Protein 1EPU (pdb70)

Foldseek 3Di:
DLLVLVVVLVVVFLVVPDPDQAAEAEEEAPQLLCVQNDDVPSCRRYDYYYYLQPDDQADQAHEYEYEYALDPRNLVSLCCQQDPPSNSYNAYAYEHQADHDVVSVVVCCVGSNVVRYPHDYYSQQQWNCQAVFEIANLFQCLLCQQQFVVNDPVCVVVLLVVLLNVLSSCVSVQALAFEWEFPLRVVTLVSRVSNNVNNVVVCVVPVRCPPQQSHAEYEYEYACLLFVLVQLDDFFFQQLLVQQPDQPPQFPPLGDHQGVVLVVCVCVGHGLVCPVVVLCVVLVVVVPVLDVDDDPPVVVCVVSVVSVVSCVVVVSSSVSVVSCVVPVVLLNQLSLCLLAAHLVRHGDDPNVSLLVQLQPVVHDPLSNLSSLLSNLQSVQEDAPVVLVVSCVSNVHDPLLSCLSVSCSRQGHHHPPPVDDRGDNCFRPVNADDDDSDDPPSSRDAGVLSCLCSQVQRNDCVRINRSVGDHVHANEYEYEYENADRSRVSSQVVCQVPSHPRHHYRYYYNDHGHSVNSSVSSSVSPND

B-factor: mean 67.42, std 18.31, range [26.98, 129.72]

Solvent-accessible surface area: 25626 Å² total

Organism: Doryteuthis pealeii (NCBI:txid1051067)

InterPro domains:
  IPR001619 Sec1-like protein [PF00995] (26-583)
  IPR001619 Sec1-like protein [PIRSF005715] (2-589)
  IPR001619 Sec1-like protein [PTHR11679] (15-585)
  IPR027482 Sec1-like, domain 2 [G3DSA:3.40.50.1910] (135-582)
  IPR036045 Sec1-like superfamily [SSF56815] (3-589)
  IPR043127 Sec1-like, domain 3a [G3DSA:3.90.830.10] (243-357)
  IPR043154 Sec1-like, domain 1 [G3DSA:3.40.50.2060] (1-129)

Secondary structure (DSSP, 8-state):
-HHHHHHHH---SHHHH-SSS--EEEEE-S----TTT-------SEEEEEESSS----EEEEEEEEEE---HHHHHH--TTSSTTS-SEEEEEEEESS---HHHHHHHHHSTTGGGEEEEEE----SEEEETTEEE---THHHHHHH-GGGSTT-HHHHHHHHHHHHHHHHHHT--PEEEE-TTSTHHHHHHHHHHHHHHHHHHT-----HHHHTS-EEEEEEGGG-SSGGGS---BS---TTTS--BTTEE---EE--GGGSSTT---SBHHHHHHHHHHHHHHHHHHT------------HHHHHHTTSHHHHHHHHH--HIIIIIHHHHHHHHHH--B-TTSPBP-----HHHHHT-TTS-HHHHHHHHHHHHHHHT-B-HHHHHHHHHHTT--HHHHHHHH--TTS---BS-TTS-----TTSGGGS----S--S------------TGGGT-S-TTTS-BTTS------EEEEEEET-B-TT--HHHHHHTSS-SS-EEEEEESSB--HHHHHHHHHTTS--

Sequence (527 aa):
ALKTAVHEKINDVVLAVKKNAEWKVLIVDQLSRVSACCKHEISEGITLVEDINRRREPLPLLEAVYLITPTEESVKCLADFQNPDNPQYRGAHIFFTEACPEELFKELCKSTTARFIKTLKEINIAFLPYESQIFSLDSPDTFQVYYNPSRAQGGIPNKERCAEQIATLCATLGEYPSVRYRSDFDENASFAQLVQQKLDAYRADDPTGEGPQKDRSQLLILDRGFDPISPLLHELTFQAAYDLLPIENDVYKYEVLLDEKDDLWVERHQHIAVVSQNVTKKLKQFADEKRGIKDLSQLKKPQYQKELSKYSTHLHLAEDCKQYQQHVDKLCKVEQDLAGTDADGEKIRDHRNIVPILLDQKISAYDKIRIILLYIIHKGGISEENLAKLVQHAHIPAEEKWIINDQNLGVPIIQDGGRRKIPQPYHTHNRKERQADHTYQSRWTPYKDIEAAVEDKLDTRHYPFLNGGGKSGPRLIIFVVGGISYSERSAYEVTQTAKNNWEVILGSTHILTPEGLLRDLRKISNP

Nearest PDB structures (foldseek):
  7udb-assembly1_A  TM=9.312E-01  e=9.973E-59  Rattus norvegicus
  3puj-assembly1_A  TM=8.993E-01  e=1.706E-58  Rattus norvegicus
  3puj-assembly2_B  TM=8.833E-01  e=9.582E-57  Rattus norvegicus
  4cca-assembly1_A  TM=9.195E-01  e=2.421E-54  Homo sapiens
  2xhe-assembly1_A  TM=9.062E-01  e=5.882E-42  Monosiga brevicollis

Radius of gyration: 25.88 Å; Cα contacts (8 Å, |Δi|>4): 837; chains: 1; bounding box: 51×73×88 Å

CATH classification: 3.40.50.2060 (+3 more: 3.90.830.10, 1.25.40.60, 3.40.50.1910)

Structure (mmCIF, N/CA/C/O backbone):
data_1EPU
#
_entry.id   1EPU
#
_cell.length_a   49.063
_cell.length_b   121.989
_cell.length_c   69.046
_cell.angle_alpha   90.00
_cell.angle_beta   104.53
_cell.angle_gamma   90.00
#
_symmetry.space_group_name_H-M   'P 1 21 1'
#
loop_
_entity.id
_entity.type
_entity.pdbx_description
1 polymer S-SEC1
2 water water
#
loop_
_atom_site.group_PDB
_atom_site.id
_atom_site.type_symbol
_atom_site.label_atom_id
_atom_site.label_alt_id
_atom_site.label_comp_id
_atom_site.label_asym_id
_atom_site.label_entity_id
_atom_site.label_seq_id
_atom_site.pdbx_PDB_ins_code
_atom_site.Cartn_x
_atom_site.Cartn_y
_atom_site.Cartn_z
_atom_site.occupancy
_atom_site.B_iso_or_equiv
_atom_site.auth_seq_id
_atom_site.auth_comp_id
_atom_site.auth_asym_id
_atom_site.auth_atom_id
_atom_site.pdbx_PDB_model_num
ATOM 1 N N . ALA A 1 2 ? 19.061 71.144 35.805 1.00 83.32 2 ALA A N 1
ATOM 2 C CA . ALA A 1 2 ? 18.184 72.340 35.953 1.00 83.42 2 ALA A CA 1
ATOM 3 C C . ALA A 1 2 ? 17.298 72.485 34.721 1.00 83.40 2 ALA A C 1
ATOM 4 O O . ALA A 1 2 ? 16.554 73.454 34.589 1.00 83.67 2 ALA A O 1
ATOM 6 N N . LEU A 1 3 ? 17.415 71.516 33.820 1.00 82.75 3 LEU A N 1
ATOM 7 C CA . LEU A 1 3 ? 16.649 71.447 32.582 1.00 81.59 3 LEU A CA 1
ATOM 8 C C . LEU A 1 3 ? 15.505 72.448 32.426 1.00 81.49 3 LEU A C 1
ATOM 9 O O . LEU A 1 3 ? 15.295 72.987 31.343 1.00 81.29 3 LEU A O 1
ATOM 14 N N . LYS A 1 4 ? 14.752 72.680 33.494 1.00 81.00 4 LYS A N 1
ATOM 15 C CA . LYS A 1 4 ? 13.639 73.614 33.433 1.00 80.74 4 LYS A CA 1
ATOM 16 C C . LYS A 1 4 ? 14.115 75.051 33.196 1.00 80.63 4 LYS A C 1
ATOM 17 O O . LYS A 1 4 ? 13.430 75.833 32.533 1.00 80.56 4 LYS A O 1
ATOM 23 N N . THR A 1 5 ? 15.288 75.393 33.727 1.00 79.84 5 THR A N 1
ATOM 24 C CA . THR A 1 5 ? 15.830 76.743 33.566 1.00 78.64 5 THR A CA 1
ATOM 25 C C . THR A 1 5 ? 16.518 76.919 32.221 1.00 77.25 5 THR A C 1
ATOM 26 O O . THR A 1 5 ? 16.522 78.015 31.663 1.00 77.45 5 THR A O 1
ATOM 30 N N . ALA A 1 6 ? 17.113 75.850 31.703 1.00 75.27 6 ALA A N 1
ATOM 31 C CA . ALA A 1 6 ? 17.771 75.941 30.406 1.00 73.19 6 ALA A CA 1
ATOM 32 C C . ALA A 1 6 ? 16.699 76.339 29.396 1.00 71.48 6 ALA A C 1
ATOM 33 O O . ALA A 1 6 ? 16.950 77.120 28.481 1.00 71.01 6 ALA A O 1
ATOM 35 N N . VAL A 1 7 ? 15.500 75.792 29.584 1.00 69.78 7 VAL A N 1
ATOM 36 C CA . VAL A 1 7 ? 14.362 76.077 28.721 1.00 68.37 7 VAL A CA 1
ATOM 37 C C . VAL A 1 7 ? 13.937 77.509 28.974 1.00 67.79 7 VAL A C 1
ATOM 38 O O . VAL A 1 7 ? 13.739 78.285 28.045 1.00 67.83 7 VAL A O 1
ATOM 42 N N . HIS A 1 8 ? 13.797 77.844 30.250 1.00 67.38 8 HIS A N 1
ATOM 43 C CA . HIS A 1 8 ? 13.418 79.182 30.659 1.00 67.47 8 HIS A CA 1
ATOM 44 C C . HIS A 1 8 ? 14.338 80.179 29.967 1.00 67.76 8 HIS A C 1
ATOM 45 O O . HIS A 1 8 ? 13.880 81.191 29.441 1.00 67.50 8 HIS A O 1
ATOM 52 N N . GLU A 1 9 ? 15.635 79.879 29.964 1.00 67.72 9 GLU A N 1
ATOM 53 C CA . GLU A 1 9 ? 16.625 80.758 29.351 1.00 67.80 9 GLU A CA 1
ATOM 54 C C . GLU A 1 9 ? 16.426 80.950 27.859 1.00 66.58 9 GLU A C 1
ATOM 55 O O . GLU A 1 9 ? 16.620 82.051 27.349 1.00 66.85 9 GLU A O 1
ATOM 61 N N . LYS A 1 10 ? 16.040 79.887 27.162 1.00 65.22 10 LYS A N 1
ATOM 62 C CA . LYS A 1 10 ? 15.824 79.971 25.725 1.00 64.18 10 LYS A CA 1
ATOM 63 C C . LYS A 1 10 ? 14.561 80.759 25.395 1.00 62.52 10 LYS A C 1
ATOM 64 O O . LYS A 1 10 ? 14.573 81.601 24.507 1.00 62.29 10 LYS A O 1
ATOM 70 N N . ILE A 1 11 ? 13.482 80.490 26.121 1.00 61.14 11 ILE A N 1
ATOM 71 C CA . ILE A 1 11 ? 12.221 81.182 25.896 1.00 60.43 11 ILE A CA 1
ATOM 72 C C . ILE A 1 11 ? 12.320 82.677 26.208 1.00 59.82 11 ILE A C 1
ATOM 73 O O . ILE A 1 11 ? 12.026 83.509 25.361 1.00 58.46 11 ILE A O 1
ATOM 86 N N . ASN A 1 13 ? 15.056 84.743 26.864 1.00 58.88 13 ASN A N 1
ATOM 87 C CA . ASN A 1 13 ? 16.073 85.520 26.172 1.00 57.85 13 ASN A CA 1
ATOM 88 C C . ASN A 1 13 ? 16.089 85.413 24.663 1.00 56.76 13 ASN A C 1
ATOM 89 O O . ASN A 1 13 ? 16.386 86.386 23.971 1.00 57.06 13 ASN A O 1
ATOM 94 N N . ASP A 1 14 ? 15.788 84.230 24.150 1.00 54.70 14 ASP A N 1
ATOM 95 C CA . ASP A 1 14 ? 15.835 84.026 22.723 1.00 52.54 14 ASP A CA 1
ATOM 96 C C . ASP A 1 14 ? 14.519 84.227 22.006 1.00 50.22 14 ASP A C 1
ATOM 97 O O . ASP A 1 14 ? 14.472 84.221 20.775 1.00 49.50 14 ASP A O 1
ATOM 102 N N . VAL A 1 15 ? 13.454 84.424 22.770 1.00 47.72 15 VAL A N 1
ATOM 103 C CA . VAL A 1 15 ? 12.146 84.649 22.182 1.00 46.76 15 VAL A CA 1
ATOM 104 C C . VAL A 1 15 ? 11.582 85.976 22.673 1.00 46.09 15 VAL A C 1
ATOM 105 O O . VAL A 1 15 ? 11.685 86.989 21.992 1.00 47.02 15 VAL A O 1
ATOM 109 N N . VAL A 1 16 ? 11.010 85.972 23.865 1.00 46.31 16 VAL A N 1
ATOM 110 C CA . VAL A 1 16 ? 10.427 87.164 24.451 1.00 48.16 16 VAL A CA 1
ATOM 111 C C . VAL A 1 16 ? 11.380 88.371 24.412 1.00 49.89 16 VAL A C 1
ATOM 112 O O . VAL A 1 16 ? 11.167 89.310 23.636 1.00 50.36 16 VAL A O 1
ATOM 116 N N . LEU A 1 17 ? 12.429 88.346 25.234 1.00 50.04 17 LEU A N 1
ATOM 117 C CA . LEU A 1 17 ? 13.404 89.437 25.268 1.00 49.16 17 LEU A CA 1
ATOM 118 C C . LEU A 1 17 ? 14.087 89.669 23.924 1.00 48.74 17 LEU A C 1
ATOM 119 O O . LEU A 1 17 ? 14.394 90.806 23.564 1.00 48.54 17 LEU A O 1
ATOM 124 N N . ALA A 1 18 ? 14.332 88.601 23.175 1.00 47.98 18 ALA A N 1
ATOM 125 C CA . ALA A 1 18 ? 15.009 88.747 21.893 1.00 47.52 18 ALA A CA 1
ATOM 126 C C . ALA A 1 18 ? 14.265 89.687 20.954 1.00 48.42 18 ALA A C 1
ATOM 127 O O . ALA A 1 18 ? 14.875 90.433 20.194 1.00 49.09 18 ALA A O 1
ATOM 129 N N . VAL A 1 19 ? 12.941 89.660 21.025 1.00 48.36 19 VAL A N 1
ATOM 130 C CA . VAL A 1 19 ? 12.111 90.484 20.158 1.00 46.76 19 VAL A CA 1
ATOM 131 C C . VAL A 1 19 ? 11.790 91.887 20.699 1.00 47.00 19 VAL A C 1
ATOM 132 O O . VAL A 1 19 ? 11.277 92.742 19.975 1.00 46.01 19 VAL A O 1
ATOM 136 N N . LYS A 1 20 ? 12.113 92.132 21.961 1.00 46.70 20 LYS A N 1
ATOM 137 C CA . LYS A 1 20 ? 11.818 93.419 22.564 1.00 47.26 20 LYS A CA 1
ATOM 138 C C . LYS A 1 20 ? 12.809 94.536 22.223 1.00 47.83 20 LYS A C 1
ATOM 139 O O . LYS A 1 20 ? 13.908 94.591 22.777 1.00 47.73 20 LYS A O 1
ATOM 145 N N . LYS A 1 21 ? 12.426 95.424 21.308 1.00 46.96 21 LYS A N 1
ATOM 146 C CA . LYS A 1 21 ? 13.290 96.542 20.943 1.00 47.69 21 LYS A CA 1
ATOM 147 C C . LYS A 1 21 ? 12.785 97.808 21.616 1.00 47.07 21 LYS A C 1
ATOM 148 O O . LYS A 1 21 ? 13.449 98.846 21.596 1.00 47.29 21 LYS A O 1
ATOM 154 N N . ASN A 1 22 ? 11.610 97.706 22.222 1.00 46.09 22 ASN A N 1
ATOM 155 C CA . ASN A 1 22 ? 10.983 98.848 22.860 1.00 45.89 22 ASN A CA 1
ATOM 156 C C . ASN A 1 22 ? 9.790 98.399 23.695 1.00 44.80 22 ASN A C 1
ATOM 157 O O . ASN A 1 22 ? 9.596 97.214 23.911 1.00 45.28 22 ASN A O 1
ATOM 162 N N . ALA A 1 23 ? 8.977 99.352 24.125 1.00 44.88 23 ALA A N 1
ATOM 163 C CA . ALA A 1 23 ? 7.825 99.072 24.974 1.00 45.73 23 ALA A CA 1
ATOM 164 C C . ALA A 1 23 ? 6.470 98.808 24.296 1.00 46.06 23 ALA A C 1
ATOM 165 O O .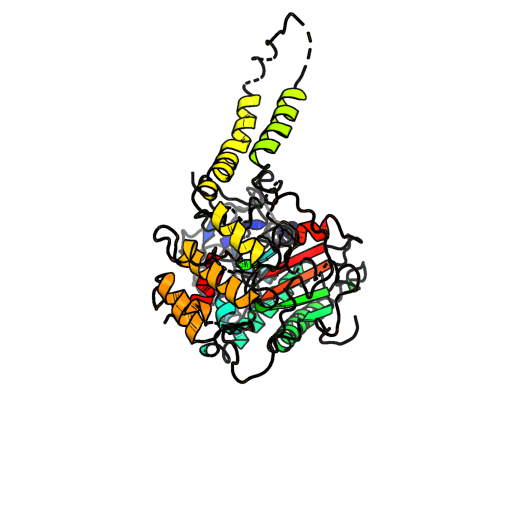 ALA A 1 23 ? 5.444 98.735 24.974 1.00 45.29 23 ALA A O 1
ATOM 167 N N . GLU A 1 24 ? 6.461 98.671 22.975 1.00 47.04 24 GLU A N 1
ATOM 168 C CA . GLU A 1 24 ? 5.229 98.383 22.246 1.00 48.03 24 GLU A CA 1
ATOM 169 C C . GLU A 1 24 ? 4.599 97.053 22.670 1.00 47.83 24 GLU A C 1
ATOM 170 O O . GLU A 1 24 ? 5.285 96.049 22.786 1.00 47.11 24 GLU A O 1
ATOM 176 N N . TRP A 1 25 ? 3.292 97.053 22.905 1.00 48.27 25 TRP A N 1
ATOM 177 C CA . TRP A 1 25 ? 2.598 95.834 23.298 1.00 49.37 25 TRP A CA 1
ATOM 178 C C . TRP A 1 25 ? 2.721 94.800 22.163 1.00 48.82 25 TRP A C 1
ATOM 179 O O . TRP A 1 25 ? 2.785 95.157 20.981 1.00 46.31 25 TRP A O 1
ATOM 190 N N . LYS A 1 26 ? 2.748 93.523 22.533 1.00 48.49 26 LYS A N 1
ATOM 191 C CA . LYS A 1 26 ? 2.821 92.433 21.560 1.00 49.10 26 LYS A CA 1
ATOM 192 C C . LYS A 1 26 ? 1.870 91.298 21.953 1.00 49.90 26 LYS A C 1
ATOM 193 O O . LYS A 1 26 ? 1.461 91.185 23.116 1.00 49.17 26 LYS A O 1
ATOM 199 N N . VAL A 1 27 ? 1.503 90.470 20.982 1.00 49.81 27 VAL A N 1
ATOM 200 C CA . VAL A 1 27 ? 0.643 89.332 21.271 1.00 51.80 27 VAL A CA 1
ATOM 201 C C . VAL A 1 27 ? 1.426 88.040 21.005 1.00 51.87 27 VAL A C 1
ATOM 202 O O . VAL A 1 27 ? 2.102 87.910 19.983 1.00 52.00 27 VAL A O 1
ATOM 206 N N . LEU A 1 28 ? 1.349 87.100 21.942 1.00 52.37 28 LEU A N 1
ATOM 207 C CA . LEU A 1 28 ? 2.042 85.820 21.811 1.00 53.45 28 LEU A CA 1
ATOM 208 C C . LEU A 1 28 ? 1.093 84.732 21.298 1.00 55.11 28 LEU A C 1
ATOM 209 O O . LEU A 1 28 ? 0.124 84.366 21.962 1.00 54.21 28 LEU A O 1
ATOM 214 N N . ILE A 1 29 ? 1.378 84.230 20.100 1.00 57.22 29 ILE A N 1
ATOM 215 C CA . ILE A 1 29 ? 0.566 83.185 19.503 1.00 58.93 29 ILE A CA 1
ATOM 216 C C . ILE A 1 29 ? 1.250 81.828 19.654 1.00 59.92 29 ILE A C 1
ATOM 217 O O . ILE A 1 29 ? 2.369 81.632 19.181 1.00 59.73 29 ILE A O 1
ATOM 222 N N . VAL A 1 30 ? 0.575 80.893 20.314 1.00 60.86 30 VAL A N 1
ATOM 223 C CA . VAL A 1 30 ? 1.133 79.564 20.502 1.00 62.73 30 VAL A CA 1
ATOM 224 C C . VAL A 1 30 ? 0.145 78.506 20.032 1.00 64.38 30 VAL A C 1
ATOM 225 O O . VAL A 1 30 ? -0.976 78.815 19.627 1.00 64.46 30 VAL A O 1
ATOM 229 N N . ASP A 1 31 ? 0.578 77.254 20.071 1.00 66.40 31 ASP A N 1
ATOM 230 C CA . ASP A 1 31 ? -0.286 76.146 19.702 1.00 68.10 31 ASP A CA 1
ATOM 231 C C . ASP A 1 31 ? -0.307 75.213 20.904 1.00 69.84 31 ASP A C 1
ATOM 232 O O . ASP A 1 31 ? 0.510 75.347 21.824 1.00 69.56 31 ASP A O 1
ATOM 237 N N . GLN A 1 32 ? -1.258 74.289 20.900 1.00 71.58 32 GLN A N 1
ATOM 238 C CA . GLN A 1 32 ? -1.421 73.322 21.971 1.00 72.53 32 GLN A CA 1
ATOM 239 C C . GLN A 1 32 ? -0.115 72.882 22.620 1.00 72.57 32 GLN A C 1
ATOM 240 O O . GLN A 1 32 ? 0.075 73.033 23.830 1.00 72.52 32 GLN A O 1
ATOM 246 N N . LEU A 1 33 ? 0.787 72.342 21.809 1.00 73.14 33 LEU A N 1
ATOM 247 C CA . LEU A 1 33 ? 2.060 71.834 22.314 1.00 73.46 33 LEU A CA 1
ATOM 248 C C . LEU A 1 33 ? 3.022 72.891 22.854 1.00 73.17 33 LEU A C 1
ATOM 249 O O . LEU A 1 33 ? 3.506 72.776 23.984 1.00 73.11 33 LEU A O 1
ATOM 254 N N . SER A 1 34 ? 3.302 73.918 22.058 1.00 73.00 34 SER A N 1
ATOM 255 C CA . SER A 1 34 ? 4.220 74.966 22.499 1.00 72.71 34 SER A CA 1
ATOM 256 C C . SER A 1 34 ? 3.749 75.600 23.804 1.00 72.69 34 SER A C 1
ATOM 257 O O . SER A 1 34 ? 4.566 75.973 24.649 1.00 71.72 34 SER A O 1
ATOM 268 N N . ARG A 1 36 ? 2.043 74.126 26.233 1.00 74.97 36 ARG A N 1
ATOM 269 C CA . ARG A 1 36 ? 2.376 73.207 27.308 1.00 75.18 36 ARG A CA 1
ATOM 270 C C . ARG A 1 36 ? 3.850 73.368 27.622 1.00 74.44 36 ARG A C 1
ATOM 271 O O . ARG A 1 36 ? 4.250 73.426 28.783 1.00 74.35 36 ARG A O 1
ATOM 287 N N . VAL A 1 38 ? 5.802 75.995 27.138 1.00 74.15 38 VAL A N 1
ATOM 288 C CA . VAL A 1 38 ? 6.090 77.274 27.788 1.00 74.04 38 VAL A CA 1
ATOM 289 C C . VAL A 1 38 ? 5.598 77.335 29.231 1.00 74.12 38 VAL A C 1
ATOM 290 O O . VAL A 1 38 ? 6.224 77.965 30.081 1.00 73.59 38 VAL A O 1
ATOM 294 N N . SER A 1 39 ? 4.474 76.682 29.501 1.00 75.07 39 SER A N 1
ATOM 295 C CA . SER A 1 39 ? 3.889 76.678 30.840 0.51 76.43 39 SER A CA 1
ATOM 296 C C . SER A 1 39 ? 4.817 76.082 31.891 1.00 77.18 39 SER A C 1
ATOM 297 O O . SER A 1 39 ? 5.026 76.661 32.960 1.00 76.74 39 SER A O 1
ATOM 300 N N . ALA A 1 40 ? 5.360 74.914 31.574 1.00 78.17 40 ALA A N 1
ATOM 301 C CA . ALA A 1 40 ? 6.259 74.204 32.469 1.00 79.60 40 ALA A CA 1
ATOM 302 C C . ALA A 1 40 ? 7.428 75.032 33.003 1.00 80.74 40 ALA A C 1
ATOM 303 O O . ALA A 1 40 ? 7.678 75.051 34.206 1.00 81.66 40 ALA A O 1
ATOM 305 N N . CYS A 1 41 ? 8.140 75.723 32.121 1.00 81.77 41 CYS A N 1
ATOM 306 C CA . CYS A 1 41 ? 9.295 76.505 32.545 1.00 83.08 41 CYS A CA 1
ATOM 307 C C . CYS A 1 41 ? 9.039 77.980 32.833 1.00 83.89 41 CYS A C 1
ATOM 308 O O . CYS A 1 41 ? 9.866 78.639 33.467 1.00 83.87 41 CYS A O 1
ATOM 311 N N . CYS A 1 42 ? 7.909 78.506 32.372 1.00 84.67 42 CYS A N 1
ATOM 312 C CA . CYS A 1 42 ? 7.615 79.914 32.594 1.00 85.49 42 CYS A CA 1
ATOM 313 C C . CYS A 1 42 ? 6.286 80.215 33.246 1.00 86.45 42 CYS A C 1
ATOM 314 O O . CYS A 1 42 ? 5.246 79.689 32.853 1.00 86.45 42 CYS A O 1
ATOM 317 N N . LYS A 1 43 ? 6.335 81.079 34.251 1.00 87.72 43 LYS A N 1
ATOM 318 C CA . LYS A 1 43 ? 5.135 81.495 34.948 1.00 89.43 43 LYS A CA 1
ATOM 319 C C . LYS A 1 43 ? 4.617 82.675 34.138 1.00 90.14 43 LYS A C 1
ATOM 320 O O . LYS A 1 43 ? 5.367 83.597 33.822 1.00 89.71 43 LYS A O 1
ATOM 334 N N . HIS A 1 45 ? 3.128 85.514 34.496 1.00 89.44 45 HIS A N 1
ATOM 335 C CA . HIS A 1 45 ? 3.434 86.913 34.768 1.00 88.24 45 HIS A CA 1
ATOM 336 C C . HIS A 1 45 ? 4.829 87.317 34.290 1.00 87.20 45 HIS A C 1
ATOM 3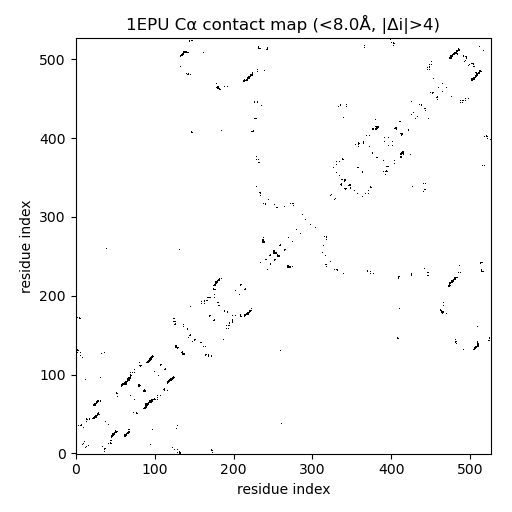37 O O . HIS A 1 45 ? 5.141 88.501 34.228 1.00 87.51 45 HIS A O 1
ATOM 344 N N . GLU A 1 46 ? 5.664 86.338 33.951 1.00 86.33 46 GLU A N 1
ATOM 345 C CA . GLU A 1 46 ? 7.030 86.611 33.482 1.00 85.21 46 GLU A CA 1
ATOM 346 C C . GLU A 1 46 ? 7.069 87.116 32.037 1.00 83.60 46 GLU A C 1
ATOM 347 O O . GLU A 1 46 ? 7.818 88.041 31.704 1.00 83.52 46 GLU A O 1
ATOM 353 N N . ILE A 1 47 ? 6.271 86.484 31.182 1.00 81.43 47 ILE A N 1
ATOM 354 C CA . ILE A 1 47 ? 6.191 86.849 29.776 1.00 78.96 47 ILE A CA 1
ATOM 355 C C . ILE A 1 47 ? 5.434 88.165 29.676 1.00 78.07 47 ILE A C 1
ATOM 356 O O . ILE A 1 47 ? 5.863 89.102 28.999 1.00 76.83 47 ILE A O 1
ATOM 369 N N . SER A 1 49 ? 5.113 90.530 31.707 1.00 72.46 49 SER A N 1
ATOM 370 C CA . SER A 1 49 ? 5.836 91.695 32.207 1.00 69.72 49 SER A CA 1
ATOM 371 C C . SER A 1 49 ? 6.909 92.195 31.246 1.00 67.19 49 SER A C 1
ATOM 372 O O . SER A 1 49 ? 7.530 93.225 31.497 1.00 67.10 49 SER A O 1
ATOM 375 N N . GLU A 1 50 ? 7.127 91.471 30.152 1.00 63.94 50 GLU A N 1
ATOM 376 C CA . GLU A 1 50 ? 8.147 91.851 29.186 1.00 60.47 50 GLU A CA 1
ATOM 377 C C . GLU A 1 50 ? 7.629 92.270 27.815 1.00 58.86 50 GLU A C 1
ATOM 378 O O . GLU A 1 50 ? 8.301 92.060 26.809 1.00 58.77 50 GLU A O 1
ATOM 384 N N . GLY A 1 51 ? 6.441 92.859 27.760 1.00 57.46 51 GLY A N 1
ATOM 385 C CA . GLY A 1 51 ? 5.926 93.306 26.476 1.00 56.47 51 GLY A CA 1
ATOM 386 C C . GLY A 1 51 ? 4.782 92.500 25.890 1.00 56.22 51 GLY A C 1
ATOM 387 O O . GLY A 1 51 ? 4.046 92.996 25.041 1.00 56.51 51 GLY A O 1
ATOM 388 N N . ILE A 1 52 ? 4.635 91.254 26.317 1.00 56.05 52 ILE A N 1
ATOM 389 C CA . ILE A 1 52 ? 3.548 90.433 25.820 1.00 57.29 52 ILE A CA 1
ATOM 390 C C . ILE A 1 52 ? 2.264 90.807 26.565 1.00 57.91 52 ILE A C 1
ATOM 391 O O . ILE A 1 52 ? 2.189 90.688 27.787 1.00 57.54 52 ILE A O 1
ATOM 396 N N . THR A 1 53 ? 1.251 91.253 25.830 1.00 58.95 53 THR A N 1
ATOM 397 C CA . THR A 1 53 ? -0.001 91.658 26.457 1.00 60.73 53 THR A CA 1
ATOM 398 C C . THR A 1 53 ? -1.148 90.648 26.379 1.00 61.98 53 THR A C 1
ATOM 399 O O . THR A 1 53 ? -2.115 90.745 27.138 1.00 62.24 53 THR A O 1
ATOM 403 N N . LEU A 1 54 ? -1.032 89.672 25.481 1.00 63.04 54 LEU A N 1
ATOM 404 C CA . LEU A 1 54 ? -2.083 88.671 25.292 1.00 63.24 54 LEU A CA 1
ATOM 405 C C . LEU A 1 54 ? -1.535 87.356 24.740 1.00 63.35 54 LEU A C 1
ATOM 406 O O . LEU A 1 54 ? -0.547 87.349 24.013 1.00 63.32 54 LEU A O 1
ATOM 411 N N . VAL A 1 55 ? -2.183 86.248 25.086 1.00 63.85 55 VAL A N 1
ATOM 412 C CA . VAL A 1 55 ? -1.761 84.932 24.614 1.00 64.98 55 VAL A CA 1
ATOM 413 C C . VAL A 1 55 ? -2.927 84.217 23.942 1.00 66.51 55 VAL A C 1
ATOM 414 O O . VAL A 1 55 ? -3.916 83.887 24.592 1.00 65.44 55 VAL A O 1
ATOM 418 N N . GLU A 1 56 ? -2.796 83.967 22.643 1.00 68.94 56 GLU A N 1
ATOM 419 C CA . GLU A 1 56 ? -3.856 83.324 21.868 1.00 71.52 56 GLU A CA 1
ATOM 420 C C . GLU A 1 56 ? -3.442 81.981 21.288 1.00 72.70 56 GLU A C 1
ATOM 421 O O . GLU A 1 56 ? -2.260 81.743 21.033 1.00 72.92 56 GLU A O 1
ATOM 427 N N . ASP A 1 57 ? -4.424 81.108 21.073 1.00 74.32 57 ASP A N 1
ATOM 428 C CA . ASP A 1 57 ? -4.160 79.813 20.461 1.00 75.79 57 ASP A CA 1
ATOM 429 C C . ASP A 1 57 ? -4.252 80.087 18.975 1.00 76.66 57 ASP A C 1
ATOM 430 O O . ASP A 1 57 ? -5.256 80.611 18.497 1.00 76.52 57 ASP A O 1
ATOM 435 N N . ILE A 1 58 ? -3.207 79.736 18.243 1.00 78.01 58 ILE A N 1
ATOM 436 C CA . ILE A 1 58 ? -3.182 79.989 16.812 1.00 79.87 58 ILE A CA 1
ATOM 437 C C . ILE A 1 58 ? -4.353 79.363 16.056 1.00 81.89 58 ILE A C 1
ATOM 438 O O . ILE A 1 58 ? -4.801 79.904 15.045 1.00 82.12 58 ILE A O 1
ATOM 443 N N . ASN A 1 59 ? -4.863 78.241 16.555 1.00 84.01 59 ASN A N 1
ATOM 444 C CA . ASN A 1 59 ? -5.965 77.550 15.892 1.00 86.61 59 ASN A CA 1
ATOM 445 C C . ASN A 1 59 ? -7.301 78.286 15.896 1.00 87.69 59 ASN A C 1
ATOM 446 O O . ASN A 1 59 ? -7.822 78.630 14.834 1.00 88.40 59 ASN A O 1
ATOM 451 N N . ARG A 1 60 ? -7.863 78.524 17.076 1.00 88.57 60 ARG A N 1
ATOM 452 C CA . ARG A 1 60 ? -9.145 79.218 17.165 1.00 89.56 60 ARG A CA 1
ATOM 453 C C . ARG A 1 60 ? -9.019 80.717 16.885 1.00 89.20 60 ARG A C 1
ATOM 454 O O . ARG A 1 60 ? -8.937 81.515 17.817 1.00 89.68 60 ARG A O 1
ATOM 462 N N . ARG A 1 61 ? -9.027 81.088 15.603 1.00 88.74 61 ARG A N 1
ATOM 463 C CA . ARG A 1 61 ? -8.892 82.485 15.181 1.00 88.19 61 ARG A CA 1
ATOM 464 C C . ARG A 1 61 ? -9.408 83.500 16.190 1.00 87.12 61 ARG A C 1
ATOM 465 O O . ARG A 1 61 ? -10.299 83.210 16.994 1.00 86.52 61 ARG A O 1
ATOM 473 N N . ARG A 1 62 ? -8.841 84.701 16.132 1.00 85.93 62 ARG A N 1
ATOM 474 C CA . ARG A 1 62 ? -9.187 85.758 17.074 1.00 84.23 62 ARG A CA 1
ATOM 475 C C . ARG A 1 62 ? -9.210 87.163 16.485 1.00 82.89 62 ARG A C 1
ATOM 476 O O . ARG A 1 62 ? -8.884 87.372 15.319 1.00 82.35 62 ARG A O 1
ATOM 484 N N . GLU A 1 63 ? -9.593 88.123 17.323 1.00 81.82 63 GLU A N 1
ATOM 485 C CA . GLU A 1 63 ? -9.677 89.523 16.932 1.00 81.15 63 GLU A CA 1
ATOM 486 C C . GLU A 1 63 ? -8.367 90.040 16.356 1.00 79.54 63 GLU A C 1
ATOM 487 O O . GLU A 1 63 ? -7.298 89.834 16.928 1.00 79.25 63 GLU A O 1
ATOM 493 N N . PRO A 1 64 ? -8.438 90.714 15.202 1.00 77.88 64 PRO A N 1
ATOM 494 C CA . PRO A 1 64 ? -7.267 91.277 14.524 1.00 76.17 64 PRO A CA 1
ATOM 495 C C . PRO A 1 64 ? -6.678 92.452 15.300 1.00 74.62 64 PRO A C 1
ATOM 496 O O . PRO A 1 64 ? -7.411 93.311 15.787 1.00 75.02 64 PRO A O 1
ATOM 500 N N . LEU A 1 65 ? -5.354 92.494 15.401 1.00 71.93 65 LEU A N 1
ATOM 501 C CA . LEU A 1 65 ? -4.680 93.570 16.117 1.00 69.08 65 LEU A CA 1
ATOM 502 C C . LEU A 1 65 ? -3.579 94.147 15.236 1.00 67.98 65 LEU A C 1
ATOM 503 O O . LEU A 1 65 ? -2.395 94.054 15.556 1.00 67.69 65 LEU A O 1
ATOM 508 N N . PRO A 1 66 ? -3.970 94.766 14.111 1.00 66.79 66 PRO A N 1
ATOM 509 C CA . PRO A 1 66 ? -3.103 95.388 13.108 1.00 65.09 66 PRO A CA 1
ATOM 510 C C . PRO A 1 66 ? -2.072 96.350 13.665 1.00 63.59 66 PRO A C 1
ATOM 511 O O . PRO A 1 66 ? -1.120 96.718 12.981 1.00 63.98 66 PRO A O 1
ATOM 515 N N . LEU A 1 67 ? -2.264 96.770 14.903 1.00 61.68 67 LEU A N 1
ATOM 516 C CA . LEU A 1 67 ? -1.341 97.712 15.502 1.00 59.55 67 LEU A CA 1
ATOM 517 C C . LEU A 1 67 ? -0.193 97.074 16.268 1.00 57.91 67 LEU A C 1
ATOM 518 O O . LEU A 1 67 ? 0.830 97.718 16.489 1.00 58.12 67 LEU A O 1
ATOM 523 N N . LEU A 1 68 ? -0.354 95.818 16.673 1.00 54.77 68 LEU A N 1
ATOM 524 C CA . LEU A 1 68 ? 0.692 95.142 17.431 1.00 52.61 68 LEU A CA 1
ATOM 525 C C . LEU A 1 68 ? 1.388 94.066 16.626 1.00 52.08 68 LEU A C 1
ATOM 526 O O . LEU A 1 68 ? 0.778 93.424 15.773 1.00 53.09 68 LEU A O 1
ATOM 531 N N . GLU A 1 69 ? 2.670 93.859 16.897 1.00 50.16 69 GLU A N 1
ATOM 532 C CA . GLU A 1 69 ? 3.387 92.801 16.210 1.00 48.44 69 GLU A CA 1
ATOM 533 C C . GLU A 1 69 ? 3.035 91.516 16.941 1.00 47.05 69 GLU A C 1
ATOM 534 O O . GLU A 1 69 ? 2.647 91.539 18.108 1.00 47.28 69 GLU A O 1
ATOM 540 N N . ALA A 1 70 ? 3.172 90.388 16.270 1.00 45.43 70 ALA A N 1
ATOM 541 C CA . ALA A 1 70 ? 2.833 89.136 16.905 1.00 45.52 70 ALA A CA 1
ATOM 542 C C . ALA A 1 70 ? 4.037 88.224 16.992 1.00 45.25 70 ALA A C 1
ATOM 543 O O . ALA A 1 70 ? 4.850 88.164 16.074 1.00 45.02 70 ALA A O 1
ATOM 545 N N . VAL A 1 71 ? 4.150 87.523 18.110 1.00 45.07 71 VAL A N 1
ATOM 546 C CA . VAL A 1 71 ? 5.235 86.582 18.292 1.00 45.93 71 VAL A CA 1
ATOM 547 C C . VAL A 1 71 ? 4.627 85.186 18.157 1.00 46.78 71 VAL A C 1
ATOM 548 O O . VAL A 1 71 ? 3.833 84.760 19.014 1.00 45.11 71 VAL A O 1
ATOM 552 N N . TYR A 1 72 ? 4.978 84.485 17.080 1.00 46.50 72 TYR A N 1
ATOM 553 C CA . TYR A 1 72 ? 4.465 83.138 16.887 1.00 47.57 72 TYR A CA 1
ATOM 554 C C . TYR A 1 72 ? 5.460 82.125 17.393 1.00 48.08 72 TYR A C 1
ATOM 555 O O . TYR A 1 72 ? 6.524 81.947 16.810 1.00 49.07 72 TYR A O 1
ATOM 564 N N . LEU A 1 73 ? 5.122 81.474 18.491 1.00 49.15 73 LEU A N 1
ATOM 565 C CA . LEU A 1 73 ? 5.972 80.442 19.037 1.00 51.27 73 LEU A CA 1
ATOM 566 C C . LEU A 1 73 ? 5.169 79.174 18.790 1.00 53.47 73 LEU A C 1
ATOM 567 O O . LEU A 1 73 ? 4.287 78.831 19.571 1.00 53.63 73 LEU A O 1
ATOM 572 N N . ILE A 1 74 ? 5.439 78.491 17.682 1.00 56.18 74 ILE A N 1
ATOM 573 C CA . ILE A 1 74 ? 4.684 77.282 17.391 1.00 58.76 74 ILE A CA 1
ATOM 574 C C . ILE A 1 74 ? 5.451 76.133 16.752 1.00 60.07 74 ILE A C 1
ATOM 575 O O . ILE A 1 74 ? 6.624 76.245 16.395 1.00 59.11 74 ILE A O 1
ATOM 580 N N . THR A 1 75 ? 4.744 75.017 16.629 1.00 62.40 75 THR A N 1
ATOM 581 C CA . THR A 1 75 ? 5.267 73.807 16.021 1.00 64.68 75 THR A CA 1
ATOM 582 C C . THR A 1 75 ? 5.056 73.965 14.513 1.00 65.90 75 THR A C 1
ATOM 583 O O . THR A 1 75 ? 3.944 74.247 14.067 1.00 66.04 75 THR A O 1
ATOM 587 N N . PRO A 1 76 ? 6.122 73.803 13.713 1.00 67.12 76 PRO A N 1
ATOM 588 C CA . PRO A 1 76 ? 6.021 73.937 12.257 1.00 68.85 76 PRO A CA 1
ATOM 589 C C . PRO A 1 76 ? 5.157 72.824 11.671 1.00 71.01 76 PRO A C 1
ATOM 590 O O . PRO A 1 76 ? 5.637 71.979 10.917 1.00 71.31 76 PRO A O 1
ATOM 594 N N . THR A 1 77 ? 3.877 72.846 12.026 1.00 72.80 77 THR A N 1
ATOM 595 C CA . THR A 1 77 ? 2.917 71.845 11.592 1.00 74.48 77 THR A CA 1
ATOM 596 C C . THR A 1 77 ? 2.065 72.326 10.433 1.00 76.14 77 THR A C 1
ATOM 597 O O . THR A 1 77 ? 1.973 73.522 10.170 1.00 76.55 77 THR A O 1
ATOM 601 N N . GLU A 1 78 ? 1.431 71.377 9.755 1.00 78.02 78 GLU A N 1
ATOM 602 C CA . GLU A 1 78 ? 0.552 71.678 8.631 1.00 79.92 78 GLU A CA 1
ATOM 603 C C . GLU A 1 78 ? -0.480 72.697 9.133 1.00 80.58 78 GLU A C 1
ATOM 604 O O . GLU A 1 78 ? -0.620 73.781 8.568 1.00 80.32 78 GLU A O 1
ATOM 610 N N . GLU A 1 79 ? -1.186 72.340 10.207 1.00 81.20 79 GLU A N 1
ATOM 611 C CA . GLU A 1 79 ? -2.197 73.205 10.820 1.00 82.04 79 GLU A CA 1
ATOM 612 C C . GLU A 1 79 ? -1.661 74.608 11.065 1.00 82.09 79 GLU A C 1
ATOM 613 O O . GLU A 1 79 ? -1.937 75.547 10.316 1.00 82.61 79 GLU A O 1
ATOM 619 N N . SER A 1 80 ? -0.902 74.726 12.149 1.00 81.61 80 SER A N 1
ATOM 620 C CA . SER A 1 80 ? -0.295 75.978 12.577 1.00 80.46 80 SER A CA 1
ATOM 621 C C . SER A 1 80 ? 0.161 76.866 11.424 1.00 79.55 80 SER A C 1
ATOM 622 O O . SER A 1 80 ? -0.292 78.004 11.295 1.00 78.94 80 SER A O 1
ATOM 625 N N . VAL A 1 81 ? 1.051 76.344 10.584 1.00 79.00 81 VAL A N 1
ATOM 626 C CA . VAL A 1 81 ? 1.569 77.122 9.464 1.00 78.68 81 VAL A CA 1
ATOM 627 C C . VAL A 1 81 ? 0.479 77.644 8.537 1.00 78.96 81 VAL A C 1
ATOM 628 O O . VAL A 1 81 ? 0.654 78.674 7.893 1.00 78.99 81 VAL A O 1
ATOM 632 N N . LYS A 1 82 ? -0.646 76.941 8.465 1.00 80.18 82 LYS A N 1
ATOM 633 C CA . LYS A 1 82 ? -1.749 77.388 7.617 1.00 81.56 82 LYS A CA 1
ATOM 634 C C . LYS A 1 82 ? -2.352 78.610 8.285 1.00 81.62 82 LYS A C 1
ATOM 635 O O . LYS A 1 82 ? -2.504 79.661 7.663 1.00 81.58 82 LYS A O 1
ATOM 641 N N . CYS A 1 83 ? -2.693 78.458 9.561 1.00 81.91 83 CYS A N 1
ATOM 642 C CA . CYS A 1 83 ? -3.269 79.549 10.333 1.00 82.68 83 CYS A CA 1
ATOM 643 C C . CYS A 1 83 ? -2.341 80.761 10.250 1.00 82.85 83 CYS A C 1
ATOM 644 O O . CYS A 1 83 ? -2.803 81.897 10.131 1.00 82.53 83 CYS A O 1
ATOM 647 N N . LEU A 1 84 ? -1.033 80.510 10.298 1.00 83.03 84 LEU A N 1
ATOM 648 C CA . LEU A 1 84 ? -0.048 81.581 10.208 1.00 83.76 84 LEU A CA 1
ATOM 649 C C . LEU A 1 84 ? -0.300 82.327 8.908 1.00 84.82 84 LEU A C 1
ATOM 650 O O . LEU A 1 84 ? -0.739 83.474 8.917 1.00 84.93 84 LEU A O 1
ATOM 663 N N . ALA A 1 86 ? -2.530 82.345 7.188 1.00 88.81 86 ALA A N 1
ATOM 664 C CA . ALA A 1 86 ? -3.916 82.802 7.173 1.00 89.95 86 ALA A CA 1
ATOM 665 C C . ALA A 1 86 ? -4.057 84.179 7.820 1.00 90.54 86 ALA A C 1
ATOM 666 O O . ALA A 1 86 ? -4.810 85.024 7.336 1.00 89.99 86 ALA A O 1
ATOM 668 N N . ASP A 1 87 ? -3.340 84.400 8.919 1.00 91.28 87 ASP A N 1
ATOM 669 C CA . ASP A 1 87 ? -3.403 85.684 9.600 1.00 91.94 87 ASP A CA 1
ATOM 670 C C . ASP A 1 87 ? -2.884 86.794 8.689 1.00 92.67 87 ASP A C 1
ATOM 671 O O . ASP A 1 87 ? -3.350 87.930 8.763 1.00 92.60 87 ASP A O 1
ATOM 676 N N . PHE A 1 88 ? -1.917 86.460 7.836 1.00 93.88 88 PHE A N 1
ATOM 677 C CA . PHE A 1 88 ? -1.352 87.414 6.880 1.00 95.61 88 PHE A CA 1
ATOM 678 C C . PHE A 1 88 ? -1.625 86.884 5.484 1.00 96.86 88 PHE A C 1
ATOM 679 O O . PHE A 1 88 ? -0.796 86.997 4.579 1.00 97.47 88 PHE A O 1
ATOM 687 N N . GLN A 1 89 ? -2.802 86.294 5.337 1.00 98.12 89 GLN A N 1
ATOM 688 C CA . GLN A 1 89 ? -3.256 85.710 4.088 1.00 99.12 89 GLN A CA 1
ATOM 689 C C . GLN A 1 89 ? -3.581 86.771 3.045 1.00 99.44 89 GLN A C 1
ATOM 690 O O . GLN A 1 89 ? -3.834 86.448 1.886 1.00 99.57 89 GLN A O 1
ATOM 696 N N . ASN A 1 90 ? -3.548 88.038 3.452 1.00 99.65 90 ASN A N 1
ATOM 697 C CA . ASN A 1 90 ? -3.859 89.134 2.540 1.00 99.58 90 ASN A CA 1
ATOM 698 C C . ASN A 1 90 ? -3.801 90.503 3.215 1.00 99.04 90 ASN A C 1
ATOM 699 O O . ASN A 1 90 ? -4.476 90.738 4.218 1.00 98.99 90 ASN A O 1
ATOM 704 N N . PRO A 1 91 ? -2.992 91.426 2.664 1.00 98.49 91 PRO A N 1
ATOM 705 C CA . PRO A 1 91 ? -2.826 92.786 3.191 1.00 98.10 91 PRO A CA 1
ATOM 706 C C . PRO A 1 91 ? -4.132 93.520 3.479 1.00 97.67 91 PRO A C 1
ATOM 707 O O . PRO A 1 91 ? -5.185 93.184 2.936 1.00 97.43 91 PRO A O 1
ATOM 711 N N . ASP A 1 92 ? -4.034 94.526 4.343 1.00 97.21 92 ASP A N 1
ATOM 712 C CA . ASP A 1 92 ? -5.164 95.343 4.778 1.00 96.43 92 ASP A CA 1
ATOM 713 C C . ASP A 1 92 ? -6.095 94.569 5.715 1.00 94.91 92 ASP A C 1
ATOM 714 O O . ASP A 1 92 ? -7.090 95.100 6.212 1.00 94.89 92 ASP A O 1
ATOM 719 N N . ASN A 1 93 ? -5.759 93.300 5.932 1.00 92.79 93 ASN A N 1
ATOM 720 C CA . ASN A 1 93 ? -6.468 92.443 6.872 1.00 90.68 93 ASN A CA 1
ATOM 721 C C . ASN A 1 93 ? -5.447 91.904 7.876 1.00 87.90 93 ASN A C 1
ATOM 722 O O . ASN A 1 93 ? -5.823 91.200 8.818 1.00 88.90 93 ASN A O 1
ATOM 727 N N . PRO A 1 94 ? -4.141 92.233 7.696 1.00 84.53 94 PRO A N 1
ATOM 728 C CA . PRO A 1 94 ? -3.117 91.751 8.617 1.00 81.77 94 PRO A CA 1
ATOM 729 C C . PRO A 1 94 ? -3.676 91.453 9.994 1.00 79.11 94 PRO A C 1
ATOM 730 O O . PRO A 1 94 ? -4.160 92.354 10.674 1.00 79.25 94 PRO A O 1
ATOM 734 N N . GLN A 1 95 ? -3.649 90.191 10.402 1.00 75.88 95 GLN A N 1
ATOM 735 C CA . GLN A 1 95 ? -4.162 89.874 11.720 1.00 72.88 95 GLN A CA 1
ATOM 736 C C . GLN A 1 95 ? -3.374 90.789 12.660 1.00 70.16 95 GLN A C 1
ATOM 737 O O . GLN A 1 95 ? -3.900 91.288 13.659 1.00 69.19 95 GLN A O 1
ATOM 743 N N . TYR A 1 96 ? -2.118 91.035 12.281 1.00 67.21 96 TYR A N 1
ATOM 744 C CA . TYR A 1 96 ? -1.192 91.873 13.043 1.00 64.40 96 TYR A CA 1
ATOM 745 C C . TYR A 1 96 ? -0.292 92.670 12.100 1.00 63.46 96 TYR A C 1
ATOM 746 O O . TYR A 1 96 ? -0.305 92.442 10.894 1.00 63.46 96 TYR A O 1
ATOM 755 N N . ARG A 1 97 ? 0.507 93.582 12.649 1.00 62.49 97 ARG A N 1
ATOM 756 C CA . ARG A 1 97 ? 1.376 94.412 11.820 1.00 61.89 97 ARG A CA 1
ATOM 757 C C . ARG A 1 97 ? 2.723 93.791 11.442 1.00 60.83 97 ARG A C 1
ATOM 758 O O . ARG A 1 97 ? 3.360 94.199 10.471 1.00 60.93 97 ARG A O 1
ATOM 766 N N . GLY A 1 98 ? 3.165 92.807 12.208 1.00 59.23 98 GLY A N 1
ATOM 767 C CA . GLY A 1 98 ? 4.432 92.178 11.910 1.00 56.97 98 GLY A CA 1
ATOM 768 C C . GLY A 1 98 ? 4.449 90.826 12.571 1.00 55.95 98 GLY A C 1
ATOM 769 O O . GLY A 1 98 ? 3.692 90.587 13.513 1.00 55.14 98 GLY A O 1
ATOM 770 N N . ALA A 1 99 ? 5.309 89.937 12.097 1.00 54.46 99 ALA A N 1
ATOM 771 C CA . ALA A 1 99 ? 5.349 88.613 12.675 1.00 53.14 99 ALA A CA 1
ATOM 772 C C . ALA A 1 99 ? 6.744 88.129 13.021 1.00 52.43 99 ALA A C 1
ATOM 773 O O . ALA A 1 99 ? 7.638 88.119 12.183 1.00 53.31 99 ALA A O 1
ATOM 775 N N . HIS A 1 100 ? 6.920 87.745 14.275 1.00 5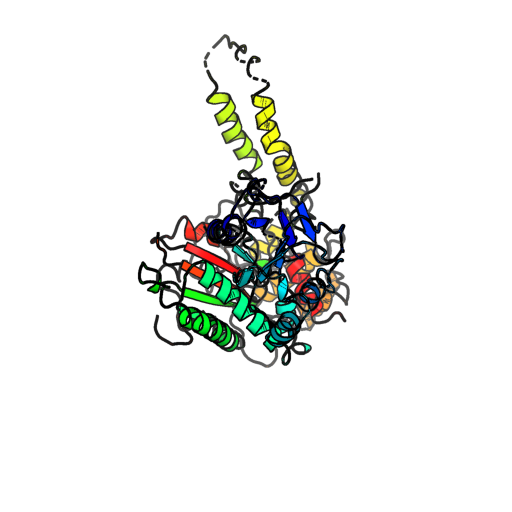0.66 100 HIS A N 1
ATOM 776 C CA . HIS A 1 100 ? 8.179 87.205 14.748 1.00 49.89 100 HIS A CA 1
ATOM 777 C C . HIS A 1 100 ? 7.823 85.744 14.906 1.00 49.93 100 HIS A C 1
ATOM 778 O O . HIS A 1 100 ? 6.992 85.383 15.752 1.00 49.68 100 HIS A O 1
ATOM 785 N N . ILE A 1 101 ? 8.429 84.911 14.066 1.00 49.96 101 ILE A N 1
ATOM 786 C CA . ILE A 1 101 ? 8.142 83.483 14.059 1.00 49.88 101 ILE A CA 1
ATOM 787 C C . ILE A 1 101 ? 9.257 82.634 14.658 1.00 49.62 101 ILE A C 1
ATOM 788 O O . ILE A 1 101 ? 10.417 82.738 14.271 1.00 47.87 101 ILE A O 1
ATOM 793 N N . PHE A 1 102 ? 8.888 81.804 15.624 1.00 50.50 102 PHE A N 1
ATOM 794 C CA . PHE A 1 102 ? 9.837 80.922 16.278 1.00 52.39 102 PHE A CA 1
ATOM 795 C C . PHE A 1 102 ? 9.302 79.500 16.214 1.00 54.16 102 PHE A C 1
ATOM 796 O O . PHE A 1 102 ? 8.317 79.155 16.877 1.00 54.49 102 PHE A O 1
ATOM 804 N N . PHE A 1 103 ? 9.943 78.680 15.392 1.00 55.50 103 PHE A N 1
ATOM 805 C CA . PHE A 1 103 ? 9.514 77.301 15.237 1.00 57.21 103 PHE A CA 1
ATOM 806 C C . PHE A 1 103 ? 10.084 76.425 16.341 1.00 59.60 103 PHE A C 1
ATOM 807 O O . PHE A 1 103 ? 11.288 76.443 16.619 1.00 60.55 103 PHE A O 1
ATOM 815 N N . THR A 1 104 ? 9.198 75.666 16.974 1.00 62.04 104 THR A N 1
ATOM 816 C CA . THR A 1 104 ? 9.559 74.781 18.066 1.00 64.64 104 THR A CA 1
ATOM 817 C C . THR A 1 104 ? 10.583 73.743 17.637 1.00 66.11 104 THR A C 1
ATOM 818 O O . THR A 1 104 ? 11.399 73.279 18.440 1.00 66.01 104 THR A O 1
ATOM 822 N N . GLU A 1 105 ? 10.534 73.382 16.361 1.00 67.74 105 GLU A N 1
ATOM 823 C CA . GLU A 1 105 ? 11.461 72.405 15.807 1.00 69.43 105 GLU A CA 1
ATOM 824 C C . GLU A 1 105 ? 11.620 72.631 14.319 1.00 70.07 105 GLU A C 1
ATOM 825 O O . GLU A 1 105 ? 10.892 73.430 13.729 1.00 69.60 105 GLU A O 1
ATOM 831 N N . ALA A 1 106 ? 12.580 71.926 13.725 1.00 71.31 106 ALA A N 1
ATOM 832 C CA . ALA A 1 106 ? 12.854 72.033 12.300 1.00 72.76 106 ALA A CA 1
ATOM 833 C C . ALA A 1 106 ? 11.559 72.077 11.497 1.00 74.08 106 ALA A C 1
ATOM 834 O O . ALA A 1 106 ? 10.614 71.330 11.768 1.00 73.34 106 ALA A O 1
ATOM 836 N N . CYS A 1 107 ? 11.519 72.963 10.509 1.00 75.65 107 CYS A N 1
ATOM 837 C CA . CYS A 1 107 ? 10.339 73.105 9.677 1.00 77.38 107 CYS A CA 1
ATOM 838 C C . CYS A 1 107 ? 10.486 72.341 8.368 1.00 79.02 107 CYS A C 1
ATOM 839 O O . CYS A 1 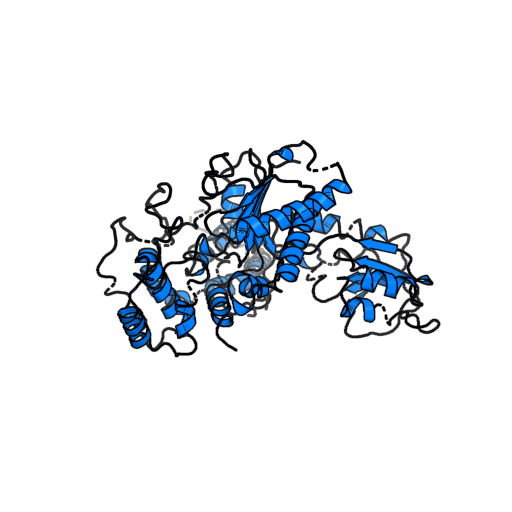107 ? 11.481 72.489 7.654 1.00 79.36 107 CYS A O 1
ATOM 842 N N . PRO A 1 108 ? 9.499 71.496 8.043 1.00 80.30 108 PRO A N 1
ATOM 843 C CA . PRO A 1 108 ? 9.568 70.735 6.795 1.00 81.61 108 PRO A CA 1
ATOM 844 C C . PRO A 1 108 ? 9.748 71.724 5.644 1.00 83.01 108 PRO A C 1
ATOM 845 O O . PRO A 1 108 ? 9.004 72.707 5.545 1.00 83.12 108 PRO A O 1
ATOM 849 N N . GLU A 1 109 ? 10.735 71.476 4.787 1.00 84.13 109 GLU A N 1
ATOM 850 C CA . GLU A 1 109 ? 10.992 72.366 3.663 1.00 85.16 109 GLU A CA 1
ATOM 851 C C . GLU A 1 109 ? 9.745 72.507 2.799 1.00 85.75 109 GLU A C 1
ATOM 852 O O . GLU A 1 109 ? 9.596 73.484 2.066 1.00 85.79 109 GLU A O 1
ATOM 858 N N . GLU A 1 110 ? 8.844 71.533 2.894 1.00 86.47 110 GLU A N 1
ATOM 859 C CA . GLU A 1 110 ? 7.599 71.577 2.134 1.00 87.71 110 GLU A CA 1
ATOM 860 C C . GLU A 1 110 ? 6.839 72.842 2.530 1.00 87.58 110 GLU A C 1
ATOM 861 O O . GLU A 1 110 ? 6.457 73.649 1.679 1.00 87.21 110 GLU A O 1
ATOM 867 N N . LEU A 1 111 ? 6.631 73.001 3.835 1.00 87.45 111 LEU A N 1
ATOM 868 C CA . LEU A 1 111 ? 5.925 74.155 4.372 1.00 87.51 111 LEU A CA 1
ATOM 869 C C . LEU A 1 111 ? 6.780 75.403 4.287 1.00 87.55 111 LEU A C 1
ATOM 870 O O . LEU A 1 111 ? 6.269 76.490 4.029 1.00 87.46 111 LEU A O 1
ATOM 875 N N . PHE A 1 112 ? 8.083 75.247 4.499 1.00 87.78 112 PHE A N 1
ATOM 876 C CA . PHE A 1 112 ? 8.976 76.393 4.451 1.00 88.39 112 PHE A CA 1
ATOM 877 C C . PHE A 1 112 ? 8.831 77.138 3.135 1.00 89.05 112 PHE A C 1
ATOM 878 O O . PHE A 1 112 ? 8.670 78.357 3.117 1.00 89.07 112 PHE A O 1
ATOM 886 N N . LYS A 1 113 ? 8.889 76.398 2.034 1.00 90.43 113 LYS A N 1
ATOM 887 C CA . LYS A 1 113 ? 8.755 76.992 0.710 1.00 91.98 113 LYS A CA 1
ATOM 888 C C . LYS A 1 113 ? 7.392 77.663 0.572 1.00 92.25 113 LYS A C 1
ATOM 889 O O . LYS A 1 113 ? 7.288 78.804 0.114 1.00 92.01 113 LYS A O 1
ATOM 895 N N . GLU A 1 114 ? 6.347 76.944 0.968 1.00 92.49 114 GLU A N 1
ATOM 896 C CA . GLU A 1 114 ? 4.992 77.469 0.898 1.00 92.79 114 GLU A CA 1
ATOM 897 C C . GLU A 1 114 ? 4.989 78.880 1.492 1.00 92.40 114 GLU A C 1
ATOM 898 O O . GLU A 1 114 ? 4.806 79.869 0.780 1.00 92.65 114 GLU A O 1
ATOM 904 N N . LEU A 1 115 ? 5.221 78.950 2.800 1.00 91.65 115 LEU A N 1
ATOM 905 C CA . LEU A 1 115 ? 5.257 80.203 3.551 1.00 90.70 115 LEU A CA 1
ATOM 906 C C . LEU A 1 115 ? 6.107 81.313 2.924 1.00 89.96 115 LEU A C 1
ATOM 907 O O . LEU A 1 115 ? 5.628 82.430 2.742 1.00 90.05 115 LEU A O 1
ATOM 912 N N . CYS A 1 116 ? 7.359 81.009 2.597 1.00 89.39 116 CYS A N 1
ATOM 913 C CA . CYS A 1 116 ? 8.265 82.004 2.022 1.00 88.96 116 CYS A CA 1
ATOM 914 C C . CYS A 1 116 ? 7.793 82.707 0.755 1.00 88.89 116 CYS A C 1
ATOM 915 O O . CYS A 1 116 ? 8.383 83.707 0.342 1.00 88.60 116 CYS A O 1
ATOM 918 N N . LYS A 1 117 ? 6.741 82.194 0.131 1.00 88.73 117 LYS A N 1
ATOM 919 C CA . LYS A 1 117 ? 6.240 82.823 -1.078 1.00 89.08 117 LYS A CA 1
ATOM 920 C C . LYS A 1 117 ? 4.841 83.353 -0.864 1.00 89.00 117 LYS A C 1
ATOM 921 O O . LYS A 1 117 ? 4.254 83.969 -1.755 1.00 89.53 117 LYS A O 1
ATOM 927 N N . SER A 1 118 ? 4.314 83.110 0.331 1.00 88.39 118 SER A N 1
ATOM 928 C CA . SER A 1 118 ? 2.987 83.581 0.691 1.00 87.83 118 SER A CA 1
ATOM 929 C C . SER A 1 118 ? 3.076 85.081 0.888 1.00 87.35 118 SER A C 1
ATOM 930 O O . SER A 1 118 ? 4.167 85.652 0.913 1.00 87.08 118 SER A O 1
ATOM 933 N N . THR A 1 119 ? 1.925 85.722 1.027 1.00 87.19 119 THR A N 1
ATOM 934 C CA . THR A 1 119 ? 1.896 87.160 1.247 1.00 86.80 119 THR A CA 1
ATOM 935 C C . THR A 1 119 ? 2.295 87.427 2.691 1.00 86.38 119 THR A C 1
ATOM 936 O O . THR A 1 119 ? 2.125 88.534 3.199 1.00 86.80 119 THR A O 1
ATOM 940 N N . THR A 1 120 ? 2.823 86.397 3.343 1.00 85.38 120 THR A N 1
ATOM 941 C CA . THR A 1 120 ? 3.244 86.490 4.732 1.00 84.24 120 THR A CA 1
ATOM 942 C C . THR A 1 120 ? 4.726 86.830 4.844 1.00 83.74 120 THR A C 1
ATOM 943 O O . THR A 1 120 ? 5.195 87.274 5.889 1.00 84.47 120 THR A O 1
ATOM 947 N N . ALA A 1 121 ? 5.456 86.625 3.756 1.00 82.80 121 ALA A N 1
ATOM 948 C CA . ALA A 1 121 ? 6.888 86.878 3.731 1.00 81.93 121 ALA A CA 1
ATOM 949 C C . ALA A 1 121 ? 7.281 88.313 4.060 1.00 81.76 121 ALA A C 1
ATOM 950 O O . ALA A 1 121 ? 8.289 88.543 4.728 1.00 81.60 121 ALA A O 1
ATOM 952 N N . ARG A 1 122 ? 6.493 89.276 3.593 1.00 81.54 122 ARG A N 1
ATOM 953 C CA . ARG A 1 122 ? 6.801 90.686 3.830 1.00 81.08 122 ARG A CA 1
ATOM 954 C C . ARG A 1 122 ? 6.578 91.148 5.272 1.00 79.84 122 ARG A C 1
ATOM 955 O O . ARG A 1 122 ? 7.114 92.175 5.690 1.00 79.42 122 ARG A O 1
ATOM 963 N N . PHE A 1 123 ? 5.804 90.388 6.039 1.00 78.57 123 PHE A N 1
ATOM 964 C CA . PHE A 1 123 ? 5.540 90.766 7.423 1.00 77.54 123 PHE A CA 1
ATOM 965 C C . PHE A 1 123 ? 6.468 90.095 8.430 1.00 75.69 123 PHE A C 1
ATOM 966 O O . PHE A 1 123 ? 6.477 90.463 9.603 1.00 75.72 123 PHE A O 1
ATOM 974 N N . ILE A 1 124 ? 7.245 89.116 7.972 1.00 73.38 124 ILE A N 1
ATOM 975 C CA . ILE A 1 124 ? 8.171 88.393 8.843 1.00 70.43 124 ILE A CA 1
ATOM 976 C C . ILE A 1 124 ? 9.369 89.246 9.248 1.00 69.06 124 ILE A C 1
ATOM 977 O O . ILE A 1 124 ? 10.213 89.594 8.419 1.00 68.32 124 ILE A O 1
ATOM 982 N N . LYS A 1 125 ? 9.441 89.566 10.536 1.00 67.21 125 LYS A N 1
ATOM 983 C CA . LYS A 1 125 ? 10.520 90.389 11.061 1.00 66.14 125 LYS A CA 1
ATOM 984 C C . LYS A 1 125 ? 11.544 89.550 11.822 1.00 64.97 125 LYS A C 1
ATOM 985 O O . LYS A 1 125 ? 12.616 90.032 12.176 1.00 64.75 125 LYS A O 1
ATOM 991 N N . THR A 1 126 ? 11.203 88.290 12.068 1.00 63.59 126 THR A N 1
ATOM 992 C CA . THR A 1 126 ? 12.094 87.364 12.763 1.00 62.19 126 THR A CA 1
ATOM 993 C C . THR A 1 126 ? 11.692 85.950 12.360 1.00 61.03 126 THR A C 1
ATOM 994 O O . THR A 1 126 ? 10.509 85.618 12.338 1.00 59.94 126 THR A O 1
ATOM 998 N N . LEU A 1 127 ? 12.678 85.128 12.030 1.00 60.53 127 LEU A N 1
ATOM 999 C CA . LEU A 1 127 ? 12.415 83.756 11.623 1.00 60.32 127 LEU A CA 1
ATOM 1000 C C . LEU A 1 127 ? 13.527 82.866 12.137 1.00 60.08 127 LEU A C 1
ATOM 1001 O O . LEU A 1 127 ? 14.655 82.908 11.644 1.00 59.15 127 LEU A O 1
ATOM 1006 N N . LYS A 1 128 ? 13.195 82.052 13.128 1.00 59.71 128 LYS A N 1
ATOM 1007 C CA . LYS A 1 128 ? 14.169 81.175 13.737 1.00 60.34 128 LYS A CA 1
ATOM 1008 C C . LYS A 1 128 ? 13.604 79.812 14.118 1.00 60.51 128 LYS A C 1
ATOM 1009 O O . LYS A 1 128 ? 12.402 79.559 14.025 1.00 60.16 128 LYS A O 1
ATOM 1015 N N . GLU A 1 129 ? 14.509 78.938 14.537 1.00 60.69 129 GLU A N 1
ATOM 1016 C CA . GLU A 1 129 ? 14.168 77.607 14.993 1.00 61.66 129 GLU A CA 1
ATOM 1017 C C . GLU A 1 129 ? 14.819 77.538 16.366 1.00 61.39 129 GLU A C 1
ATOM 1018 O O . GLU A 1 129 ? 16.042 77.522 16.485 1.00 60.45 129 GLU A O 1
ATOM 1024 N N . ILE A 1 130 ? 13.997 77.542 17.408 1.00 61.83 130 ILE A N 1
ATOM 1025 C CA . ILE A 1 130 ? 14.521 77.522 18.772 1.00 62.43 130 ILE A CA 1
ATOM 1026 C C . ILE A 1 130 ? 14.846 76.125 19.256 1.00 62.47 130 ILE A C 1
ATOM 1027 O O . ILE A 1 130 ? 15.553 75.953 20.245 1.00 62.84 130 ILE A O 1
ATOM 1032 N N . ASN A 1 131 ? 14.316 75.132 18.555 1.00 62.75 131 ASN A N 1
ATOM 1033 C CA . ASN A 1 131 ? 14.568 73.743 18.887 1.00 63.04 131 ASN A CA 1
ATOM 1034 C C . ASN A 1 131 ? 14.312 73.386 20.341 1.00 63.40 131 ASN A C 1
ATOM 1035 O O . ASN A 1 131 ? 15.230 73.368 21.166 1.00 64.60 131 ASN A O 1
ATOM 1040 N N . ILE A 1 132 ? 13.050 73.105 20.638 1.00 62.89 132 ILE A N 1
ATOM 1041 C CA . ILE A 1 132 ? 12.609 72.716 21.969 1.00 62.58 132 ILE A CA 1
ATOM 1042 C C . ILE A 1 132 ? 11.375 71.864 21.742 1.00 62.57 132 ILE A C 1
ATOM 1043 O O . ILE A 1 132 ? 10.251 72.338 21.895 1.00 63.35 132 ILE A O 1
ATOM 1048 N N . ALA A 1 133 ? 11.592 70.605 21.365 1.00 61.79 133 ALA A N 1
ATOM 1049 C CA . ALA A 1 133 ? 10.494 69.690 21.085 1.00 61.08 133 ALA A CA 1
ATOM 1050 C C . ALA A 1 133 ? 10.289 68.606 22.144 1.00 60.22 133 ALA A C 1
ATOM 1051 O O . ALA A 1 133 ? 10.300 67.416 21.835 1.00 60.27 133 ALA A O 1
ATOM 1053 N N . PHE A 1 134 ? 10.088 69.030 23.387 1.00 59.47 134 PHE A N 1
ATOM 1054 C CA . PHE A 1 134 ? 9.858 68.120 24.504 1.00 58.03 134 PHE A CA 1
ATOM 1055 C C . PHE A 1 134 ? 9.308 68.937 25.667 1.00 59.01 134 PHE A C 1
ATOM 1056 O O . PHE A 1 134 ? 9.440 70.165 25.688 1.00 58.79 134 PHE A O 1
ATOM 1064 N N . LEU A 1 135 ? 8.696 68.265 26.638 1.00 59.42 135 LEU A N 1
ATOM 1065 C CA . LEU A 1 135 ? 8.159 68.970 27.797 1.00 59.20 135 LEU A CA 1
ATOM 1066 C C . LEU A 1 135 ? 9.111 68.813 28.975 1.00 58.38 135 LEU A C 1
ATOM 1067 O O . LEU A 1 135 ? 9.497 67.695 29.321 1.00 57.68 135 LEU A O 1
ATOM 1072 N N . PRO A 1 136 ? 9.523 69.934 29.590 1.00 57.91 136 PRO A N 1
ATOM 1073 C CA . PRO A 1 136 ? 10.431 69.884 30.741 1.00 57.24 136 PRO A CA 1
ATOM 1074 C C . PRO A 1 136 ? 9.543 69.569 31.931 1.00 56.51 136 PRO A C 1
ATOM 1075 O O . PRO A 1 136 ? 9.452 70.357 32.867 1.00 57.34 136 PRO A O 1
ATOM 1079 N N . TYR A 1 137 ? 8.871 68.427 31.861 1.00 55.79 137 TYR A N 1
ATOM 1080 C CA . TYR A 1 137 ? 7.945 67.979 32.891 1.00 55.72 137 TYR A CA 1
ATOM 1081 C C . TYR A 1 137 ? 8.368 68.319 34.310 1.00 55.99 137 TYR A C 1
ATOM 1082 O O . TYR A 1 137 ? 7.551 68.773 35.114 1.00 56.01 137 TYR A O 1
ATOM 1091 N N . GLU A 1 138 ? 9.639 68.080 34.616 1.00 56.23 138 GLU A N 1
ATOM 1092 C CA . GLU A 1 138 ? 10.202 68.381 35.929 1.00 56.80 138 GLU A CA 1
ATOM 1093 C C . GLU A 1 138 ? 11.669 68.705 35.704 1.00 56.62 138 GLU A C 1
ATOM 1094 O O . GLU A 1 138 ? 12.212 68.420 34.636 1.00 57.33 138 GLU A O 1
ATOM 1100 N N . SER A 1 139 ? 12.316 69.285 36.703 1.00 56.54 139 SER A N 1
ATOM 1101 C CA . SER A 1 139 ? 13.718 69.664 36.574 1.00 57.79 139 SER A CA 1
ATOM 1102 C C . SER A 1 139 ? 14.690 68.538 36.210 1.00 57.78 139 SER A C 1
ATOM 1103 O O . SER A 1 139 ? 15.898 68.772 36.087 1.00 59.84 139 SER A O 1
ATOM 1106 N N . GLN A 1 140 ? 14.186 67.324 36.031 1.00 57.42 140 GLN A N 1
ATOM 1107 C CA . GLN A 1 140 ? 15.060 66.207 35.689 1.00 56.35 140 GLN A CA 1
ATOM 1108 C C . GLN A 1 140 ? 14.363 65.220 34.783 1.00 54.90 140 GLN A C 1
ATOM 1109 O O . GLN A 1 140 ? 14.964 64.245 34.338 1.00 54.30 140 GLN A O 1
ATOM 1115 N N . ILE A 1 141 ? 13.088 65.472 34.525 1.00 53.18 141 ILE A N 1
ATOM 1116 C CA . ILE A 1 141 ? 12.306 64.580 33.693 1.00 52.51 141 ILE A CA 1
ATOM 1117 C C . ILE A 1 141 ? 11.706 65.315 32.503 1.00 52.16 141 ILE A C 1
ATOM 1118 O O . ILE A 1 141 ? 11.172 66.409 32.651 1.00 52.06 141 ILE A O 1
ATOM 1123 N N . PHE A 1 142 ? 11.819 64.724 31.321 1.00 51.67 142 PHE A N 1
ATOM 1124 C CA . PHE A 1 142 ? 11.243 65.329 30.136 1.00 52.55 142 PHE A CA 1
ATOM 1125 C C . PHE A 1 142 ? 10.368 64.334 29.409 1.00 53.75 142 PHE A C 1
ATOM 1126 O O . PHE A 1 142 ? 10.621 63.129 29.447 1.00 54.12 142 PHE A O 1
ATOM 1134 N N . SER A 1 143 ? 9.325 64.843 28.762 1.00 54.32 143 SER A N 1
ATOM 1135 C CA . SER A 1 143 ? 8.408 63.997 28.018 1.00 54.87 143 SER A CA 1
ATOM 1136 C C . SER A 1 143 ? 8.299 64.475 26.571 1.00 55.79 143 SER A C 1
ATOM 1137 O O . SER A 1 143 ? 8.489 65.652 26.281 1.00 55.38 143 SER A O 1
ATOM 1140 N N . LEU A 1 144 ? 8.013 63.551 25.665 1.00 57.14 144 LEU A N 1
ATOM 1141 C CA . LEU A 1 144 ? 7.861 63.877 24.253 1.00 59.67 144 LEU A CA 1
ATOM 1142 C C . LEU A 1 144 ? 6.370 63.845 23.963 1.00 61.96 144 LEU A C 1
ATOM 1143 O O . LEU A 1 144 ? 5.947 63.991 22.815 1.00 63.01 144 LEU A O 1
ATOM 1148 N N . ASP A 1 145 ? 5.586 63.639 25.018 1.00 63.12 145 ASP A N 1
ATOM 1149 C CA . ASP A 1 145 ? 4.140 63.536 24.902 1.00 63.57 145 ASP A CA 1
ATOM 1150 C C . ASP A 1 145 ? 3.750 62.766 23.655 1.00 62.75 145 ASP A C 1
ATOM 1151 O O . ASP A 1 145 ? 2.846 63.165 22.924 1.00 62.68 145 ASP A O 1
ATOM 1156 N N . SER A 1 146 ? 4.433 61.650 23.435 1.00 61.82 146 SER A N 1
ATOM 1157 C CA . SER A 1 146 ? 4.194 60.809 22.273 1.00 61.08 146 SER A CA 1
ATOM 1158 C C . SER A 1 146 ? 3.846 59.357 22.593 1.00 61.10 146 SER A C 1
ATOM 1159 O O . SER A 1 146 ? 4.559 58.443 22.193 1.00 62.89 146 SER A O 1
ATOM 1162 N N . PRO A 1 147 ? 2.731 59.118 23.297 1.00 61.24 147 PRO A N 1
ATOM 1163 C CA . PRO A 1 147 ? 2.355 57.737 23.629 1.00 60.73 147 PRO A CA 1
ATOM 1164 C C . PRO A 1 147 ? 2.072 56.797 22.459 1.00 61.44 147 PRO A C 1
ATOM 1165 O O . PRO A 1 147 ? 2.088 55.572 22.628 1.00 61.91 147 PRO A O 1
ATOM 1169 N N . ASP A 1 148 ? 1.818 57.344 21.273 1.00 61.62 148 ASP A N 1
ATOM 1170 C CA . ASP A 1 148 ? 1.538 56.477 20.126 1.00 60.91 148 ASP A CA 1
ATOM 1171 C C . ASP A 1 148 ? 2.779 55.680 19.759 1.00 59.46 148 ASP A C 1
ATOM 1172 O O . ASP A 1 148 ? 2.692 54.613 19.150 1.00 59.89 148 ASP A O 1
ATOM 1177 N N . THR A 1 149 ? 3.938 56.199 20.144 1.00 58.91 149 THR A N 1
ATOM 1178 C CA . THR A 1 149 ? 5.210 55.537 19.866 1.00 57.42 149 THR A CA 1
ATOM 1179 C C . THR A 1 149 ? 5.253 54.148 20.500 1.00 56.43 149 THR A C 1
ATOM 1180 O O . THR A 1 149 ? 5.960 53.262 20.031 1.00 56.79 149 THR A O 1
ATOM 1184 N N . PHE A 1 150 ? 4.481 53.964 21.564 1.00 56.31 150 PHE A N 1
ATOM 1185 C CA . PHE A 1 150 ? 4.398 52.672 22.233 1.00 56.29 150 PHE A CA 1
ATOM 1186 C C . PHE A 1 150 ? 3.829 51.684 21.214 1.00 56.44 150 PHE A C 1
ATOM 1187 O O . PHE A 1 150 ? 4.352 50.575 21.028 1.00 55.52 150 PHE A O 1
ATOM 1195 N N . GLN A 1 151 ? 2.750 52.101 20.551 1.00 57.39 151 GLN A N 1
ATOM 1196 C CA . GLN A 1 151 ? 2.108 51.277 19.530 1.00 58.36 151 GLN A CA 1
ATOM 1197 C C . GLN A 1 151 ? 3.132 50.995 18.428 1.00 58.57 151 GLN A C 1
ATOM 1198 O O . GLN A 1 151 ? 3.288 49.864 17.987 1.00 57.48 151 GLN A O 1
ATOM 1204 N N . VAL A 1 152 ? 3.831 52.039 17.999 1.00 59.60 152 VAL A N 1
ATOM 1205 C CA . VAL A 1 152 ? 4.847 51.906 16.963 1.00 61.50 152 VAL A CA 1
ATOM 1206 C C . VAL A 1 152 ? 5.860 50.827 17.312 1.00 62.21 152 VAL A C 1
ATOM 1207 O O . VAL A 1 152 ? 6.158 49.939 16.502 1.00 62.38 152 VAL A O 1
ATOM 1211 N N . TYR A 1 153 ? 6.386 50.917 18.529 1.00 62.34 153 TYR A N 1
ATOM 1212 C CA . TYR A 1 153 ? 7.395 49.982 19.006 1.00 62.69 153 TYR A CA 1
ATOM 1213 C C . TYR A 1 153 ? 6.860 48.593 19.327 1.00 62.67 153 TYR A C 1
ATOM 1214 O O . TYR A 1 153 ? 7.550 47.598 19.103 1.00 62.07 153 TYR A O 1
ATOM 1223 N N . TYR A 1 154 ? 5.631 48.506 19.829 1.00 63.37 154 TYR A N 1
ATOM 1224 C CA . TYR A 1 154 ? 5.114 47.197 20.234 1.00 64.80 154 TYR A CA 1
ATOM 1225 C C . TYR A 1 154 ? 4.022 46.491 19.446 1.00 66.01 154 TYR A C 1
ATOM 1226 O O . TYR A 1 154 ? 3.772 45.306 19.667 1.00 66.41 154 TYR A O 1
ATOM 1235 N N . ASN A 1 155 ? 3.364 47.197 18.538 1.00 68.53 155 ASN A N 1
ATOM 1236 C CA . ASN A 1 155 ? 2.328 46.567 17.718 1.00 70.67 155 ASN A CA 1
ATOM 1237 C C . ASN A 1 155 ? 2.962 46.276 16.363 1.00 71.65 155 ASN A C 1
ATOM 1238 O O . ASN A 1 155 ? 3.416 47.189 15.674 1.00 71.78 155 ASN A O 1
ATOM 1243 N N . PRO A 1 156 ? 3.017 45.001 15.966 1.00 72.77 156 PRO A N 1
ATOM 1244 C CA . PRO A 1 156 ? 3.623 44.678 14.670 1.00 74.40 156 PRO A CA 1
ATOM 1245 C C . PRO A 1 156 ? 2.934 45.396 13.505 1.00 75.73 156 PRO A C 1
ATOM 1246 O O . PRO A 1 156 ? 3.588 45.855 12.572 1.00 75.50 156 PRO A O 1
ATOM 1250 N N . SER A 1 157 ? 1.611 45.496 13.573 1.00 77.39 157 SER A N 1
ATOM 1251 C CA . SER A 1 157 ? 0.836 46.160 12.529 1.00 79.18 157 SER A CA 1
ATOM 1252 C C . SER A 1 157 ? 1.377 47.561 12.253 1.00 80.32 157 SER A C 1
ATOM 1253 O O . SER A 1 157 ? 1.335 48.044 11.121 1.00 80.59 157 SER A O 1
ATOM 1256 N N . ARG A 1 158 ? 1.883 48.210 13.296 1.00 81.87 158 ARG A N 1
ATOM 1257 C CA . ARG A 1 158 ? 2.416 49.558 13.171 1.00 83.07 158 ARG A CA 1
ATOM 1258 C C . ARG A 1 158 ? 3.891 49.561 12.776 1.00 84.05 158 ARG A C 1
ATOM 1259 O O . ARG A 1 158 ? 4.484 50.624 12.593 1.00 83.94 158 ARG A O 1
ATOM 1267 N N . ALA A 1 159 ? 4.467 48.368 12.645 1.00 85.48 159 ALA A N 1
ATOM 1268 C CA . ALA A 1 159 ? 5.876 48.189 12.287 1.00 86.89 159 ALA A CA 1
ATOM 1269 C C . ALA A 1 159 ? 6.404 49.204 11.275 1.00 88.25 159 ALA A C 1
ATOM 1270 O O . ALA A 1 159 ? 6.615 50.373 11.612 1.00 88.77 159 ALA A O 1
ATOM 1272 N N . GLN A 1 160 ? 6.634 48.753 10.040 1.00 89.23 160 GLN A N 1
ATOM 1273 C CA . GLN A 1 160 ? 7.142 49.637 8.992 1.00 89.75 160 GLN A CA 1
ATOM 1274 C C . GLN A 1 160 ? 6.160 50.778 8.827 1.00 89.67 160 GLN A C 1
ATOM 1275 O O . GLN A 1 160 ? 4.975 50.633 9.125 1.00 89.66 160 GLN A O 1
ATOM 1281 N N . GLY A 1 161 ? 6.646 51.912 8.343 1.00 89.59 161 GLY A N 1
ATOM 1282 C CA . GLY A 1 161 ? 5.769 53.056 8.194 1.00 89.08 161 GLY A CA 1
ATOM 1283 C C . GLY A 1 161 ? 5.703 53.747 9.539 1.00 88.63 161 GLY A C 1
ATOM 1284 O O . GLY A 1 161 ? 5.013 54.751 9.708 1.00 89.13 161 GLY A O 1
ATOM 1285 N N . GLY A 1 162 ? 6.425 53.189 10.506 1.00 88.04 162 GLY A N 1
ATOM 1286 C CA . GLY A 1 162 ? 6.469 53.765 11.837 1.00 86.84 162 GLY A CA 1
ATOM 1287 C C . GLY A 1 162 ? 7.769 54.529 12.026 1.00 85.97 162 GLY A C 1
ATOM 1288 O O . GLY A 1 162 ? 7.931 55.283 12.991 1.00 85.93 162 GLY A O 1
ATOM 1289 N N . ILE A 1 163 ? 8.692 54.335 11.087 1.00 84.60 163 ILE A N 1
ATOM 1290 C CA . ILE A 1 163 ? 9.991 54.994 11.122 1.00 83.10 163 ILE A CA 1
ATOM 1291 C C . ILE A 1 163 ? 9.893 56.514 11.207 1.00 81.67 163 ILE A C 1
ATOM 1292 O O . ILE A 1 163 ? 10.672 57.153 11.915 1.00 81.39 163 ILE A O 1
ATOM 1297 N N . PRO A 1 164 ? 8.936 57.120 10.489 1.00 80.59 164 PRO A N 1
ATOM 1298 C CA . PRO A 1 164 ? 8.841 58.580 10.575 1.00 79.77 164 PRO A CA 1
ATOM 1299 C C . PRO A 1 164 ? 8.638 59.012 12.020 1.00 78.67 164 PRO A C 1
ATOM 1300 O O . PRO A 1 164 ? 9.237 59.983 12.478 1.00 79.01 164 PRO A O 1
ATOM 1304 N N . ASN A 1 165 ? 7.785 58.271 12.725 1.00 77.76 165 ASN A N 1
ATOM 1305 C CA . ASN A 1 165 ? 7.473 58.537 14.124 1.00 76.08 165 ASN A CA 1
ATOM 1306 C C . ASN A 1 165 ? 8.722 58.391 14.978 1.00 74.94 165 ASN A C 1
ATOM 1307 O O . ASN A 1 165 ? 9.011 59.241 15.819 1.00 74.31 165 ASN A O 1
ATOM 1312 N N . LYS A 1 166 ? 9.460 57.310 14.749 1.00 73.71 166 LYS A N 1
ATOM 1313 C CA . LYS A 1 166 ? 10.675 57.046 15.502 1.00 72.97 166 LYS A CA 1
ATOM 1314 C C . LYS A 1 166 ? 11.744 58.117 15.307 1.00 72.99 166 LYS A C 1
ATOM 1315 O O . LYS A 1 166 ? 12.262 58.654 16.285 1.00 72.68 166 LYS A O 1
ATOM 1321 N N . GLU A 1 167 ? 12.075 58.454 14.064 1.00 73.14 167 GLU A N 1
ATOM 1322 C CA . GLU A 1 167 ? 13.097 59.475 13.880 1.00 72.84 167 GLU A CA 1
ATOM 1323 C C . GLU A 1 167 ? 12.597 60.845 14.319 1.00 71.62 167 GLU A C 1
ATOM 1324 O O . GLU A 1 167 ? 13.395 61.755 14.571 1.00 71.50 167 GLU A O 1
ATOM 1330 N N . ARG A 1 168 ? 11.281 61.005 14.421 1.00 69.80 168 ARG A N 1
ATOM 1331 C CA . ARG A 1 168 ? 10.772 62.278 14.901 1.00 68.44 168 ARG A CA 1
ATOM 1332 C C . ARG A 1 168 ? 11.130 62.261 16.386 1.00 67.54 168 ARG A C 1
ATOM 1333 O O . ARG A 1 168 ? 11.562 63.272 16.949 1.00 67.43 168 ARG A O 1
ATOM 1341 N N . CYS A 1 169 ? 10.947 61.096 17.011 1.00 65.63 169 CYS A N 1
ATOM 1342 C CA . CYS A 1 169 ? 11.286 60.917 18.420 1.00 64.28 169 CYS A CA 1
ATOM 1343 C C . CYS A 1 169 ? 12.775 61.197 18.588 1.00 63.17 169 CYS A C 1
ATOM 1344 O O . CYS A 1 169 ? 13.188 61.927 19.488 1.00 62.67 169 CYS A O 1
ATOM 1347 N N . ALA A 1 170 ? 13.575 60.622 17.696 1.00 62.53 170 ALA A N 1
ATOM 1348 C CA . ALA A 1 170 ? 15.017 60.789 17.749 1.00 62.43 170 ALA A CA 1
ATOM 1349 C C . ALA A 1 170 ? 15.414 62.245 17.623 1.00 62.63 170 ALA A C 1
ATOM 1350 O O . ALA A 1 170 ? 16.386 62.679 18.236 1.00 63.56 170 ALA A O 1
ATOM 1352 N N . GLU A 1 171 ? 14.665 63.009 16.836 1.00 62.88 171 GLU A N 1
ATOM 1353 C CA . GLU A 1 171 ? 14.972 64.427 16.666 1.00 62.16 171 GLU A CA 1
ATOM 1354 C C . GLU A 1 171 ? 14.583 65.222 17.915 1.00 61.26 171 GLU A C 1
ATOM 1355 O O . GLU A 1 171 ? 15.278 66.164 18.305 1.00 61.10 171 GLU A O 1
ATOM 1361 N N . GLN A 1 172 ? 13.475 64.848 18.548 1.00 59.68 172 GLN A N 1
ATOM 1362 C CA . GLN A 1 172 ? 13.054 65.553 19.749 1.00 58.55 172 GLN A CA 1
ATOM 1363 C C . GLN A 1 172 ? 14.087 65.317 20.846 1.00 57.63 172 GLN A C 1
ATOM 1364 O O . GLN A 1 172 ? 14.415 66.226 21.610 1.00 57.13 172 GLN A O 1
ATOM 1370 N N . ILE A 1 173 ? 14.610 64.096 20.914 1.00 56.65 173 ILE A N 1
ATOM 1371 C CA . ILE A 1 173 ? 15.618 63.766 21.914 1.00 55.94 173 ILE A CA 1
ATOM 1372 C C . ILE A 1 173 ? 16.862 64.607 21.670 1.00 56.16 173 ILE A C 1
ATOM 1373 O O . ILE A 1 173 ? 17.485 65.095 22.615 1.00 56.24 173 ILE A O 1
ATOM 1378 N N . ALA A 1 174 ? 17.222 64.778 20.400 1.00 56.55 174 ALA A N 1
ATOM 1379 C CA . ALA A 1 174 ? 18.394 65.576 20.051 1.00 57.13 174 ALA A CA 1
ATOM 1380 C C . ALA A 1 174 ? 18.222 67.035 20.469 1.00 57.73 174 ALA A C 1
ATOM 1381 O O . ALA A 1 174 ? 19.189 67.675 20.892 1.00 57.84 174 ALA A O 1
ATOM 1383 N N . THR A 1 175 ? 17.002 67.565 20.356 1.00 58.37 175 THR A N 1
ATOM 1384 C CA . THR A 1 175 ? 16.758 68.951 20.755 1.00 59.11 175 THR A CA 1
ATOM 1385 C C . THR A 1 175 ? 16.933 69.053 22.259 1.00 59.20 175 THR A C 1
ATOM 1386 O O . THR A 1 175 ? 17.340 70.091 22.769 1.00 59.97 175 THR A O 1
ATOM 1390 N N . LEU A 1 176 ? 16.632 67.970 22.971 1.00 59.48 176 LEU A N 1
ATOM 1391 C CA . LEU A 1 176 ? 16.787 67.961 24.421 1.00 60.40 176 LEU A CA 1
ATOM 1392 C C . LEU A 1 176 ? 18.262 68.083 24.785 1.00 60.94 176 LEU A C 1
ATOM 1393 O O . LEU A 1 176 ? 18.621 68.836 25.688 1.00 61.33 176 LEU A O 1
ATOM 1398 N N . CYS A 1 177 ? 19.117 67.347 24.079 1.00 61.37 177 CYS A N 1
ATOM 1399 C CA . CYS A 1 177 ? 20.554 67.395 24.341 1.00 61.91 177 CYS A CA 1
ATOM 1400 C C . CYS A 1 177 ? 21.133 68.745 23.903 1.00 62.11 177 CYS A C 1
ATOM 1401 O O . CYS A 1 177 ? 21.997 69.319 24.576 1.00 61.19 177 CYS A O 1
ATOM 1404 N N . ALA A 1 178 ? 20.648 69.255 22.776 1.00 62.40 178 ALA A N 1
ATOM 1405 C CA . ALA A 1 178 ? 21.125 70.535 22.266 1.00 62.66 178 ALA A CA 1
ATOM 1406 C C . ALA A 1 178 ? 20.788 71.642 23.257 1.00 63.16 178 ALA A C 1
ATOM 1407 O O . ALA A 1 178 ? 21.561 72.582 23.444 1.00 63.26 178 ALA A O 1
ATOM 1409 N N . THR A 1 179 ? 19.626 71.525 23.891 1.00 63.63 179 THR A N 1
ATOM 1410 C CA . THR A 1 179 ? 19.191 72.508 24.875 1.00 63.93 179 THR A CA 1
ATOM 1411 C C . THR A 1 179 ? 20.137 72.470 26.069 1.00 64.23 179 THR A C 1
ATOM 1412 O O . THR A 1 179 ? 20.438 73.499 26.673 1.00 64.83 179 THR A O 1
ATOM 1416 N N . LEU A 1 180 ? 20.609 71.278 26.410 1.00 64.73 180 LEU A N 1
ATOM 1417 C CA . LEU A 1 180 ? 21.528 71.130 27.530 1.00 65.19 180 LEU A CA 1
ATOM 1418 C C . LEU A 1 180 ? 22.967 71.337 27.070 1.00 65.12 180 LEU A C 1
ATOM 1419 O O . LEU A 1 180 ? 23.880 71.432 27.892 1.00 65.48 180 LEU A O 1
ATOM 1424 N N . GLY A 1 181 ? 23.166 71.406 25.755 1.00 64.49 181 GLY A N 1
ATOM 1425 C CA . GLY A 1 181 ? 24.506 71.583 25.225 1.00 64.50 181 GLY A CA 1
ATOM 1426 C C . GLY A 1 181 ? 25.345 70.334 25.448 1.00 64.73 181 GLY A C 1
ATOM 1427 O O . GLY A 1 181 ? 26.522 70.410 25.821 1.00 65.41 181 GLY A O 1
ATOM 1428 N N . GLU A 1 182 ? 24.732 69.175 25.210 1.00 63.37 182 GLU A N 1
ATOM 1429 C CA . GLU A 1 182 ? 25.391 67.890 25.393 1.00 61.32 182 GLU A CA 1
ATOM 1430 C C . GLU A 1 182 ? 25.505 67.118 24.082 1.00 60.76 182 GLU A C 1
ATOM 1431 O O . GLU A 1 182 ? 24.643 67.217 23.211 1.00 60.09 182 GLU A O 1
ATOM 1437 N N . TYR A 1 183 ? 26.578 66.3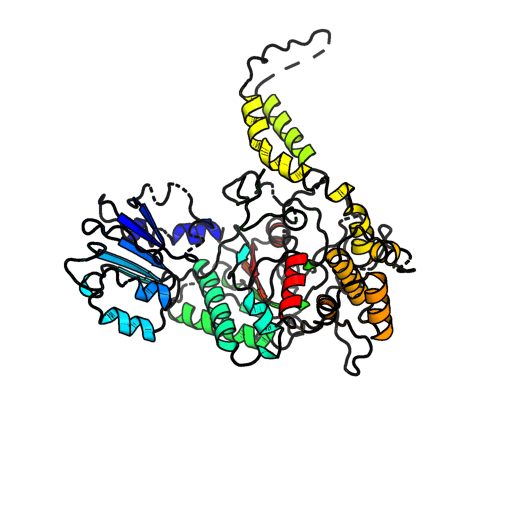45 23.960 1.00 59.96 183 TYR A N 1
ATOM 1438 C CA . TYR A 1 183 ? 26.823 65.492 22.798 1.00 59.52 183 TYR A CA 1
ATOM 1439 C C . TYR A 1 183 ? 27.360 64.219 23.447 1.00 58.77 183 TYR A C 1
ATOM 1440 O O . TYR A 1 183 ? 28.529 63.855 23.282 1.00 58.18 183 TYR A O 1
ATOM 1449 N N . PRO A 1 184 ? 26.492 63.525 24.199 1.00 57.86 184 PRO A N 1
ATOM 1450 C CA . PRO A 1 184 ? 26.778 62.292 24.928 1.00 56.59 184 PRO A CA 1
ATOM 1451 C C . PRO A 1 184 ? 26.995 61.084 24.057 1.00 55.76 184 PRO A C 1
ATOM 1452 O O . PRO A 1 184 ? 26.517 61.027 22.918 1.00 55.58 184 PRO A O 1
ATOM 1456 N N . SER A 1 185 ? 27.706 60.105 24.606 1.00 54.41 185 SER A N 1
ATOM 1457 C CA . SER A 1 185 ? 27.945 58.866 23.883 1.00 53.89 185 SER A CA 1
ATOM 1458 C C . SER A 1 185 ? 26.693 58.026 24.086 1.00 52.12 185 SER A C 1
ATOM 1459 O O . SER A 1 185 ? 26.210 57.869 25.203 1.00 50.94 185 SER A O 1
ATOM 1462 N N . VAL A 1 186 ? 26.165 57.512 22.985 1.00 51.54 186 VAL A N 1
ATOM 1463 C CA . VAL A 1 186 ? 24.948 56.727 22.993 1.00 50.56 186 VAL A CA 1
ATOM 1464 C C . VAL A 1 186 ? 25.122 55.241 23.275 1.00 50.53 186 VAL A C 1
ATOM 1465 O O . VAL A 1 186 ? 25.996 54.575 22.701 1.00 50.68 186 VAL A O 1
ATOM 1469 N N . ARG A 1 187 ? 24.263 54.738 24.162 1.00 49.06 187 ARG A N 1
ATOM 1470 C CA . ARG A 1 187 ? 24.240 53.338 24.574 1.00 48.56 187 ARG A CA 1
ATOM 1471 C C . ARG A 1 187 ? 22.794 52.853 24.460 1.00 48.44 187 ARG A C 1
ATOM 1472 O O . ARG A 1 187 ? 21.877 53.664 24.444 1.00 49.23 187 ARG A O 1
ATOM 1480 N N . TYR A 1 188 ? 22.586 51.542 24.392 1.00 48.14 188 TYR A N 1
ATOM 1481 C CA . TYR A 1 188 ? 21.233 50.989 24.293 1.00 48.19 188 TYR A CA 1
ATOM 1482 C C . TYR A 1 188 ? 21.199 49.556 24.820 1.00 47.61 188 TYR A C 1
ATOM 1483 O O . TYR A 1 188 ? 22.202 48.852 24.756 1.00 47.39 188 TYR A O 1
ATOM 1492 N N . ARG A 1 189 ? 20.047 49.121 25.327 1.00 48.05 189 ARG A N 1
ATOM 1493 C CA . ARG A 1 189 ? 19.919 47.758 25.839 1.00 48.30 189 ARG A CA 1
ATOM 1494 C C . ARG A 1 189 ? 19.820 46.857 24.630 1.00 49.59 189 ARG A C 1
ATOM 1495 O O . ARG A 1 189 ? 18.849 46.919 23.882 1.00 49.04 189 ARG A O 1
ATOM 1503 N N . SER A 1 190 ? 20.837 46.023 24.443 1.00 51.96 190 SER A N 1
ATOM 1504 C CA . SER A 1 190 ? 20.914 45.107 23.312 1.00 53.90 190 SER A CA 1
ATOM 1505 C C . SER A 1 190 ? 19.875 43.999 23.245 1.00 55.03 190 SER A C 1
ATOM 1506 O O . SER A 1 190 ? 19.552 43.508 22.164 1.00 54.31 190 SER A O 1
ATOM 1509 N N . ASP A 1 191 ? 19.350 43.596 24.391 1.00 57.25 191 ASP A N 1
ATOM 1510 C CA . ASP A 1 191 ? 18.403 42.495 24.396 1.00 59.72 191 ASP A CA 1
ATOM 1511 C C . ASP A 1 191 ? 17.096 42.682 23.655 1.00 59.10 191 ASP A C 1
ATOM 1512 O O . ASP A 1 191 ? 16.388 41.708 23.407 1.00 59.53 191 ASP A O 1
ATOM 1517 N N . PHE A 1 192 ? 16.766 43.921 23.316 1.00 58.53 192 PHE A N 1
ATOM 1518 C CA . PHE A 1 192 ? 15.555 44.187 22.560 1.00 58.85 192 PHE A CA 1
ATOM 1519 C C . PHE A 1 192 ? 16.013 44.761 21.226 1.00 59.94 192 PHE A C 1
ATOM 1520 O O . PHE A 1 192 ? 16.167 45.968 21.070 1.00 59.84 192 PHE A O 1
ATOM 1528 N N . ASP A 1 193 ? 16.226 43.864 20.274 1.00 61.86 193 ASP A N 1
ATOM 1529 C CA . ASP A 1 193 ? 16.723 44.188 18.938 1.00 63.44 193 ASP A CA 1
ATOM 1530 C C . ASP A 1 193 ? 16.332 45.510 18.296 1.00 62.56 193 ASP A C 1
ATOM 1531 O O . ASP A 1 193 ? 17.117 46.074 17.540 1.00 63.04 193 ASP A O 1
ATOM 1536 N N . GLU A 1 194 ? 15.142 46.020 18.580 1.00 61.98 194 GLU A N 1
ATOM 1537 C CA . GLU A 1 194 ? 14.737 47.268 17.949 1.00 61.66 194 GLU A CA 1
ATOM 1538 C C . GLU A 1 194 ? 15.444 48.504 18.508 1.00 60.70 194 GLU A C 1
ATOM 1539 O O . GLU A 1 194 ? 15.318 49.594 17.956 1.00 61.08 194 GLU A O 1
ATOM 1545 N N . ASN A 1 195 ? 16.207 48.334 19.584 1.00 59.69 195 ASN A N 1
ATOM 1546 C CA . ASN A 1 195 ? 16.911 49.456 20.193 1.00 58.96 195 ASN A CA 1
ATOM 1547 C C . ASN A 1 195 ? 18.089 49.967 19.372 1.00 58.73 195 ASN A C 1
ATOM 1548 O O . ASN A 1 195 ? 18.167 51.155 19.093 1.00 59.58 195 ASN A O 1
ATOM 1553 N N . ALA A 1 196 ? 19.007 49.086 18.988 1.00 58.30 196 ALA A N 1
ATOM 1554 C CA . ALA A 1 196 ? 20.169 49.512 18.204 1.00 58.53 196 ALA A CA 1
ATOM 1555 C C . ALA A 1 196 ? 19.745 50.439 17.072 1.00 58.55 196 ALA A C 1
ATOM 1556 O O . ALA A 1 196 ? 20.342 51.493 16.844 1.00 58.55 196 ALA A O 1
ATOM 1558 N N . SER A 1 197 ? 18.698 50.039 16.369 1.00 59.49 197 SER A N 1
ATOM 1559 C CA . SER A 1 197 ? 18.175 50.818 15.262 1.00 60.43 197 SER A CA 1
ATOM 1560 C C . SER A 1 197 ? 17.725 52.208 15.720 1.00 60.74 197 SER A C 1
ATOM 1561 O O . SER A 1 197 ? 17.964 53.198 15.036 1.00 61.02 197 SER A O 1
ATOM 1564 N N . PHE A 1 198 ? 17.072 52.283 16.876 1.00 60.26 198 PHE A N 1
ATOM 1565 C CA . PHE A 1 198 ? 16.607 53.566 17.388 1.00 59.75 198 PHE A CA 1
ATOM 1566 C C . PHE A 1 198 ? 17.791 54.414 17.843 1.00 59.97 198 PHE A C 1
ATOM 1567 O O . PHE A 1 198 ? 17.777 55.644 17.723 1.00 59.73 198 PHE A O 1
ATOM 1575 N N . ALA A 1 199 ? 18.819 53.754 18.363 1.00 60.05 199 ALA A N 1
ATOM 1576 C CA . ALA A 1 199 ? 20.005 54.466 18.824 1.00 60.91 199 ALA A CA 1
ATOM 1577 C C . ALA A 1 199 ? 20.705 55.156 17.649 1.00 61.30 199 ALA A C 1
ATOM 1578 O O . ALA A 1 199 ? 21.201 56.277 17.785 1.00 61.56 199 ALA A O 1
ATOM 1580 N N . GLN A 1 200 ? 20.742 54.491 16.496 1.00 61.51 200 GLN A N 1
ATOM 1581 C CA . GLN A 1 200 ? 21.390 55.074 15.327 1.00 62.30 200 GLN A CA 1
ATOM 1582 C C . GLN A 1 200 ? 20.682 56.368 14.931 1.00 61.73 200 GLN A C 1
ATOM 1583 O O . GLN A 1 200 ? 21.339 57.371 14.641 1.00 61.69 200 GLN A O 1
ATOM 1589 N N . LEU A 1 201 ? 19.349 56.341 14.931 1.00 60.97 201 LEU A N 1
ATOM 1590 C CA . LEU A 1 201 ? 18.547 57.516 14.600 1.00 60.31 201 LEU A CA 1
ATOM 1591 C C . LEU A 1 201 ? 18.943 58.664 15.510 1.00 60.22 201 LEU A C 1
ATOM 1592 O O . LEU A 1 201 ? 19.275 59.760 15.049 1.00 60.41 201 LEU A O 1
ATOM 1597 N N . VAL A 1 202 ? 18.896 58.404 16.811 1.00 59.49 202 VAL A N 1
ATOM 1598 C CA . VAL A 1 202 ? 19.254 59.406 17.801 1.00 58.70 202 VAL A CA 1
ATOM 1599 C C . VAL A 1 202 ? 20.642 59.964 17.486 1.00 59.60 202 VAL A C 1
ATOM 1600 O O . VAL A 1 202 ? 20.835 61.177 17.460 1.00 59.22 202 VAL A O 1
ATOM 1604 N N . GLN A 1 203 ? 21.600 59.075 17.231 1.00 61.27 203 GLN A N 1
ATOM 1605 C CA . GLN A 1 203 ? 22.977 59.473 16.916 1.00 62.59 203 GLN A CA 1
ATOM 1606 C C . GLN A 1 203 ? 23.049 60.381 15.687 1.00 63.63 203 GLN A C 1
ATOM 1607 O O . GLN A 1 203 ? 23.730 61.406 15.688 1.00 62.57 203 GLN A O 1
ATOM 1613 N N . GLN A 1 204 ? 22.352 59.983 14.629 1.00 65.44 204 GLN A N 1
ATOM 1614 C CA . GLN A 1 204 ? 22.327 60.759 13.395 1.00 67.40 204 GLN A CA 1
ATOM 1615 C C . GLN A 1 204 ? 21.767 62.142 13.647 1.00 68.40 204 GLN A C 1
ATOM 1616 O O . GLN A 1 204 ? 22.322 63.143 13.187 1.00 69.87 204 GLN A O 1
ATOM 1622 N N . LYS A 1 205 ? 20.662 62.197 14.380 1.00 68.95 205 LYS A N 1
ATOM 1623 C CA . LYS A 1 205 ? 20.038 63.470 14.680 1.00 69.30 205 LYS A CA 1
ATOM 1624 C C . LYS A 1 205 ? 20.974 64.381 15.455 1.00 70.01 205 LYS A C 1
ATOM 1625 O O . LYS A 1 205 ? 21.150 65.540 15.094 1.00 70.91 205 LYS A O 1
ATOM 1631 N N . LEU A 1 206 ? 21.595 63.877 16.512 1.00 70.85 206 LEU A N 1
ATOM 1632 C CA . LEU A 1 206 ? 22.484 64.748 17.262 1.00 71.92 206 LEU A CA 1
ATOM 1633 C C . LEU A 1 206 ? 23.808 64.993 16.553 1.00 72.22 206 LEU A C 1
ATOM 1634 O O . LEU A 1 206 ? 24.572 65.889 16.929 1.00 72.48 206 LEU A O 1
ATOM 1639 N N . ASP A 1 207 ? 24.086 64.206 15.521 1.00 72.29 207 ASP A N 1
ATOM 1640 C CA . ASP A 1 207 ? 25.311 64.416 14.766 1.00 72.40 207 ASP A CA 1
ATOM 1641 C C . ASP A 1 207 ? 25.089 65.684 13.960 1.00 72.83 207 ASP A C 1
ATOM 1642 O O . ASP A 1 207 ? 25.948 66.564 13.904 1.00 71.81 207 ASP A O 1
ATOM 1647 N N . ALA A 1 208 ? 23.909 65.763 13.351 1.00 74.15 208 ALA A N 1
ATOM 1648 C CA . ALA A 1 208 ? 23.516 66.910 12.547 1.00 75.21 208 ALA A CA 1
ATOM 1649 C C . ALA A 1 208 ? 23.587 68.193 13.368 1.00 76.31 208 ALA A C 1
ATOM 1650 O O . ALA A 1 208 ? 23.922 69.249 12.834 1.00 77.21 208 ALA A O 1
ATOM 1652 N N . TYR A 1 209 ? 23.279 68.108 14.661 1.00 77.30 209 TYR A N 1
ATOM 1653 C CA . TYR A 1 209 ? 23.326 69.286 15.522 1.00 78.32 209 TYR A CA 1
ATOM 1654 C C . TYR A 1 209 ? 24.735 69.766 15.817 1.00 79.48 209 TYR A C 1
ATOM 1655 O O . TYR A 1 209 ? 25.009 70.960 15.718 1.00 79.78 209 TYR A O 1
ATOM 1664 N N . ARG A 1 210 ? 25.634 68.861 16.192 1.00 81.06 210 ARG A N 1
ATOM 1665 C CA . ARG A 1 210 ? 26.994 69.299 16.471 1.00 82.77 210 ARG A CA 1
ATOM 1666 C C . ARG A 1 210 ? 27.638 69.820 15.187 1.00 83.38 210 ARG A C 1
ATOM 1667 O O . ARG A 1 210 ? 28.587 70.608 15.222 1.00 82.88 210 ARG A O 1
ATOM 1675 N N . ALA A 1 211 ? 27.115 69.370 14.053 1.00 84.09 211 ALA A N 1
ATOM 1676 C CA . ALA A 1 211 ? 27.626 69.809 12.766 1.00 85.45 211 ALA A CA 1
ATOM 1677 C C . ALA A 1 211 ? 27.481 71.325 12.689 1.00 86.59 211 ALA A C 1
ATOM 1678 O O . ALA A 1 211 ? 28.373 72.013 12.195 1.00 86.27 211 ALA A O 1
ATOM 1680 N N . ASP A 1 212 ? 26.356 71.836 13.193 1.00 88.13 212 ASP A N 1
ATOM 1681 C CA . ASP A 1 212 ? 26.084 73.276 13.190 1.00 89.38 212 ASP A CA 1
ATOM 1682 C C . ASP A 1 212 ? 26.477 73.942 14.506 1.00 90.03 212 ASP A C 1
ATOM 1683 O O . ASP A 1 212 ? 25.934 74.995 14.845 1.00 90.15 212 ASP A O 1
ATOM 1688 N N . ASP A 1 213 ? 27.401 73.338 15.251 1.00 90.75 213 ASP A N 1
ATOM 1689 C CA . ASP A 1 213 ? 27.825 73.906 16.530 1.00 91.34 213 ASP A CA 1
ATOM 1690 C C . ASP A 1 213 ? 28.862 73.052 17.255 1.00 91.68 213 ASP A C 1
ATOM 1691 O O . ASP A 1 213 ? 28.512 72.181 18.050 1.00 91.92 213 ASP A O 1
ATOM 1696 N N . PRO A 1 214 ? 30.155 73.300 16.992 1.00 91.92 214 PRO A N 1
ATOM 1697 C CA . PRO A 1 214 ? 31.272 72.568 17.604 1.00 91.79 214 PRO A CA 1
ATOM 1698 C C . PRO A 1 214 ? 31.439 72.726 19.118 1.00 91.69 214 PRO A C 1
ATOM 1699 O O . PRO A 1 214 ? 32.266 72.039 19.723 1.00 91.51 214 PRO A O 1
ATOM 1703 N N . THR A 1 215 ? 30.669 73.625 19.730 1.00 91.50 215 THR A N 1
ATOM 1704 C CA . THR A 1 215 ? 30.765 73.832 21.177 1.00 91.66 215 THR A CA 1
ATOM 1705 C C . THR A 1 215 ? 29.799 72.929 21.942 1.00 91.56 215 THR A C 1
ATOM 1706 O O . THR A 1 215 ? 29.830 72.863 23.176 1.00 91.14 215 THR A O 1
ATOM 1718 N N . GLY A 1 217 ? 28.786 70.048 23.697 1.00 91.36 217 GLY A N 1
ATOM 1719 C CA . GLY A 1 217 ? 29.510 68.965 24.330 1.00 92.60 217 GLY A CA 1
ATOM 1720 C C . GLY A 1 217 ? 30.933 69.373 24.665 1.00 93.41 217 GLY A C 1
ATOM 1721 O O . GLY A 1 217 ? 31.834 68.533 24.708 1.00 93.21 217 GLY A O 1
ATOM 1722 N N . GLU A 1 218 ? 31.133 70.669 24.901 1.00 94.08 218 GLU A N 1
ATOM 1723 C CA . GLU A 1 218 ? 32.447 71.207 25.236 1.00 94.76 218 GLU A CA 1
ATOM 1724 C C . GLU A 1 218 ? 33.053 70.424 26.401 1.00 95.23 218 GLU A C 1
ATOM 1725 O O . GLU A 1 218 ? 32.370 70.131 27.382 1.00 95.60 218 GLU A O 1
ATOM 1731 N N . GLY A 1 219 ? 34.340 70.105 26.278 1.00 95.52 219 GLY A N 1
ATOM 1732 C CA . GLY A 1 219 ? 35.083 69.351 27.283 1.00 95.56 219 GLY A CA 1
ATOM 1733 C C . GLY A 1 219 ? 34.662 69.271 28.747 1.00 95.47 219 GLY A C 1
ATOM 1734 O O . GLY A 1 219 ? 34.709 68.177 29.309 1.00 95.28 219 GLY A O 1
ATOM 1735 N N . PRO A 1 220 ? 34.266 70.387 29.399 1.00 95.44 220 PRO A N 1
ATOM 1736 C CA . PRO A 1 220 ? 33.843 70.429 30.810 1.00 95.08 220 PRO A CA 1
ATOM 1737 C C . PRO A 1 220 ? 33.045 69.223 31.319 1.00 94.58 220 PRO A C 1
ATOM 1738 O O . PRO A 1 220 ? 31.848 69.332 31.583 1.00 94.65 220 PRO A O 1
ATOM 1742 N N . GLN A 1 221 ? 33.717 68.085 31.475 1.00 94.03 221 GLN A N 1
ATOM 1743 C CA . GLN A 1 221 ? 33.077 66.856 31.942 1.00 93.05 221 GLN A CA 1
ATOM 1744 C C . GLN A 1 221 ? 31.973 66.397 30.991 1.00 91.77 221 GLN A C 1
ATOM 1745 O O . GLN A 1 221 ? 31.515 65.258 31.065 1.00 91.53 221 GLN A O 1
ATOM 1751 N N . LYS A 1 222 ? 31.548 67.286 30.099 1.00 90.25 222 LYS A N 1
ATOM 1752 C CA . LYS A 1 222 ? 30.500 66.965 29.139 1.00 88.59 222 LYS A CA 1
ATOM 1753 C C . LYS A 1 222 ? 30.932 65.861 28.186 1.00 87.14 222 LYS A C 1
ATOM 1754 O O . LYS A 1 222 ? 30.107 65.314 27.452 1.00 86.79 222 LYS A O 1
ATOM 1760 N N . ASP A 1 223 ? 32.221 65.528 28.200 1.00 85.52 223 ASP A N 1
ATOM 1761 C CA . ASP A 1 223 ? 32.733 64.477 27.323 1.00 84.17 223 ASP A CA 1
ATOM 1762 C C . ASP A 1 223 ? 32.550 63.098 27.948 1.00 82.39 223 ASP A C 1
ATOM 1763 O O . ASP A 1 223 ? 32.950 62.086 27.372 1.00 82.16 223 ASP A O 1
ATOM 1768 N N . ARG A 1 224 ? 31.941 63.065 29.130 1.00 80.28 224 ARG A N 1
ATOM 1769 C CA . ARG A 1 224 ? 31.687 61.811 29.837 1.00 78.17 224 ARG A CA 1
ATOM 1770 C C . ARG A 1 224 ? 30.190 61.486 29.806 1.00 75.46 224 ARG A C 1
ATOM 1771 O O . ARG A 1 224 ? 29.776 60.360 30.105 1.00 74.76 224 ARG A O 1
ATOM 1779 N N . SER A 1 225 ? 29.389 62.483 29.435 1.00 71.84 225 SER A N 1
ATOM 1780 C CA . SER A 1 225 ? 27.943 62.330 29.352 1.00 67.53 225 SER A CA 1
ATOM 1781 C C . SER A 1 225 ? 27.541 61.147 28.485 1.00 65.19 225 SER A C 1
ATOM 1782 O O . SER A 1 225 ? 28.131 60.901 27.434 1.00 64.92 225 SER A O 1
ATOM 1785 N N . GLN A 1 226 ? 26.530 60.417 28.943 1.00 62.02 226 GLN A N 1
ATOM 1786 C CA . GLN A 1 226 ? 26.022 59.256 28.229 1.00 58.36 226 GLN A CA 1
ATOM 1787 C C . GLN A 1 226 ? 24.512 59.369 28.094 1.00 56.26 226 GLN A C 1
ATOM 1788 O O . GLN A 1 226 ? 23.840 59.910 28.974 1.00 56.28 226 GLN A O 1
ATOM 1794 N N . LEU A 1 227 ? 23.994 58.877 26.972 1.00 53.85 227 LEU A N 1
ATOM 1795 C CA . LEU A 1 227 ? 22.560 58.873 26.692 1.00 50.20 227 LEU A CA 1
ATOM 1796 C C . LEU A 1 227 ? 22.198 57.408 26.490 1.00 48.00 227 LEU A C 1
ATOM 1797 O O . LEU A 1 227 ? 22.551 56.814 25.475 1.00 46.94 227 LEU A O 1
ATOM 1802 N N . LEU A 1 228 ? 21.495 56.837 27.464 1.00 46.16 228 LEU A N 1
ATOM 1803 C CA . LEU A 1 228 ? 21.099 55.427 27.435 1.00 45.02 228 LEU A CA 1
ATOM 1804 C C . LEU A 1 228 ? 19.693 55.211 26.882 1.00 45.46 228 LEU A C 1
ATOM 1805 O O . LEU A 1 228 ? 18.730 55.771 27.400 1.00 45.85 228 LEU A O 1
ATOM 1810 N N . ILE A 1 229 ? 19.577 54.367 25.862 1.00 44.67 229 ILE A N 1
ATOM 1811 C CA . ILE A 1 229 ? 18.292 54.064 25.264 1.00 43.79 229 ILE A CA 1
ATOM 1812 C C . ILE A 1 229 ? 17.713 52.765 25.827 1.00 43.99 229 ILE A C 1
ATOM 1813 O O . ILE A 1 229 ? 18.252 51.683 25.594 1.00 43.57 229 ILE A O 1
ATOM 1818 N N . LEU A 1 230 ? 16.611 52.870 26.559 1.00 41.81 230 LEU A N 1
ATOM 1819 C CA . LEU A 1 230 ? 15.982 51.686 27.110 1.00 41.84 230 LEU A CA 1
ATOM 1820 C C . LEU A 1 230 ? 14.630 51.421 26.450 1.00 42.58 230 LEU A C 1
ATOM 1821 O O . LEU A 1 230 ? 14.034 52.310 25.854 1.00 42.46 230 LEU A O 1
ATOM 1826 N N . ASP A 1 231 ? 14.161 50.185 26.552 1.00 43.75 231 ASP A N 1
ATOM 1827 C CA . ASP A 1 231 ? 12.861 49.811 26.019 1.00 44.41 231 ASP A CA 1
ATOM 1828 C C . ASP A 1 231 ? 12.022 49.424 27.222 1.00 45.01 231 ASP A C 1
ATOM 1829 O O . ASP A 1 231 ? 12.537 48.856 28.181 1.00 44.95 231 ASP A O 1
ATOM 1834 N N . ARG A 1 232 ? 10.727 49.710 27.165 1.00 44.83 232 ARG A N 1
ATOM 1835 C CA . ARG A 1 232 ? 9.846 49.409 28.272 1.00 44.38 232 ARG A CA 1
ATOM 1836 C C . ARG A 1 232 ? 9.983 48.013 28.875 1.00 44.73 232 ARG A C 1
ATOM 1837 O O . ARG A 1 232 ? 9.860 47.837 30.099 1.00 44.38 232 ARG A O 1
ATOM 1845 N N . GLY A 1 233 ? 10.227 47.020 28.028 1.00 43.68 233 GLY A N 1
ATOM 1846 C CA . GLY A 1 233 ? 10.369 45.668 28.535 1.00 42.65 233 GLY A CA 1
ATOM 1847 C C . GLY A 1 233 ? 11.591 45.420 29.418 1.00 41.66 233 GLY A C 1
ATOM 1848 O O . GLY A 1 233 ? 11.770 44.303 29.896 1.00 41.41 233 GLY A O 1
ATOM 1849 N N . PHE A 1 234 ? 12.429 46.431 29.645 1.00 40.22 234 PHE A N 1
ATOM 1850 C CA . PHE A 1 234 ? 13.620 46.238 30.484 1.00 39.29 234 PHE A CA 1
ATOM 1851 C C . PHE A 1 234 ? 13.222 46.022 31.939 1.00 39.35 234 PHE A C 1
ATOM 1852 O O . PHE A 1 234 ? 13.975 45.460 32.731 1.00 39.14 234 PHE A O 1
ATOM 1860 N N . ASP A 1 235 ? 12.012 46.449 32.279 1.00 39.09 235 ASP A N 1
ATOM 1861 C CA . ASP A 1 235 ? 11.507 46.287 33.625 1.00 38.21 235 ASP A CA 1
ATOM 1862 C C . ASP A 1 235 ? 10.004 46.441 33.610 1.00 38.77 235 ASP A C 1
ATOM 1863 O O . ASP A 1 235 ? 9.497 47.551 33.736 1.00 40.10 235 ASP A O 1
ATOM 1868 N N . PRO A 1 236 ? 9.266 45.333 33.442 1.00 38.50 236 PRO A N 1
ATOM 1869 C CA . PRO A 1 236 ? 7.803 45.424 33.423 1.00 38.17 236 PRO A CA 1
ATOM 1870 C C . PRO A 1 236 ? 7.167 45.389 34.801 1.00 37.03 236 PRO A C 1
ATOM 1871 O O . PRO A 1 236 ? 5.974 45.609 34.947 1.00 37.17 236 PRO A O 1
ATOM 1875 N N . ILE A 1 237 ? 7.960 45.110 35.825 1.00 38.27 237 ILE A N 1
ATOM 1876 C CA . ILE A 1 237 ? 7.417 45.059 37.175 1.00 36.42 237 ILE A CA 1
ATOM 1877 C C . ILE A 1 237 ? 7.085 46.435 37.728 1.00 36.47 237 ILE A C 1
ATOM 1878 O O . ILE A 1 237 ? 5.950 46.703 38.109 1.00 37.37 237 ILE A O 1
ATOM 1883 N N . SER A 1 238 ? 8.081 47.308 37.749 1.00 37.52 238 SER A N 1
ATOM 1884 C CA . SER A 1 238 ? 7.937 48.658 38.288 1.00 38.25 238 SER A CA 1
ATOM 1885 C C . SER A 1 238 ? 6.728 49.472 37.835 1.00 38.17 238 SER A C 1
ATOM 1886 O O . SER A 1 238 ? 6.020 50.073 38.656 1.00 37.48 238 SER A O 1
ATOM 1889 N N . PRO A 1 239 ? 6.477 49.514 36.523 1.00 38.01 239 PRO A N 1
ATOM 1890 C CA . PRO A 1 239 ? 5.322 50.314 36.138 1.00 38.62 239 PRO A CA 1
ATOM 1891 C C . PRO A 1 239 ? 3.988 49.699 36.499 1.00 38.73 239 PRO A C 1
ATOM 1892 O O . PRO A 1 239 ? 2.976 50.379 36.443 1.00 39.53 239 PRO A O 1
ATOM 1896 N N . LEU A 1 240 ? 3.989 48.431 36.909 1.00 38.69 240 LEU A N 1
ATOM 1897 C CA . LEU A 1 240 ? 2.758 47.752 37.297 1.00 39.60 240 LEU A CA 1
ATOM 1898 C C . LEU A 1 240 ? 2.423 47.890 38.785 1.00 40.68 240 LEU A C 1
ATOM 1899 O O . LEU A 1 240 ? 1.269 47.765 39.184 1.00 41.24 240 LEU A O 1
ATOM 1904 N N . LEU A 1 241 ? 3.434 48.164 39.595 1.00 41.75 241 LEU A N 1
ATOM 1905 C CA . LEU A 1 241 ? 3.282 48.243 41.047 1.00 41.93 241 LEU A CA 1
ATOM 1906 C C . LEU A 1 241 ? 2.530 49.406 41.690 1.00 41.34 241 LEU A C 1
ATOM 1907 O O . LEU A 1 241 ? 2.634 50.548 41.256 1.00 41.60 241 LEU A O 1
ATOM 1912 N N . HIS A 1 242 ? 1.783 49.105 42.746 1.00 41.73 242 HIS A N 1
ATOM 1913 C CA . HIS A 1 242 ? 1.114 50.151 43.518 1.00 43.82 242 HIS A CA 1
ATOM 1914 C C . HIS A 1 242 ? 2.254 50.688 44.384 1.00 44.23 242 HIS A C 1
ATOM 1915 O O . HIS A 1 242 ? 2.694 50.020 45.312 1.00 43.30 242 HIS A O 1
ATOM 1922 N N . GLU A 1 243 ? 2.725 51.882 44.046 1.00 45.80 243 GLU A N 1
ATOM 1923 C CA . GLU A 1 243 ? 3.826 52.557 44.720 1.00 47.74 243 GLU A CA 1
ATOM 1924 C C . GLU A 1 243 ? 3.230 53.441 45.833 1.00 49.20 243 GLU A C 1
ATOM 1925 O O . GLU A 1 243 ? 2.110 53.939 45.705 1.00 49.49 243 GLU A O 1
ATOM 1931 N N . LEU A 1 244 ? 3.956 53.636 46.931 1.00 49.62 244 LEU A N 1
ATOM 1932 C CA . LEU A 1 244 ? 3.415 54.426 48.039 1.00 49.81 244 LEU A CA 1
ATOM 1933 C C . LEU A 1 244 ? 4.108 55.762 48.356 1.00 51.17 244 LEU A C 1
ATOM 1934 O O . LEU A 1 244 ? 3.922 56.325 49.439 1.00 50.86 244 LEU A O 1
ATOM 1939 N N . THR A 1 245 ? 4.915 56.269 47.429 1.00 51.21 245 THR A N 1
ATOM 1940 C CA . THR A 1 245 ? 5.539 57.562 47.652 1.00 50.88 245 THR A CA 1
ATOM 1941 C C . THR A 1 245 ? 4.440 58.504 47.184 1.00 51.55 245 THR A C 1
ATOM 1942 O O . THR A 1 245 ? 3.662 58.149 46.293 1.00 52.13 245 THR A O 1
ATOM 1946 N N . PHE A 1 246 ? 4.373 59.692 47.777 1.00 50.46 246 PHE A N 1
ATOM 1947 C CA . PHE A 1 246 ? 3.304 60.635 47.489 1.00 49.53 246 PHE A CA 1
ATOM 1948 C C . PHE A 1 246 ? 2.884 60.780 46.041 1.00 48.97 246 PHE A C 1
ATOM 1949 O O . PHE A 1 246 ? 1.788 60.364 45.673 1.00 48.35 246 PHE A O 1
ATOM 1957 N N . GLN A 1 247 ? 3.740 61.373 45.217 1.00 48.98 247 GLN A N 1
ATOM 1958 C CA . GLN A 1 247 ? 3.402 61.560 43.815 1.00 49.45 247 GLN A CA 1
ATOM 1959 C C . GLN A 1 247 ? 2.968 60.274 43.102 1.00 48.98 247 GLN A C 1
ATOM 1960 O O . GLN A 1 247 ? 1.872 60.206 42.549 1.00 49.65 247 GLN A O 1
ATOM 1966 N N . ALA A 1 248 ? 3.824 59.256 43.120 1.00 48.85 248 ALA A N 1
ATOM 1967 C CA . ALA A 1 248 ? 3.527 58.000 42.445 1.00 48.61 248 ALA A CA 1
ATOM 1968 C C . ALA A 1 248 ? 2.187 57.403 42.858 1.00 49.46 248 ALA A C 1
ATOM 1969 O O . ALA A 1 248 ? 1.453 56.879 42.031 1.00 50.16 248 ALA A O 1
ATOM 1979 N N . ALA A 1 250 ? -0.512 59.095 44.285 1.00 50.77 250 ALA A N 1
ATOM 1980 C CA . ALA A 1 250 ? -1.630 59.948 43.896 1.00 51.32 250 ALA A CA 1
ATOM 1981 C C . ALA A 1 250 ? -2.075 59.740 42.450 1.00 51.90 250 ALA A C 1
ATOM 1982 O O . ALA A 1 250 ? -3.260 59.495 42.192 1.00 52.32 250 ALA A O 1
ATOM 1984 N N . TYR A 1 251 ? -1.146 59.825 41.501 1.00 51.67 251 TYR A N 1
ATOM 1985 C CA . TYR A 1 251 ? -1.528 59.637 40.097 1.00 52.58 251 TYR A CA 1
ATOM 1986 C C . TYR A 1 251 ? -2.114 58.263 39.790 1.00 52.56 251 TYR A C 1
ATOM 1987 O O . TYR A 1 251 ? -2.896 58.105 38.861 1.00 52.41 251 TYR A O 1
ATOM 1996 N N . ASP A 1 252 ? -1.733 57.271 40.581 1.00 53.37 252 ASP A N 1
ATOM 1997 C CA . ASP A 1 252 ? -2.204 55.907 40.390 1.00 53.26 252 ASP A CA 1
ATOM 1998 C C . ASP A 1 252 ? -3.578 55.652 41.025 1.00 53.50 252 ASP A C 1
ATOM 1999 O O . ASP A 1 252 ? -4.427 54.953 40.462 1.00 51.84 252 ASP A O 1
ATOM 2004 N N . LEU A 1 253 ? -3.802 56.236 42.193 1.00 54.08 253 LEU A N 1
ATOM 2005 C CA . LEU A 1 253 ? -5.054 56.015 42.889 1.00 55.39 253 LEU A CA 1
ATOM 2006 C C . LEU A 1 253 ? -6.146 57.028 42.601 1.00 56.12 253 LEU A C 1
ATOM 2007 O O . LEU A 1 253 ? -7.325 56.688 42.628 1.00 55.48 253 LEU A O 1
ATOM 2012 N N . LEU A 1 254 ? -5.752 58.259 42.302 1.00 57.46 254 LEU A N 1
ATOM 2013 C CA . LEU A 1 254 ? -6.720 59.316 42.063 1.00 60.00 254 LEU A CA 1
ATOM 2014 C C . LEU A 1 254 ? -6.862 59.739 40.605 1.00 61.76 254 LEU A C 1
ATOM 2015 O O . LEU A 1 254 ? -5.984 59.477 39.774 1.00 61.55 254 LEU A O 1
ATOM 2020 N N . PRO A 1 255 ? -7.996 60.382 40.271 1.00 63.51 255 PRO A N 1
ATOM 2021 C CA . PRO A 1 255 ? -8.249 60.851 38.905 1.00 64.90 255 PRO A CA 1
ATOM 2022 C C . PRO A 1 255 ? -7.641 62.239 38.683 1.00 65.95 255 PRO A C 1
ATOM 2023 O O . PRO A 1 255 ? -8.347 63.241 38.640 1.00 66.10 255 PRO A O 1
ATOM 2027 N N . ILE A 1 256 ? -6.319 62.282 38.573 1.00 67.52 256 ILE A N 1
ATOM 2028 C CA . ILE A 1 256 ? -5.596 63.521 38.329 1.00 68.73 256 ILE A CA 1
ATOM 2029 C C . ILE A 1 256 ? -5.332 63.591 36.826 1.00 70.56 256 ILE A C 1
ATOM 2030 O O . ILE A 1 256 ? -4.451 62.908 36.303 1.00 70.74 256 ILE A O 1
ATOM 2035 N N . GLU A 1 257 ? -6.113 64.411 36.133 1.00 72.59 257 GLU A N 1
ATOM 2036 C CA . GLU A 1 257 ? -5.969 64.558 34.693 1.00 74.58 257 GLU A CA 1
ATOM 2037 C C . GLU A 1 257 ? -5.134 65.803 34.403 1.00 74.88 257 GLU A C 1
ATOM 2038 O O . GLU A 1 257 ? -5.258 66.815 35.090 1.00 74.66 257 GLU A O 1
ATOM 2044 N N . ASN A 1 258 ? -4.272 65.719 33.393 1.00 75.50 258 ASN A N 1
ATOM 2045 C CA . ASN A 1 258 ? -3.405 66.837 33.019 1.00 75.31 258 ASN A CA 1
ATOM 2046 C C . ASN A 1 258 ? -2.810 67.503 34.254 1.00 74.83 258 ASN A C 1
ATOM 2047 O O . ASN A 1 258 ? -2.610 68.720 34.290 1.00 74.56 258 ASN A O 1
ATOM 2052 N N . ASP A 1 259 ? -2.546 66.678 35.266 1.00 74.09 259 ASP A N 1
ATOM 2053 C CA . ASP A 1 259 ? -1.950 67.103 36.529 1.00 73.25 259 ASP A CA 1
ATOM 2054 C C . ASP A 1 259 ? -2.787 68.009 37.421 1.00 72.58 259 ASP A C 1
ATOM 2055 O O . ASP A 1 259 ? -2.239 68.761 38.230 1.00 71.72 259 ASP A O 1
ATOM 2060 N N . VAL A 1 260 ? -4.106 67.940 37.282 1.00 72.61 260 VAL A N 1
ATOM 2061 C CA . VAL A 1 260 ? -4.977 68.750 38.118 1.00 73.06 260 VAL A CA 1
ATOM 2062 C C . VAL A 1 260 ? -5.763 67.886 39.094 1.00 73.28 260 VAL A C 1
ATOM 2063 O O . VAL A 1 260 ? -6.513 66.991 38.695 1.00 72.37 260 VAL A O 1
ATOM 2067 N N . TYR A 1 261 ? -5.560 68.153 40.379 1.00 74.09 261 TYR A N 1
ATOM 2068 C CA . TYR A 1 261 ? -6.259 67.439 41.437 1.00 75.58 261 TYR A CA 1
ATOM 2069 C C . TYR A 1 261 ? -7.362 68.351 41.950 1.00 77.38 261 TYR A C 1
ATOM 2070 O O . TYR A 1 261 ? -7.098 69.291 42.705 1.00 77.11 261 TYR A O 1
ATOM 2079 N N . LYS A 1 262 ? -8.598 68.078 41.547 1.00 79.47 262 LYS A N 1
ATOM 2080 C CA . LYS A 1 262 ? -9.696 68.924 41.977 1.00 81.96 262 LYS A CA 1
ATOM 2081 C C . LYS A 1 262 ? -10.305 68.467 43.295 1.00 83.66 262 LYS A C 1
ATOM 2082 O O . LYS A 1 262 ? -10.562 67.281 43.502 1.00 83.31 262 LYS A O 1
ATOM 2088 N N . TYR A 1 263 ? -10.503 69.433 44.189 1.00 86.14 263 TYR A N 1
ATOM 2089 C CA . TYR A 1 263 ? -11.077 69.200 45.508 1.00 88.27 263 TYR A CA 1
ATOM 2090 C C . TYR A 1 263 ? -10.571 67.921 46.155 1.00 88.57 263 TYR A C 1
ATOM 2091 O O . TYR A 1 263 ? -9.820 67.973 47.128 1.00 89.19 263 TYR A O 1
ATOM 2100 N N . GLU A 1 275 ? -9.754 73.037 43.069 1.00 78.12 275 GLU A N 1
ATOM 2101 C CA . GLU A 1 275 ? -8.865 72.204 42.273 1.00 78.77 275 GLU A CA 1
ATOM 2102 C C . GLU A 1 275 ? -7.461 72.785 42.244 1.00 78.75 275 GLU A C 1
ATOM 2103 O O . GLU A 1 275 ? -7.275 73.987 42.430 1.00 79.06 275 GLU A O 1
ATOM 2109 N N . VAL A 1 276 ? -6.471 71.930 42.006 1.00 78.52 276 VAL A N 1
ATOM 2110 C CA . VAL A 1 276 ? -5.089 72.383 41.959 1.00 78.31 276 VAL A CA 1
ATOM 2111 C C . VAL A 1 276 ? -4.219 71.611 40.975 1.00 78.17 276 VAL A C 1
ATOM 2112 O O . VAL A 1 276 ? -4.457 70.440 40.674 1.00 77.15 276 VAL A O 1
ATOM 2116 N N . LEU A 1 277 ? -3.203 72.300 40.475 1.00 78.59 277 LEU A N 1
ATOM 2117 C CA . LEU A 1 277 ? -2.256 71.720 39.546 1.00 79.25 277 LEU A CA 1
ATOM 2118 C C . LEU A 1 277 ? -0.999 71.373 40.331 1.00 79.37 277 LEU A C 1
ATOM 2119 O O . LEU A 1 277 ? -0.478 72.202 41.081 1.00 78.86 277 LEU A O 1
ATOM 2124 N N . LEU A 1 278 ? -0.528 70.140 40.176 1.00 79.87 278 LEU A N 1
ATOM 2125 C CA . LEU A 1 278 ? 0.681 69.698 40.859 1.00 80.50 278 LEU A CA 1
ATOM 2126 C C . LEU A 1 278 ? 1.848 69.924 39.908 1.00 81.13 278 LEU A C 1
ATOM 2127 O O . LEU A 1 278 ? 1.978 69.219 38.912 1.00 81.61 278 LEU A O 1
ATOM 2132 N N . ASP A 1 279 ? 2.683 70.915 40.207 1.00 81.94 279 ASP A N 1
ATOM 2133 C CA . ASP A 1 279 ? 3.830 71.241 39.359 1.00 83.56 279 ASP A CA 1
ATOM 2134 C C . ASP A 1 279 ? 4.996 71.626 40.260 1.00 84.34 279 ASP A C 1
ATOM 2135 O O . ASP A 1 279 ? 4.833 71.744 41.472 1.00 84.63 279 ASP A O 1
ATOM 2140 N N . GLU A 1 280 ? 6.172 71.824 39.674 1.00 85.16 280 GLU A N 1
ATOM 2141 C CA . GLU A 1 280 ? 7.329 72.218 40.463 1.00 86.22 280 GLU A CA 1
ATOM 2142 C C . GLU A 1 280 ? 7.241 73.686 40.854 1.00 86.96 280 GLU A C 1
ATOM 2143 O O . GLU A 1 280 ? 7.979 74.145 41.725 1.00 87.01 280 GLU A O 1
ATOM 2149 N N . LYS A 1 281 ? 6.341 74.421 40.207 1.00 87.89 281 LYS A N 1
ATOM 2150 C CA . LYS A 1 281 ? 6.167 75.837 40.508 1.00 89.14 281 LYS A CA 1
ATOM 2151 C C . LYS A 1 281 ? 5.371 75.965 41.804 1.00 89.61 281 LYS A C 1
ATOM 2152 O O . LYS A 1 281 ? 4.955 77.060 42.184 1.00 89.70 281 LYS A O 1
ATOM 2158 N N . ASP A 1 282 ? 5.158 74.833 42.472 1.00 89.65 282 ASP A N 1
ATOM 2159 C CA . ASP A 1 282 ? 4.413 74.800 43.724 1.00 89.56 282 ASP A CA 1
ATOM 2160 C C . ASP A 1 282 ? 5.377 74.829 44.911 1.00 89.90 282 ASP A C 1
ATOM 2161 O O . ASP A 1 282 ? 4.983 75.123 46.038 1.00 90.45 282 ASP A O 1
ATOM 2166 N N . ASP A 1 283 ? 6.641 74.517 44.638 1.00 90.18 283 ASP A N 1
ATOM 2167 C CA . ASP A 1 283 ? 7.708 74.512 45.641 1.00 90.28 283 ASP A CA 1
ATOM 2168 C C . ASP A 1 283 ? 7.437 73.628 46.862 1.00 89.41 283 ASP A C 1
ATOM 2169 O O . ASP A 1 283 ? 8.367 73.149 47.514 1.00 89.11 283 ASP A O 1
ATOM 2174 N N . LEU A 1 284 ? 6.167 73.407 47.167 1.00 88.66 284 LEU A N 1
ATOM 2175 C CA . LEU A 1 284 ? 5.803 72.566 48.298 1.00 88.24 284 LEU A CA 1
ATOM 2176 C C . LEU A 1 284 ? 5.754 71.117 47.828 1.00 87.05 284 LEU A C 1
ATOM 2177 O O . LEU A 1 284 ? 6.376 70.238 48.430 1.00 87.21 284 LEU A O 1
ATOM 2182 N N . TRP A 1 285 ? 5.016 70.880 46.746 1.00 85.45 285 TRP A N 1
ATOM 2183 C CA . TRP A 1 285 ? 4.884 69.543 46.185 1.00 83.83 285 TRP A CA 1
ATOM 2184 C C . TRP A 1 285 ? 6.266 68.998 45.872 1.00 82.35 285 TRP A C 1
ATOM 2185 O O . TRP A 1 285 ? 6.490 67.798 45.923 1.00 82.42 285 TRP A O 1
ATOM 2196 N N . VAL A 1 286 ? 7.193 69.893 45.558 1.00 81.03 286 VAL A N 1
ATOM 2197 C CA . VAL A 1 286 ? 8.555 69.502 45.240 1.00 79.50 286 VAL A CA 1
ATOM 2198 C C . VAL A 1 286 ? 9.230 68.881 46.450 1.00 78.86 286 VAL A C 1
ATOM 2199 O O . VAL A 1 286 ? 10.169 68.102 46.313 1.00 78.85 286 VAL A O 1
ATOM 2203 N N . GLU A 1 287 ? 8.744 69.211 47.636 1.00 78.38 287 GLU A N 1
ATOM 2204 C CA . GLU A 1 287 ? 9.331 68.671 48.851 1.00 78.54 287 GLU A CA 1
ATOM 2205 C C . GLU A 1 287 ? 8.575 67.447 49.366 1.00 77.35 287 GLU A C 1
ATOM 2206 O O . GLU A 1 287 ? 9.129 66.637 50.109 1.00 76.93 287 GLU A O 1
ATOM 2220 N N . ARG A 1 289 ? 6.573 65.468 47.079 1.00 68.28 289 ARG A N 1
ATOM 2221 C CA . ARG A 1 289 ? 6.419 64.585 45.920 1.00 65.00 289 ARG A CA 1
ATOM 2222 C C . ARG A 1 289 ? 6.963 63.158 46.076 1.00 62.62 289 ARG A C 1
ATOM 2223 O O . ARG A 1 289 ? 6.300 62.191 45.701 1.00 61.01 289 ARG A O 1
ATOM 2231 N N . HIS A 1 290 ? 8.166 63.028 46.622 1.00 60.83 290 HIS A N 1
ATOM 2232 C CA . HIS A 1 290 ? 8.775 61.718 46.781 1.00 59.90 290 HIS A CA 1
ATOM 2233 C C . HIS A 1 290 ? 8.621 61.129 48.169 1.00 59.91 290 HIS A C 1
ATOM 2234 O O . HIS A 1 290 ? 9.028 59.997 48.413 1.00 61.03 290 HIS A O 1
ATOM 2241 N N . GLN A 1 291 ? 8.034 61.886 49.082 1.00 59.79 291 GLN A N 1
ATOM 2242 C CA . GLN A 1 291 ? 7.853 61.393 50.437 1.00 60.14 291 GLN A CA 1
ATOM 2243 C C . GLN A 1 291 ? 6.890 60.204 50.502 1.00 59.47 291 GLN A C 1
ATOM 2244 O O . GLN A 1 291 ? 5.926 60.124 49.744 1.00 58.63 291 GLN A O 1
ATOM 2250 N N . HIS A 1 292 ? 7.170 59.274 51.407 1.00 59.09 292 HIS A N 1
ATOM 2251 C CA . HIS A 1 292 ? 6.318 58.111 51.584 1.00 59.07 292 HIS A CA 1
ATOM 2252 C C . HIS A 1 292 ? 5.036 58.585 52.254 1.00 60.67 292 HIS A C 1
ATOM 2253 O O . HIS A 1 292 ? 5.084 59.376 53.195 1.00 61.80 292 HIS A O 1
ATOM 2260 N N . ILE A 1 293 ? 3.893 58.109 51.773 1.00 61.52 293 ILE A N 1
ATOM 2261 C CA . ILE A 1 293 ? 2.609 58.515 52.331 1.00 62.32 293 ILE A CA 1
ATOM 2262 C C . ILE A 1 293 ? 2.536 58.321 53.846 1.00 63.91 293 ILE A C 1
ATOM 2263 O O . ILE A 1 293 ? 1.759 58.986 54.536 1.00 64.01 293 ILE A O 1
ATOM 2268 N N . ALA A 1 294 ? 3.348 57.409 54.364 1.00 64.87 294 ALA A N 1
ATOM 2269 C CA . ALA A 1 294 ? 3.349 57.139 55.793 1.00 66.09 294 ALA A CA 1
ATOM 2270 C C . ALA A 1 294 ? 3.824 58.343 56.601 1.00 67.06 294 ALA A C 1
ATOM 2271 O O . ALA A 1 294 ? 3.581 58.418 57.807 1.00 67.49 294 ALA A O 1
ATOM 2273 N N . VAL A 1 295 ? 4.487 59.291 55.943 1.00 67.83 295 VAL A N 1
ATOM 2274 C CA . VAL A 1 295 ? 5.005 60.449 56.656 1.00 68.74 295 VAL A CA 1
ATOM 2275 C C . VAL A 1 295 ? 4.667 61.816 56.087 1.00 70.17 295 VAL A C 1
ATOM 2276 O O . VAL A 1 295 ? 5.194 62.815 56.565 1.00 70.92 295 VAL A O 1
ATOM 2280 N N . VAL A 1 296 ? 3.799 61.884 55.083 1.00 71.61 296 VAL A N 1
ATOM 2281 C CA . VAL A 1 296 ? 3.448 63.186 54.512 1.00 73.43 296 VAL A CA 1
ATOM 2282 C C . VAL A 1 296 ? 2.753 64.067 55.558 1.00 74.62 296 VAL A C 1
ATOM 2283 O O . VAL A 1 296 ? 3.202 65.179 55.844 1.00 74.35 296 VAL A O 1
ATOM 2287 N N . SER A 1 297 ? 1.667 63.558 56.131 1.00 76.18 297 SER A N 1
ATOM 2288 C CA . SER A 1 297 ? 0.913 64.292 57.143 1.00 78.02 297 SER A CA 1
ATOM 2289 C C . SER A 1 297 ? 1.782 64.585 58.364 1.00 79.24 297 SER A C 1
ATOM 2290 O O . SER A 1 297 ? 1.788 65.692 58.885 1.00 79.25 297 SER A O 1
ATOM 2293 N N . GLN A 1 298 ? 2.516 63.579 58.815 1.00 81.18 298 GLN A N 1
ATOM 2294 C CA . GLN A 1 298 ? 3.395 63.728 59.965 1.00 82.61 298 GLN A CA 1
ATOM 2295 C C . GLN A 1 298 ? 4.345 64.904 59.790 1.00 83.91 298 GLN A C 1
ATOM 2296 O O . GLN A 1 298 ? 4.395 65.809 60.624 1.00 84.59 298 GLN A O 1
ATOM 2302 N N . ASN A 1 299 ? 5.097 64.885 58.697 1.00 85.22 299 ASN A N 1
ATOM 2303 C CA . ASN A 1 299 ? 6.060 65.935 58.416 1.00 86.48 299 ASN A CA 1
ATOM 2304 C C . ASN A 1 299 ? 5.445 67.310 58.239 1.00 87.38 299 ASN A C 1
ATOM 2305 O O . ASN A 1 299 ? 6.095 68.317 58.518 1.00 87.05 299 ASN A O 1
ATOM 2310 N N . VAL A 1 300 ? 4.199 67.360 57.778 1.00 88.66 300 VAL A N 1
ATOM 2311 C CA . VAL A 1 300 ? 3.537 68.643 57.568 1.00 90.18 300 VAL A CA 1
ATOM 2312 C C . VAL A 1 300 ? 3.498 69.408 58.881 1.00 91.31 300 VAL A C 1
ATOM 2313 O O . VAL A 1 300 ? 3.562 70.639 58.897 1.00 90.87 300 VAL A O 1
ATOM 2317 N N . THR A 1 301 ? 3.397 68.669 59.982 1.00 92.80 301 THR A N 1
ATOM 2318 C CA . THR A 1 301 ? 3.346 69.282 61.299 1.00 94.62 301 THR A CA 1
ATOM 2319 C C . THR A 1 301 ? 4.733 69.369 61.920 1.00 95.75 301 THR A C 1
ATOM 2320 O O . THR A 1 301 ? 5.018 70.293 62.674 1.00 96.12 301 THR A O 1
ATOM 2324 N N . LYS A 1 302 ? 5.601 68.414 61.603 1.00 97.10 302 LYS A N 1
ATOM 2325 C CA . LYS A 1 302 ? 6.953 68.436 62.146 1.00 98.64 302 LYS A CA 1
ATOM 2326 C C . LYS A 1 302 ? 7.656 69.712 61.697 1.00 99.76 302 LYS A C 1
ATOM 2327 O O . LYS A 1 302 ? 8.677 70.108 62.261 1.00 99.86 302 LYS A O 1
ATOM 2333 N N . LYS A 1 303 ? 7.097 70.353 60.676 1.00 101.24 303 LYS A N 1
ATOM 2334 C CA . LYS A 1 303 ? 7.653 71.592 60.149 1.00 102.55 303 LYS A CA 1
ATOM 2335 C C . LYS A 1 303 ? 6.754 72.774 60.493 1.00 103.33 303 LYS A C 1
ATOM 2336 O O . LYS A 1 303 ? 7.238 73.881 60.730 1.00 103.06 303 LYS A O 1
ATOM 2342 N N . LEU A 1 304 ? 5.445 72.536 60.518 1.00 104.64 304 LEU A N 1
ATOM 2343 C CA . LEU A 1 304 ? 4.483 73.582 60.851 1.00 106.18 304 LEU A CA 1
ATOM 2344 C C . LEU A 1 304 ? 4.683 73.940 62.321 1.00 107.50 304 LEU A C 1
ATOM 2345 O O . LEU A 1 304 ? 4.455 75.075 62.742 1.00 107.47 304 LEU A O 1
ATOM 2350 N N . LYS A 1 305 ? 5.108 72.948 63.096 1.00 109.20 305 LYS A N 1
ATOM 2351 C CA . LYS A 1 305 ? 5.378 73.130 64.513 1.00 111.04 305 LYS A CA 1
ATOM 2352 C C . LYS A 1 305 ? 6.712 73.865 64.575 1.00 112.48 305 LYS A C 1
ATOM 2353 O O . LYS A 1 305 ? 6.963 74.654 65.482 1.00 112.56 305 LYS A O 1
ATOM 2359 N N . GLN A 1 306 ? 7.559 73.595 63.585 1.00 114.36 306 GLN A N 1
ATOM 2360 C CA . GLN A 1 306 ? 8.869 74.229 63.477 1.00 116.09 306 GLN A CA 1
ATOM 2361 C C . GLN A 1 306 ? 8.689 75.707 63.149 1.00 117.06 306 GLN A C 1
ATOM 2362 O O . GLN A 1 306 ? 9.591 76.517 63.365 1.00 116.99 306 GLN A O 1
ATOM 2368 N N . PHE A 1 307 ? 7.516 76.044 62.619 1.00 118.34 307 PHE A N 1
ATOM 2369 C CA . PHE A 1 307 ? 7.185 77.421 62.269 1.00 119.43 307 PHE A CA 1
ATOM 2370 C C . PHE A 1 307 ? 6.532 78.119 63.456 1.00 120.55 307 PHE A C 1
ATOM 2371 O O . PHE A 1 307 ? 6.883 79.250 63.788 1.00 120.40 307 PHE A O 1
ATOM 2379 N N . ALA A 1 308 ? 5.575 77.437 64.083 1.00 122.09 308 ALA A N 1
ATOM 2380 C CA . ALA A 1 308 ? 4.871 77.978 65.244 1.00 123.64 308 ALA A CA 1
ATOM 2381 C C . ALA A 1 308 ? 5.797 77.949 66.456 1.00 124.67 308 ALA A C 1
ATOM 2382 O O . ALA A 1 308 ? 5.357 78.120 67.596 1.00 124.67 308 ALA A O 1
ATOM 2384 N N . ASP A 1 309 ? 7.082 77.732 66.188 1.00 125.87 309 ASP A N 1
ATOM 2385 C CA . ASP A 1 309 ? 8.105 77.665 67.225 1.00 127.07 309 ASP A CA 1
ATOM 2386 C C . ASP A 1 309 ? 9.118 78.793 67.014 1.00 127.66 309 ASP A C 1
ATOM 2387 O O . ASP A 1 309 ? 9.513 79.472 67.965 1.00 127.79 309 ASP A O 1
ATOM 2392 N N . GLU A 1 310 ? 9.534 78.983 65.763 1.00 128.31 310 GLU A N 1
ATOM 2393 C CA . GLU A 1 310 ? 10.489 80.033 65.419 1.00 128.84 310 GLU A CA 1
ATOM 2394 C C . GLU A 1 310 ? 9.876 81.407 65.656 1.00 129.08 310 GLU A C 1
ATOM 2395 O O . GLU A 1 310 ? 10.582 82.415 65.679 1.00 129.40 310 GLU A O 1
ATOM 2401 N N . LYS A 1 311 ? 8.558 81.443 65.823 1.00 129.10 311 LYS A N 1
ATOM 2402 C CA . LYS A 1 311 ? 7.854 82.695 66.067 1.00 128.92 311 LYS A CA 1
ATOM 2403 C C . LYS A 1 311 ? 7.622 82.884 67.564 1.00 128.95 311 LYS A C 1
ATOM 2404 O O . LYS A 1 311 ? 6.523 83.231 67.994 1.00 128.99 311 LYS A O 1
ATOM 2410 N N . ARG A 1 312 ? 8.669 82.645 68.349 1.00 128.94 312 ARG A N 1
ATOM 2411 C CA . ARG A 1 312 ? 8.612 82.786 69.801 1.00 128.93 312 ARG A CA 1
ATOM 2412 C C . ARG A 1 312 ? 10.009 82.987 70.379 1.00 128.93 312 ARG A C 1
ATOM 2413 O O . ARG A 1 312 ? 10.848 82.088 70.322 1.00 129.09 312 ARG A O 1
ATOM 2421 N N . GLY A 1 321 ? 2.914 75.127 87.979 1.00 81.09 321 GLY A N 1
ATOM 2422 C CA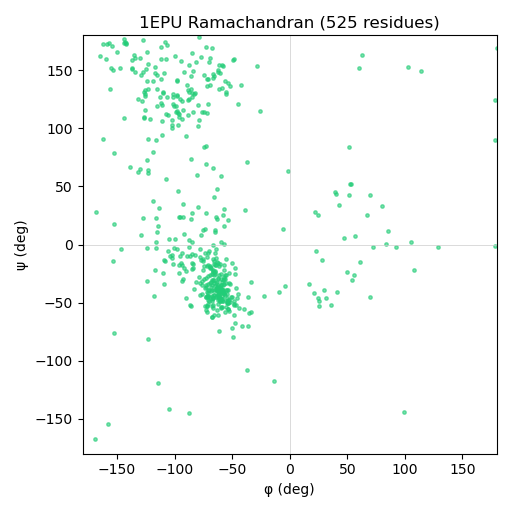 . GLY A 1 321 ? 3.264 75.093 86.568 1.00 81.70 321 GLY A CA 1
ATOM 2423 C C . GLY A 1 321 ? 2.302 75.885 85.698 1.00 81.83 321 GLY A C 1
ATOM 2424 O O . GLY A 1 321 ? 1.376 75.323 85.112 1.00 81.64 321 GLY A O 1
ATOM 2425 N N . ILE A 1 322 ? 2.539 77.191 85.596 1.00 81.79 322 ILE A N 1
ATOM 2426 C CA . ILE A 1 322 ? 1.682 78.079 84.816 1.00 81.75 322 ILE A CA 1
ATOM 2427 C C . ILE A 1 322 ? 2.204 78.375 83.415 1.00 81.83 322 ILE A C 1
ATOM 2428 O O . ILE A 1 322 ? 3.352 78.776 83.239 1.00 82.09 322 ILE A O 1
ATOM 2433 N N . LYS A 1 323 ? 1.336 78.188 82.426 1.00 82.11 323 LYS A N 1
ATOM 2434 C CA . LYS A 1 323 ? 1.669 78.417 81.022 1.00 82.27 323 LYS A CA 1
ATOM 2435 C C . LYS A 1 323 ? 0.875 79.608 80.467 1.00 82.35 323 LYS A C 1
ATOM 2436 O O . LYS A 1 323 ? -0.352 79.647 80.575 1.00 81.92 323 LYS A O 1
ATOM 2442 N N . ASP A 1 324 ? 1.586 80.571 79.878 1.00 82.44 324 ASP A N 1
ATOM 2443 C CA . ASP A 1 324 ? 0.977 81.774 79.304 1.00 82.53 324 ASP A CA 1
ATOM 2444 C C . ASP A 1 324 ? 0.755 81.622 77.800 1.00 82.87 324 ASP A C 1
ATOM 2445 O O . ASP A 1 324 ? 1.709 81.580 77.025 1.00 82.28 324 ASP A O 1
ATOM 2450 N N . LEU A 1 325 ? -0.513 81.570 77.398 1.00 83.77 325 LEU A N 1
ATOM 2451 C CA . LEU A 1 325 ? -0.897 81.399 75.998 1.00 84.97 325 LEU A CA 1
ATOM 2452 C C . LEU A 1 325 ? -1.128 82.691 75.213 1.00 86.81 325 LEU A C 1
ATOM 2453 O O . LEU A 1 325 ? -1.847 82.680 74.214 1.00 87.13 325 LEU A O 1
ATOM 2458 N N . SER A 1 326 ? -0.523 83.794 75.645 1.00 88.46 326 SER A N 1
ATOM 2459 C CA . SER A 1 326 ? -0.707 85.070 74.953 1.00 90.40 326 SER A CA 1
ATOM 2460 C C . SER A 1 326 ? -0.230 85.076 73.503 1.00 91.83 326 SER A C 1
ATOM 2461 O O . SER A 1 326 ? -1.043 85.063 72.579 1.00 91.82 326 SER A O 1
ATOM 2464 N N . GLN A 1 327 ? 1.086 85.108 73.310 1.00 93.54 327 GLN A N 1
ATOM 2465 C CA . GLN A 1 327 ? 1.677 85.132 71.973 1.00 95.35 327 GLN A CA 1
ATOM 2466 C C . GLN A 1 327 ? 0.923 84.228 71.008 1.00 96.11 327 GLN A C 1
ATOM 2467 O O . GLN A 1 327 ? 0.446 84.676 69.966 1.00 96.29 327 GLN A O 1
ATOM 2481 N N . LEU A 1 329 ? -1.848 83.355 70.821 1.00 97.02 329 LEU A N 1
ATOM 2482 C CA . LEU A 1 329 ? -3.115 83.958 70.432 1.00 96.50 329 LEU A CA 1
ATOM 2483 C C . LEU A 1 329 ? -2.841 85.110 69.474 1.00 96.39 329 LEU A C 1
ATOM 2484 O O . LEU A 1 329 ? -3.466 85.219 68.421 1.00 96.32 329 LEU A O 1
ATOM 2489 N N . LYS A 1 330 ? -1.904 85.971 69.851 1.00 96.31 330 LYS A N 1
ATOM 2490 C CA . LYS A 1 330 ? -1.548 87.120 69.031 1.00 96.38 330 LYS A CA 1
ATOM 2491 C C . LYS A 1 330 ? -0.992 86.666 67.695 1.00 96.16 330 LYS A C 1
ATOM 2492 O O . LYS A 1 330 ? -0.917 87.452 66.754 1.00 95.80 330 LYS A O 1
ATOM 2498 N N . LYS A 1 331 ? -0.610 85.396 67.607 1.00 96.11 331 LYS A N 1
ATOM 2499 C CA . LYS A 1 331 ? -0.030 84.890 66.374 1.00 96.67 331 LYS A CA 1
ATOM 2500 C C . LYS A 1 331 ? -0.772 83.757 65.675 1.00 96.97 331 LYS A C 1
ATOM 2501 O O . LYS A 1 331 ? -0.255 83.174 64.722 1.00 96.92 331 LYS A O 1
ATOM 2515 N N . PRO A 1 333 ? -3.407 84.007 63.766 1.00 97.36 333 PRO A N 1
ATOM 2516 C CA . PRO A 1 333 ? -3.751 84.383 62.396 1.00 97.29 333 PRO A CA 1
ATOM 2517 C C . PRO A 1 333 ? -2.670 83.950 61.419 1.00 97.18 333 PRO A C 1
ATOM 2518 O O . PRO A 1 333 ? -2.953 83.284 60.425 1.00 96.76 333 PRO A O 1
ATOM 2522 N N . GLN A 1 334 ? -1.428 84.327 61.710 1.00 97.23 334 GLN A N 1
ATOM 2523 C CA . GLN A 1 334 ? -0.317 83.975 60.840 1.00 97.94 334 GLN A CA 1
ATOM 2524 C C . GLN A 1 334 ? -0.170 82.460 60.764 1.00 98.36 334 GLN A C 1
ATOM 2525 O O . GLN A 1 334 ? 0.278 81.918 59.752 1.00 98.43 334 GLN A O 1
ATOM 2531 N N . TYR A 1 335 ? -0.549 81.780 61.841 1.00 98.57 335 TYR A N 1
ATOM 2532 C CA . TYR A 1 335 ? -0.471 80.329 61.872 1.00 98.32 335 TYR A CA 1
ATOM 2533 C C . TYR A 1 335 ? -1.488 79.799 60.877 1.00 98.11 335 TYR A C 1
ATOM 2534 O O . TYR A 1 335 ? -1.128 79.157 59.899 1.00 98.30 335 TYR A O 1
ATOM 2543 N N . GLN A 1 336 ? -2.762 80.086 61.127 1.00 98.05 336 GLN A N 1
ATOM 2544 C CA . GLN A 1 336 ? -3.834 79.633 60.249 1.00 98.35 336 GLN A CA 1
ATOM 2545 C C . GLN A 1 336 ? -3.542 79.902 58.781 1.00 98.34 336 GLN A C 1
ATOM 2546 O O . GLN A 1 336 ? -4.144 79.286 57.905 1.00 98.14 336 GLN A O 1
ATOM 2552 N N . LYS A 1 337 ? -2.626 80.828 58.514 1.00 98.50 337 LYS A N 1
ATOM 2553 C CA . LYS A 1 337 ? -2.250 81.145 57.140 1.00 98.66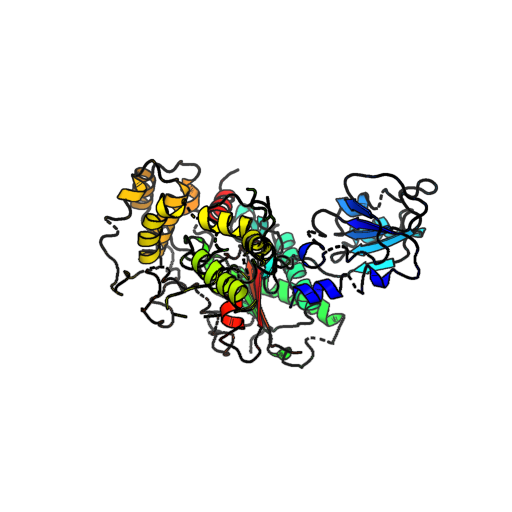 337 LYS A CA 1
ATOM 2554 C C . LYS A 1 337 ? -1.417 79.985 56.609 1.00 98.26 337 LYS A C 1
ATOM 2555 O O . LYS A 1 337 ? -1.628 79.511 55.495 1.00 98.16 337 LYS A O 1
ATOM 2561 N N . GLU A 1 338 ? -0.472 79.533 57.427 1.00 97.98 338 GLU A N 1
ATOM 2562 C CA . GLU A 1 338 ? 0.406 78.431 57.062 1.00 98.02 338 GLU A CA 1
ATOM 2563 C C . GLU A 1 338 ? -0.365 77.121 56.942 1.00 97.76 338 GLU A C 1
ATOM 2564 O O . GLU A 1 338 ? -0.304 76.456 55.911 1.00 98.21 338 GLU A O 1
ATOM 2570 N N . LEU A 1 339 ? -1.086 76.750 57.995 1.00 97.04 339 LEU A N 1
ATOM 2571 C CA . LEU A 1 339 ? -1.875 75.522 57.988 1.00 96.23 339 LEU A CA 1
ATOM 2572 C C . LEU A 1 339 ? -2.691 75.447 56.699 1.00 95.35 339 LEU A C 1
ATOM 2573 O O . LEU A 1 339 ? -3.058 74.363 56.244 1.00 95.46 339 LEU A O 1
ATOM 2578 N N . SER A 1 340 ? -2.966 76.608 56.118 1.00 94.17 340 SER A N 1
ATOM 2579 C CA . SER A 1 340 ? -3.738 76.683 54.889 1.00 93.34 340 SER A CA 1
ATOM 2580 C C . SER A 1 340 ? -2.859 76.476 53.665 1.00 92.84 340 SER A C 1
ATOM 2581 O O . SER A 1 340 ? -3.352 76.149 52.587 1.00 92.74 340 SER A O 1
ATOM 2584 N N . LYS A 1 341 ? -1.557 76.674 53.833 1.00 92.41 341 LYS A N 1
ATOM 2585 C CA . LYS A 1 341 ? -0.609 76.482 52.740 1.00 92.29 341 LYS A CA 1
ATOM 2586 C C . LYS A 1 341 ? -0.571 74.994 52.371 1.00 91.73 341 LYS A C 1
ATOM 2587 O O . LYS A 1 341 ? -0.192 74.631 51.256 1.00 91.59 341 LYS A O 1
ATOM 2593 N N . TYR A 1 342 ? -0.974 74.146 53.318 1.00 90.72 342 TYR A N 1
ATOM 2594 C CA . TYR A 1 342 ? -0.988 72.696 53.129 1.00 89.77 342 TYR A CA 1
ATOM 2595 C C . TYR A 1 342 ? -2.392 72.115 52.933 1.00 89.48 342 TYR A C 1
ATOM 2596 O O . TYR A 1 342 ? -2.545 70.925 52.661 1.00 89.23 342 TYR A O 1
ATOM 2605 N N . SER A 1 343 ? -3.408 72.960 53.073 1.00 89.07 343 SER A N 1
ATOM 2606 C CA . SER A 1 343 ? -4.799 72.540 52.931 1.00 88.85 343 SER A CA 1
ATOM 2607 C C . SER A 1 343 ? -5.047 71.484 51.859 1.00 88.14 343 SER A C 1
ATOM 2608 O O . SER A 1 343 ? -5.352 70.335 52.166 1.00 87.92 343 SER A O 1
ATOM 2611 N N . THR A 1 344 ? -4.921 71.886 50.601 1.00 87.83 344 THR A N 1
ATOM 2612 C CA . THR A 1 344 ? -5.161 70.994 49.474 1.00 87.43 344 THR A CA 1
ATOM 2613 C C . THR A 1 344 ? -4.255 69.760 49.408 1.00 86.85 344 THR A C 1
ATOM 2614 O O . THR A 1 344 ? -4.698 68.680 49.012 1.00 86.53 344 THR A O 1
ATOM 2618 N N . HIS A 1 345 ? -2.993 69.906 49.790 1.00 85.98 345 HIS A N 1
ATOM 2619 C CA . HIS A 1 345 ? -2.087 68.768 49.751 1.00 85.16 345 HIS A CA 1
ATOM 2620 C C . HIS A 1 345 ? -2.476 67.714 50.774 1.00 83.98 345 HIS A C 1
ATOM 2621 O O . HIS A 1 345 ? -2.397 66.518 50.499 1.00 83.59 345 HIS A O 1
ATOM 2628 N N . LEU A 1 346 ? -2.899 68.157 51.955 1.00 82.72 346 LEU A N 1
ATOM 2629 C CA . LEU A 1 346 ? -3.326 67.230 52.994 1.00 81.13 346 LEU A CA 1
ATOM 2630 C C . LEU A 1 346 ? -4.586 66.543 52.499 1.00 80.55 346 LEU A C 1
ATOM 2631 O O . LEU A 1 346 ? -4.858 65.396 52.843 1.00 80.36 346 LEU A O 1
ATOM 2636 N N . HIS A 1 347 ? -5.349 67.260 51.682 1.00 79.96 347 HIS A N 1
ATOM 2637 C CA . HIS A 1 347 ? -6.584 66.739 51.114 1.00 79.72 347 HIS A CA 1
ATOM 2638 C C . HIS A 1 347 ? -6.220 65.679 50.071 1.00 79.08 347 HIS A C 1
ATOM 2639 O O . HIS A 1 347 ? -7.053 64.858 49.678 1.00 79.02 347 HIS A O 1
ATOM 2646 N N . LEU A 1 348 ? -4.964 65.708 49.632 1.00 77.71 348 LEU A N 1
ATOM 2647 C CA . LEU A 1 348 ? -4.467 64.759 48.642 1.00 75.97 348 LEU A CA 1
ATOM 2648 C C . LEU A 1 348 ? -4.002 63.491 49.358 1.00 75.54 348 LEU A C 1
ATOM 2649 O O . LEU A 1 348 ? -4.428 62.384 49.015 1.00 75.72 348 LEU A O 1
ATOM 2654 N N . ALA A 1 349 ? -3.136 63.660 50.356 1.00 74.61 349 ALA A N 1
ATOM 2655 C CA . ALA A 1 349 ? -2.631 62.535 51.135 1.00 74.12 349 ALA A CA 1
ATOM 2656 C C . ALA A 1 349 ? -3.805 61.792 51.766 1.00 73.90 349 ALA A C 1
ATOM 2657 O O . ALA A 1 349 ? -3.823 60.566 51.802 1.00 72.96 349 ALA A O 1
ATOM 2659 N N . GLU A 1 350 ? -4.780 62.548 52.267 1.00 74.46 350 GLU A N 1
ATOM 2660 C CA . GLU A 1 350 ? -5.971 61.967 52.879 1.00 74.90 350 GLU A CA 1
ATOM 2661 C C . GLU A 1 350 ? -6.672 61.078 51.862 1.00 74.80 350 GLU A C 1
ATOM 2662 O O . GLU A 1 350 ? -7.028 59.934 52.154 1.00 75.02 350 GLU A O 1
ATOM 2668 N N . ASP A 1 351 ? -6.869 61.613 50.662 1.00 74.71 351 ASP A N 1
ATOM 2669 C CA . ASP A 1 351 ? -7.529 60.870 49.596 1.00 74.94 351 ASP A CA 1
ATOM 2670 C C . ASP A 1 351 ? -6.818 59.551 49.299 1.00 74.50 351 ASP A C 1
ATOM 2671 O O . ASP A 1 351 ? -7.458 58.509 49.144 1.00 73.64 351 ASP A O 1
ATOM 2676 N N . CYS A 1 352 ? -5.492 59.599 49.236 1.00 74.51 352 CYS A N 1
ATOM 2677 C CA . CYS A 1 352 ? -4.697 58.409 48.961 1.00 74.23 352 CYS A CA 1
ATOM 2678 C C . CYS A 1 352 ? -4.831 57.360 50.062 1.00 74.99 352 CYS A C 1
ATOM 2679 O O . CYS A 1 352 ? -4.858 56.160 49.783 1.00 74.52 352 CYS A O 1
ATOM 2690 N N . LYS A 1 354 ? -7.487 56.988 52.293 1.00 77.26 354 LYS A N 1
ATOM 2691 C CA . LYS A 1 354 ? -8.810 56.384 52.347 1.00 77.95 354 LYS A CA 1
ATOM 2692 C C . LYS A 1 354 ? -8.802 55.268 51.311 1.00 78.16 354 LYS A C 1
ATOM 2693 O O . LYS A 1 354 ? -9.220 54.142 51.582 1.00 78.26 354 LYS A O 1
ATOM 2699 N N . GLN A 1 355 ? -8.293 55.600 50.130 1.00 78.45 355 GLN A N 1
ATOM 2700 C CA . GLN A 1 355 ? -8.190 54.675 49.011 1.00 78.72 355 GLN A CA 1
ATOM 2701 C C . GLN A 1 355 ? -7.364 53.448 49.406 1.00 78.89 355 GLN A C 1
ATOM 2702 O O . GLN A 1 355 ? -7.702 52.315 49.049 1.00 79.07 355 GLN A O 1
ATOM 2708 N N . TYR A 1 356 ? -6.281 53.684 50.144 1.00 78.73 356 TYR A N 1
ATOM 2709 C CA . TYR A 1 356 ? -5.389 52.616 50.586 1.00 79.06 356 TYR A CA 1
ATOM 2710 C C . TYR A 1 356 ? -6.043 51.650 51.565 1.00 80.39 356 TYR A C 1
ATOM 2711 O O . TYR A 1 356 ? -6.145 50.458 51.289 1.00 80.16 356 TYR A O 1
ATOM 2720 N N . GLN A 1 357 ? -6.478 52.166 52.712 1.00 82.25 357 GLN A N 1
ATOM 2721 C CA . GLN A 1 357 ? -7.126 51.342 53.734 1.00 83.67 357 GLN A CA 1
ATOM 2722 C C . GLN A 1 357 ? -8.346 50.609 53.181 1.00 83.71 357 GLN A C 1
ATOM 2723 O O . GLN A 1 357 ? -8.817 49.629 53.763 1.00 84.23 357 GLN A O 1
ATOM 2729 N N . GLN A 1 358 ? -8.837 51.088 52.044 1.00 83.55 358 GLN A N 1
ATOM 2730 C CA . GLN A 1 358 ? -10.003 50.518 51.381 1.00 83.50 358 GLN A CA 1
ATOM 2731 C C . GLN A 1 358 ? -9.727 49.177 50.681 1.00 83.02 358 GLN A C 1
ATOM 2732 O O . GLN A 1 358 ? -10.436 48.196 50.918 1.00 82.79 358 GLN A O 1
ATOM 2738 N N . HIS A 1 359 ? -8.706 49.129 49.825 1.00 81.89 359 HIS A N 1
ATOM 2739 C CA . HIS A 1 359 ? -8.390 47.890 49.117 1.00 80.32 359 HIS A CA 1
ATOM 2740 C C . HIS A 1 359 ? -6.927 47.730 48.680 1.00 78.21 359 HIS A C 1
ATOM 2741 O O . HIS A 1 359 ? -6.504 46.632 48.318 1.00 77.71 359 HIS A O 1
ATOM 2748 N N . VAL A 1 360 ? -6.163 48.820 48.716 1.00 75.55 360 VAL A N 1
ATOM 2749 C CA . VAL A 1 360 ? -4.765 48.801 48.286 1.00 72.35 360 VAL A CA 1
ATOM 2750 C C . VAL A 1 360 ? -3.806 48.010 49.172 1.00 70.51 360 VAL A C 1
ATOM 2751 O O . VAL A 1 360 ? -2.910 47.326 48.669 1.00 70.10 360 VAL A O 1
ATOM 2755 N N . ASP A 1 361 ? -3.986 48.117 50.484 1.00 68.78 361 ASP A N 1
ATOM 2756 C CA . ASP A 1 361 ? -3.140 47.413 51.446 1.00 67.40 361 ASP A CA 1
ATOM 2757 C C . ASP A 1 361 ? -2.960 45.950 51.051 1.00 65.73 361 ASP A C 1
ATOM 2758 O O . ASP A 1 361 ? -1.838 45.443 50.960 1.00 64.31 361 ASP A O 1
ATOM 2763 N N . LYS A 1 362 ? -4.084 45.285 50.812 1.00 63.80 362 LYS A N 1
ATOM 2764 C CA . LYS A 1 362 ? -4.101 43.879 50.441 1.00 62.60 362 LYS A CA 1
ATOM 2765 C C . LYS A 1 362 ? -3.391 43.615 49.124 1.00 60.13 362 LYS A C 1
ATOM 2766 O O . LYS A 1 362 ? -2.762 42.576 48.947 1.00 59.55 362 LYS A O 1
ATOM 2772 N N . LEU A 1 363 ? -3.501 44.556 48.195 1.00 57.42 363 LEU A N 1
ATOM 2773 C CA . LEU A 1 363 ? -2.867 44.395 46.894 1.00 54.31 363 LEU A CA 1
ATOM 2774 C C . LEU A 1 363 ? -1.356 44.516 46.996 1.00 51.66 363 LEU A C 1
ATOM 2775 O O . LEU A 1 363 ? -0.624 43.785 46.337 1.00 50.61 363 LEU A O 1
ATOM 2780 N N . CYS A 1 364 ? -0.884 45.433 47.828 1.00 50.01 364 CYS A N 1
ATOM 2781 C CA . CYS A 1 364 ? 0.553 45.615 47.979 1.00 49.33 364 CYS A CA 1
ATOM 2782 C C . CYS A 1 364 ? 1.240 44.378 48.530 1.00 48.07 364 CYS A C 1
ATOM 2783 O O . CYS A 1 364 ? 2.302 43.982 48.040 1.00 47.09 364 CYS A O 1
ATOM 2786 N N . LYS A 1 365 ? 0.642 43.759 49.543 1.00 47.59 365 LYS A N 1
ATOM 2787 C CA . LYS A 1 365 ? 1.260 42.572 50.108 1.00 48.97 365 LYS A CA 1
ATOM 2788 C C . LYS A 1 365 ? 1.518 41.527 49.026 1.00 46.86 365 LYS A C 1
ATOM 2789 O O . LYS A 1 365 ? 2.603 40.976 48.956 1.00 48.09 365 LYS A O 1
ATOM 2795 N N . VAL A 1 366 ? 0.548 41.264 48.160 1.00 45.51 366 VAL A N 1
ATOM 2796 C CA . VAL A 1 366 ? 0.782 40.277 47.110 1.00 44.97 366 VAL A CA 1
ATOM 2797 C C . VAL A 1 366 ? 1.756 40.818 46.061 1.00 43.96 366 VAL A C 1
ATOM 2798 O O . VAL A 1 366 ? 2.685 40.129 45.644 1.00 45.68 366 VAL A O 1
ATOM 2802 N N . GLU A 1 367 ? 1.553 42.051 45.632 1.00 42.37 367 GLU A N 1
ATOM 2803 C CA . GLU A 1 367 ? 2.455 42.635 44.653 1.00 41.43 367 GLU A CA 1
ATOM 2804 C C . GLU A 1 367 ? 3.918 42.588 45.105 1.00 39.44 367 GLU A C 1
ATOM 2805 O O . GLU A 1 367 ? 4.793 42.175 44.345 1.00 37.99 367 GLU A O 1
ATOM 2811 N N . GLN A 1 368 ? 4.185 43.020 46.337 1.00 38.91 368 GLN A N 1
ATOM 2812 C CA . GLN A 1 368 ? 5.555 43.019 46.857 1.00 38.90 368 GLN A CA 1
ATOM 2813 C C . GLN A 1 368 ? 6.168 41.608 46.878 1.00 38.05 368 GLN A C 1
ATOM 2814 O O . GLN A 1 368 ? 7.328 41.426 46.529 1.00 36.39 368 GLN A O 1
ATOM 2820 N N . ASP A 1 369 ? 5.385 40.605 47.257 1.00 39.94 369 ASP A N 1
ATOM 2821 C CA . ASP A 1 369 ? 5.884 39.229 47.238 1.00 41.06 369 ASP A CA 1
ATOM 2822 C C . ASP A 1 369 ? 6.207 38.798 45.795 1.00 40.76 369 ASP A C 1
ATOM 2823 O O . ASP A 1 369 ? 7.260 38.203 45.525 1.00 39.84 369 ASP A O 1
ATOM 2828 N N . LEU A 1 370 ? 5.303 39.108 44.867 1.00 40.32 370 LEU A N 1
ATOM 2829 C CA . LEU A 1 370 ? 5.499 38.737 43.468 1.00 39.71 370 LEU A CA 1
ATOM 2830 C C . LEU A 1 370 ? 6.678 39.465 42.815 1.00 40.19 370 LEU A C 1
ATOM 2831 O O . LEU A 1 370 ? 7.498 38.845 42.132 1.00 40.42 370 LEU A O 1
ATOM 2836 N N . ALA A 1 371 ? 6.765 40.778 43.029 1.00 40.19 371 ALA A N 1
ATOM 2837 C CA . ALA A 1 371 ? 7.835 41.584 42.456 1.00 39.71 371 ALA A CA 1
ATOM 2838 C C . ALA A 1 371 ? 9.212 41.199 43.002 1.00 41.18 371 ALA A C 1
ATOM 2839 O O . ALA A 1 371 ? 10.183 41.065 42.257 1.00 41.46 371 ALA A O 1
ATOM 2849 N N . GLY A 1 373 ? 9.893 38.350 44.860 1.00 44.62 373 GLY A N 1
ATOM 2850 C CA . GLY A 1 373 ? 10.151 36.928 44.773 1.00 45.70 373 GLY A CA 1
ATOM 2851 C C . GLY A 1 373 ? 10.421 36.370 46.168 1.00 46.53 373 GLY A C 1
ATOM 2852 O O . GLY A 1 373 ? 10.631 35.166 46.331 1.00 47.46 373 GLY A O 1
ATOM 2853 N N . THR A 1 374 ? 10.400 37.250 47.170 1.00 46.36 374 THR A N 1
ATOM 2854 C CA . THR A 1 374 ? 10.636 36.883 48.567 1.00 46.43 374 THR A CA 1
ATOM 2855 C C . THR A 1 374 ? 9.619 37.593 49.468 1.00 47.32 374 THR A C 1
ATOM 2856 O O . THR A 1 374 ? 9.145 38.687 49.140 1.00 46.99 374 THR A O 1
ATOM 2860 N N . ASP A 1 375 ? 9.288 36.988 50.605 1.00 47.90 375 ASP A N 1
ATOM 2861 C CA . ASP A 1 375 ? 8.344 37.611 51.521 1.00 50.06 375 ASP A CA 1
ATOM 2862 C C . ASP A 1 375 ? 9.041 38.692 52.328 1.00 49.63 375 ASP A C 1
ATOM 2863 O O . ASP A 1 375 ? 10.225 38.920 52.173 1.00 48.70 375 ASP A O 1
ATOM 2868 N N . ALA A 1 376 ? 8.300 39.370 53.185 1.00 51.47 376 ALA A N 1
ATOM 2869 C CA . ALA A 1 376 ? 8.881 40.436 53.982 1.00 53.47 376 ALA A CA 1
ATOM 2870 C C . ALA A 1 376 ? 10.072 39.960 54.811 1.00 55.76 376 ALA A C 1
ATOM 2871 O O . ALA A 1 376 ? 10.960 40.758 55.142 1.00 56.33 376 ALA A O 1
ATOM 2873 N N . ASP A 1 377 ? 10.096 38.666 55.135 1.00 56.61 377 ASP A N 1
ATOM 2874 C CA . ASP A 1 377 ? 11.171 38.089 55.941 1.00 57.54 377 ASP A CA 1
ATOM 2875 C C . ASP A 1 377 ? 12.393 37.606 55.154 1.00 57.58 377 ASP A C 1
ATOM 2876 O O . ASP A 1 377 ? 13.323 37.037 55.728 1.00 57.95 377 ASP A O 1
ATOM 2881 N N . GLY A 1 378 ? 12.390 37.827 53.845 1.00 56.97 378 GLY A N 1
ATOM 2882 C CA . GLY A 1 378 ? 13.519 37.424 53.025 1.00 56.55 378 GLY A CA 1
ATOM 2883 C C . GLY A 1 378 ? 13.424 36.041 52.414 1.00 56.98 378 GLY A C 1
ATOM 2884 O O . GLY A 1 378 ? 14.302 35.635 51.654 1.00 55.84 378 GLY A O 1
ATOM 2885 N N . GLU A 1 379 ? 12.354 35.319 52.721 1.00 58.22 379 GLU A N 1
ATOM 2886 C CA . GLU A 1 379 ? 12.187 33.962 52.208 1.00 60.16 379 GLU A CA 1
ATOM 2887 C C . GLU A 1 379 ? 11.554 33.901 50.834 1.00 59.87 379 GLU A C 1
ATOM 2888 O O . GLU A 1 379 ? 10.684 34.703 50.508 1.00 60.34 379 GLU A O 1
ATOM 2894 N N . LYS A 1 380 ? 11.985 32.936 50.031 1.00 59.35 380 LYS A N 1
ATOM 2895 C CA . LYS A 1 380 ? 11.408 32.759 48.707 1.00 59.91 380 LYS A CA 1
ATOM 2896 C C . LYS A 1 380 ? 9.916 32.541 48.934 1.00 60.98 380 LYS A C 1
ATOM 2897 O O . LYS A 1 380 ? 9.507 32.079 49.997 1.00 61.85 380 LYS A O 1
ATOM 2903 N N . ILE A 1 381 ? 9.094 32.870 47.950 1.00 62.12 381 ILE A N 1
ATOM 2904 C CA . ILE A 1 381 ? 7.665 32.677 48.115 1.00 63.57 381 ILE A CA 1
ATOM 2905 C C . ILE A 1 381 ? 7.205 31.339 47.545 1.00 65.07 381 ILE A C 1
ATOM 2906 O O . ILE A 1 381 ? 7.867 30.744 46.695 1.00 64.60 381 ILE A O 1
ATOM 2911 N N . ARG A 1 382 ? 6.059 30.878 48.033 1.00 67.55 382 ARG A N 1
ATOM 2912 C CA . ARG A 1 382 ? 5.445 29.626 47.596 1.00 70.13 382 ARG A CA 1
ATOM 2913 C C . ARG A 1 382 ? 3.949 29.724 47.909 1.00 70.29 382 ARG A C 1
ATOM 2914 O O . ARG A 1 382 ? 3.516 30.685 48.547 1.00 70.40 382 ARG A O 1
ATOM 2922 N N . ASP A 1 383 ? 3.161 28.749 47.466 1.00 70.68 383 ASP A N 1
ATOM 2923 C CA . ASP A 1 383 ? 1.721 28.779 47.726 1.00 71.30 383 ASP A CA 1
ATOM 2924 C C . ASP A 1 383 ? 1.154 30.116 47.263 1.00 70.57 383 ASP A C 1
ATOM 2925 O O . ASP A 1 383 ? 0.461 30.813 48.006 1.00 70.38 383 ASP A O 1
ATOM 2930 N N . HIS A 1 384 ? 1.463 30.453 46.017 1.00 69.79 384 HIS A N 1
ATOM 2931 C CA . HIS A 1 384 ? 1.052 31.701 45.384 1.00 69.04 384 HIS A CA 1
ATOM 2932 C C . HIS A 1 384 ? -0.451 31.946 45.339 1.00 68.54 384 HIS A C 1
ATOM 2933 O O . HIS A 1 384 ? -0.922 33.034 45.674 1.00 67.86 384 HIS A O 1
ATOM 2948 N N . ARG A 1 386 ? -2.760 30.884 47.196 1.00 64.54 386 ARG A N 1
ATOM 2949 C CA . ARG A 1 386 ? -3.342 31.095 48.515 1.00 64.36 386 ARG A CA 1
ATOM 2950 C C . ARG A 1 386 ? -3.721 32.564 48.713 1.00 62.96 386 ARG A C 1
ATOM 2951 O O . ARG A 1 386 ? -4.686 32.868 49.415 1.00 62.96 386 ARG A O 1
ATOM 2959 N N . ASN A 1 387 ? -2.977 33.469 48.074 1.00 60.92 387 ASN A N 1
ATOM 2960 C CA . ASN A 1 387 ? -3.244 34.907 48.186 1.00 58.99 387 ASN A CA 1
ATOM 2961 C C . ASN A 1 387 ? -3.789 35.515 46.899 1.00 56.88 387 ASN A C 1
ATOM 2962 O O . ASN A 1 387 ? -4.452 36.542 46.936 1.00 56.54 387 ASN A O 1
ATOM 2967 N N . ILE A 1 388 ? -3.501 34.893 45.761 1.00 55.03 388 ILE A N 1
ATOM 2968 C CA . ILE A 1 388 ? -3.984 35.409 44.483 1.00 53.52 388 ILE A CA 1
ATOM 2969 C C . ILE A 1 388 ? -5.489 35.192 44.344 1.00 52.41 388 ILE A C 1
ATOM 2970 O O . ILE A 1 388 ? -6.247 36.135 44.164 1.00 52.35 388 ILE A O 1
ATOM 2975 N N . VAL A 1 389 ? -5.907 33.937 44.431 1.00 50.85 389 VAL A N 1
ATOM 2976 C CA . VAL A 1 389 ? -7.304 33.578 44.280 1.00 50.57 389 VAL A CA 1
ATOM 2977 C C . VAL A 1 389 ? -8.277 34.485 45.021 1.00 50.83 389 VAL A C 1
ATOM 2978 O O . VAL A 1 389 ? -9.195 35.034 44.417 1.00 50.55 389 VAL A O 1
ATOM 2982 N N . PRO A 1 390 ? -8.087 34.663 46.338 1.00 50.58 390 PRO A N 1
ATOM 2983 C CA . PRO A 1 390 ? -8.974 35.517 47.130 1.00 50.13 390 PRO A CA 1
ATOM 2984 C C . PRO A 1 390 ? -9.177 36.911 46.550 1.00 50.79 390 PRO A C 1
ATOM 2985 O O . PRO A 1 390 ? -10.250 37.493 46.691 1.00 51.53 390 PRO A O 1
ATOM 2989 N N . ILE A 1 391 ? -8.139 37.457 45.924 1.00 51.50 391 ILE A N 1
ATOM 2990 C CA . ILE A 1 391 ? -8.227 38.781 45.315 1.00 51.89 391 ILE A CA 1
ATOM 2991 C C . ILE A 1 391 ? -8.968 38.663 43.979 1.00 51.70 391 ILE A C 1
ATOM 2992 O O . ILE A 1 391 ? -9.820 39.485 43.648 1.00 50.99 391 ILE A O 1
ATOM 2997 N N . LEU A 1 392 ? -8.630 37.635 43.212 1.00 51.65 392 LEU A N 1
ATOM 2998 C CA . LEU A 1 392 ? -9.266 37.415 41.923 1.00 53.47 392 LEU A CA 1
ATOM 2999 C C . LEU A 1 392 ? -10.771 37.169 42.089 1.00 53.81 392 LEU A C 1
ATOM 3000 O O . LEU A 1 392 ? -11.578 37.714 41.340 1.00 54.08 392 LEU A O 1
ATOM 3005 N N . LEU A 1 393 ? -11.148 36.371 43.080 1.00 53.76 393 LEU A N 1
ATOM 3006 C CA . LEU A 1 393 ? -12.560 36.099 43.319 1.00 54.37 393 LEU A CA 1
ATOM 3007 C C . LEU A 1 393 ? -13.235 37.155 44.207 1.00 54.95 393 LEU A C 1
ATOM 3008 O O . LEU A 1 393 ? -14.254 36.883 44.823 1.00 55.17 393 LEU A O 1
ATOM 3013 N N . ASP A 1 394 ? -12.664 38.354 44.276 1.00 55.93 394 ASP A N 1
ATOM 3014 C CA . ASP A 1 394 ? -13.261 39.430 45.062 1.00 57.16 394 ASP A CA 1
ATOM 3015 C C . ASP A 1 394 ? -13.937 40.329 44.034 1.00 58.87 394 ASP A C 1
ATOM 3016 O O . ASP A 1 394 ? -13.274 41.058 43.299 1.00 58.61 394 ASP A O 1
ATOM 3021 N N . GLN A 1 395 ? -15.261 40.278 43.990 1.00 61.11 395 GLN A N 1
ATOM 3022 C CA . GLN A 1 395 ? -16.020 41.048 43.017 1.00 62.71 395 GLN A CA 1
ATOM 3023 C C . GLN A 1 395 ? -15.937 42.566 43.180 1.00 63.97 395 GLN A C 1
ATOM 3024 O O . GLN A 1 395 ? -16.260 43.306 42.253 1.00 63.97 395 GLN A O 1
ATOM 3030 N N . LYS A 1 396 ? -15.492 43.036 44.341 1.00 65.37 396 LYS A N 1
ATOM 3031 C CA . LYS A 1 396 ? -15.400 44.480 44.570 1.00 66.48 396 LYS A CA 1
ATOM 3032 C C . LYS A 1 396 ? -14.094 45.077 44.042 1.00 66.19 396 LYS A C 1
ATOM 3033 O O . LYS A 1 396 ? -13.977 46.294 43.896 1.00 66.49 396 LYS A O 1
ATOM 3039 N N . ILE A 1 397 ? -13.112 44.220 43.772 1.00 65.10 397 ILE A N 1
ATOM 3040 C CA . ILE A 1 397 ? -11.814 44.663 43.263 1.00 63.56 397 ILE A CA 1
ATOM 3041 C C . ILE A 1 397 ? -11.857 44.739 41.737 1.00 63.18 397 ILE A C 1
ATOM 3042 O O . ILE A 1 397 ? -12.291 43.793 41.073 1.00 62.55 397 ILE A O 1
ATOM 3047 N N . SER A 1 398 ? -11.397 45.865 41.194 1.00 62.31 398 SER A N 1
ATOM 3048 C CA . SER A 1 398 ? -11.416 46.093 39.753 1.00 61.54 398 SER A CA 1
ATOM 3049 C C . SER A 1 398 ? -10.597 45.107 38.953 1.00 60.96 398 SER A C 1
ATOM 3050 O O . SER A 1 398 ? -9.630 44.524 39.448 1.00 60.71 398 SER A O 1
ATOM 3053 N N . ALA A 1 399 ? -11.001 44.941 37.698 1.00 60.30 399 ALA A N 1
ATOM 3054 C CA . ALA A 1 399 ? -10.347 44.027 36.774 1.00 59.68 399 ALA A CA 1
ATOM 3055 C C . ALA A 1 399 ? -8.933 44.467 36.431 1.00 58.74 399 ALA A C 1
ATOM 3056 O O . ALA A 1 399 ? -8.106 43.655 36.033 1.00 58.60 399 ALA A O 1
ATOM 3058 N N . TYR A 1 400 ? -8.654 45.754 36.564 1.00 58.33 400 TYR A N 1
ATOM 3059 C CA . TYR A 1 400 ? -7.323 46.224 36.251 1.00 58.74 400 TYR A CA 1
ATOM 3060 C C . TYR A 1 400 ? -6.354 45.864 37.379 1.00 58.31 400 TYR A C 1
ATOM 3061 O O . TYR A 1 400 ? -5.188 45.541 37.129 1.00 57.82 400 TYR A O 1
ATOM 3070 N N . ASP A 1 401 ? -6.849 45.884 38.613 1.00 56.44 401 ASP A N 1
ATOM 3071 C CA . ASP A 1 401 ? -6.033 45.520 39.752 1.00 53.89 401 ASP A CA 1
ATOM 3072 C C . ASP A 1 401 ? -5.751 44.026 39.692 1.00 53.30 401 ASP A C 1
ATOM 3073 O O . ASP A 1 401 ? -4.670 43.573 40.081 1.00 54.35 401 ASP A O 1
ATOM 3078 N N . LYS A 1 402 ? -6.705 43.254 39.180 1.00 51.63 402 LYS A N 1
ATOM 3079 C CA . LYS A 1 402 ? -6.493 41.816 39.065 1.00 49.30 402 LYS A CA 1
ATOM 3080 C C . LYS A 1 402 ? -5.547 41.501 37.914 1.00 47.62 402 LYS A C 1
ATOM 3081 O O . LYS A 1 402 ? -4.807 40.503 37.948 1.00 45.56 402 LYS A O 1
ATOM 3087 N N . ILE A 1 403 ? -5.565 42.359 36.898 1.00 45.30 403 ILE A N 1
ATOM 3088 C CA . ILE A 1 403 ? -4.704 42.166 35.745 1.00 45.32 403 ILE A CA 1
ATOM 3089 C C . ILE A 1 403 ? -3.263 42.439 36.161 1.00 45.77 403 ILE A C 1
ATOM 3090 O O . ILE A 1 403 ? -2.351 41.704 35.783 1.00 45.76 403 ILE A O 1
ATOM 3095 N N . ARG A 1 404 ? -3.067 43.489 36.960 1.00 46.87 404 ARG A N 1
ATOM 3096 C CA . ARG A 1 404 ? -1.745 43.846 37.463 1.00 46.03 404 ARG A CA 1
ATOM 3097 C C . ARG A 1 404 ? -1.175 42.691 38.300 1.00 46.29 404 ARG A C 1
ATOM 3098 O O . ARG A 1 404 ? 0.012 42.384 38.206 1.00 45.76 404 ARG A O 1
ATOM 3106 N N . ILE A 1 405 ? -2.020 42.044 39.104 1.00 46.32 405 ILE A N 1
ATOM 3107 C CA . ILE A 1 405 ? -1.573 40.902 39.908 1.00 47.01 405 ILE A CA 1
ATOM 3108 C C . ILE A 1 405 ? -1.278 39.717 38.976 1.00 46.62 405 ILE A C 1
ATOM 3109 O O . ILE A 1 405 ? -0.256 39.052 39.125 1.00 47.85 405 ILE A O 1
ATOM 3114 N N . ILE A 1 406 ? -2.171 39.450 38.020 1.00 46.28 406 ILE A N 1
ATOM 3115 C CA . ILE A 1 406 ? -1.958 38.349 37.068 1.00 45.57 406 ILE A CA 1
ATOM 3116 C C . ILE A 1 406 ? -0.597 38.493 36.377 1.00 43.50 406 ILE A C 1
ATOM 3117 O O . ILE A 1 406 ? 0.184 37.547 36.324 1.00 44.39 406 ILE A O 1
ATOM 3122 N N . LEU A 1 407 ? -0.331 39.677 35.838 1.00 42.40 407 LEU A N 1
ATOM 3123 C CA . LEU A 1 407 ? 0.923 39.949 35.135 1.00 41.52 407 LEU A CA 1
ATOM 3124 C C . LEU A 1 407 ? 2.143 39.806 36.024 1.00 41.09 407 LEU A C 1
ATOM 3125 O O . LEU A 1 407 ? 3.145 39.235 35.610 1.00 42.43 407 LEU A O 1
ATOM 3130 N N . LEU A 1 408 ? 2.052 40.319 37.247 1.00 40.73 408 LEU A N 1
ATOM 3131 C CA . LEU A 1 408 ? 3.150 40.240 38.194 1.00 40.53 408 LEU A CA 1
ATOM 3132 C C . LEU A 1 408 ? 3.432 38.772 38.504 1.00 41.39 408 LEU A C 1
ATOM 3133 O O . LEU A 1 408 ? 4.585 38.367 38.668 1.00 41.44 408 LEU A O 1
ATOM 3138 N N . TYR A 1 409 ? 2.376 37.971 38.570 1.00 42.63 409 TYR A N 1
ATOM 3139 C CA . TYR A 1 409 ? 2.531 36.541 38.812 1.00 43.24 409 TYR A CA 1
ATOM 3140 C C . TYR A 1 409 ? 3.132 35.875 37.564 1.00 44.20 409 TYR A C 1
ATOM 3141 O O . TYR A 1 409 ? 4.038 35.040 37.662 1.00 43.29 409 TYR A O 1
ATOM 3150 N N . ILE A 1 410 ? 2.631 36.237 36.383 1.00 45.22 410 ILE A N 1
ATOM 3151 C CA . ILE A 1 410 ? 3.163 35.633 35.170 1.00 46.52 410 ILE A CA 1
ATOM 3152 C C . ILE A 1 410 ? 4.656 35.914 35.187 1.00 46.79 410 ILE A C 1
ATOM 3153 O O . ILE A 1 410 ? 5.478 34.995 35.152 1.00 46.56 410 ILE A O 1
ATOM 3158 N N . ILE A 1 411 ? 4.988 37.205 35.236 1.00 47.14 411 ILE A N 1
ATOM 3159 C CA . ILE A 1 411 ? 6.374 37.655 35.262 1.00 47.25 411 ILE A CA 1
ATOM 3160 C C . ILE A 1 411 ? 7.202 36.929 36.338 1.00 47.60 411 ILE A C 1
ATOM 3161 O O . ILE A 1 411 ? 8.315 36.493 36.069 1.00 47.07 411 ILE A O 1
ATOM 3166 N N . HIS A 1 412 ? 6.675 36.793 37.548 1.00 47.91 412 HIS A N 1
ATOM 3167 C CA . HIS A 1 412 ? 7.423 36.091 38.581 1.00 50.00 412 HIS A CA 1
ATOM 3168 C C . HIS A 1 412 ? 7.761 34.652 38.150 1.00 52.63 412 HIS A C 1
ATOM 3169 O O . HIS A 1 412 ? 8.917 34.211 38.254 1.00 52.09 412 HIS A O 1
ATOM 3176 N N . LYS A 1 413 ? 6.748 33.933 37.664 1.00 54.06 413 LYS A N 1
ATOM 3177 C CA . LYS A 1 413 ? 6.903 32.550 37.213 1.00 55.10 413 LYS A CA 1
ATOM 3178 C C . LYS A 1 413 ? 7.716 32.412 35.939 1.00 55.74 413 LYS A C 1
ATOM 3179 O O . LYS A 1 413 ? 8.197 31.328 35.628 1.00 56.80 413 LYS A O 1
ATOM 3185 N N . GLY A 1 414 ? 7.851 33.496 35.187 1.00 56.62 414 GLY A N 1
ATOM 3186 C CA . GLY A 1 414 ? 8.625 33.441 33.959 1.00 57.20 414 GLY A CA 1
ATOM 3187 C C . GLY A 1 414 ? 7.860 32.835 32.800 1.00 58.81 414 GLY A C 1
ATOM 3188 O O . GLY A 1 414 ? 8.442 32.175 31.936 1.00 59.10 414 GLY A O 1
ATOM 3189 N N . GLY A 1 415 ? 6.551 33.065 32.773 1.00 59.80 415 GLY A N 1
ATOM 3190 C CA . GLY A 1 415 ? 5.732 32.520 31.706 1.00 60.74 415 GLY A CA 1
ATOM 3191 C C . GLY A 1 415 ? 4.769 31.495 32.258 1.00 61.26 415 GLY A C 1
ATOM 3192 O O . GLY A 1 415 ? 5.072 30.796 33.217 1.00 61.75 415 GLY A O 1
ATOM 3193 N N . ILE A 1 416 ? 3.611 31.381 31.630 1.00 62.50 416 ILE A N 1
ATOM 3194 C CA . ILE A 1 416 ? 2.586 30.461 32.091 1.00 64.18 416 ILE A CA 1
ATOM 3195 C C . ILE A 1 416 ? 2.006 29.668 30.907 1.00 65.35 416 ILE A C 1
ATOM 3196 O O . ILE A 1 416 ? 2.151 30.063 29.748 1.00 65.30 416 ILE A O 1
ATOM 3201 N N . SER A 1 417 ? 1.366 28.540 31.188 1.00 66.41 417 SER A N 1
ATOM 3202 C CA . SER A 1 417 ? 0.769 27.757 30.114 1.00 67.90 417 SER A CA 1
ATOM 3203 C C . SER A 1 417 ? -0.522 28.456 29.708 1.00 68.77 417 SER A C 1
ATOM 3204 O O . SER A 1 417 ? -1.046 29.280 30.459 1.00 68.59 417 SER A O 1
ATOM 3207 N N . GLU A 1 418 ? -1.024 28.145 28.519 1.00 69.93 418 GLU A N 1
ATOM 3208 C CA . GLU A 1 418 ? -2.271 28.742 28.053 1.00 71.83 418 GLU A CA 1
ATOM 3209 C C . GLU A 1 418 ? -3.382 28.308 29.013 1.00 71.75 418 GLU A C 1
ATOM 3210 O O . GLU A 1 418 ? -4.277 29.080 29.361 1.00 71.39 418 GLU A O 1
ATOM 3216 N N . GLU A 1 419 ? -3.294 27.054 29.432 1.00 72.22 419 GLU A N 1
ATOM 3217 C CA . GLU A 1 419 ? -4.240 26.440 30.349 1.00 72.95 419 GLU A CA 1
ATOM 3218 C C . GLU A 1 419 ? -4.505 27.316 31.571 1.00 72.29 419 GLU A C 1
ATOM 3219 O O . GLU A 1 419 ? -5.640 27.724 31.816 1.00 72.44 419 GLU A O 1
ATOM 3225 N N . ASN A 1 420 ? -3.453 27.600 32.336 1.00 71.33 420 ASN A N 1
ATOM 3226 C CA . ASN A 1 420 ? -3.579 28.406 33.544 1.00 70.04 420 ASN A CA 1
ATOM 3227 C C . ASN A 1 420 ? -3.923 29.853 33.285 1.00 68.65 420 ASN A C 1
ATOM 3228 O O . ASN A 1 420 ? -4.663 30.456 34.054 1.00 68.75 420 ASN A O 1
ATOM 3233 N N . LEU A 1 421 ? -3.380 30.425 32.220 1.00 67.40 421 LEU A N 1
ATOM 3234 C CA . LEU A 1 421 ? -3.701 31.809 31.900 1.00 66.64 421 LEU A CA 1
ATOM 3235 C C . LEU A 1 421 ? -5.221 31.819 31.825 1.00 66.34 421 LEU A C 1
ATOM 3236 O O . LEU A 1 421 ? -5.891 32.722 32.333 1.00 66.12 421 LEU A O 1
ATOM 3241 N N . ALA A 1 422 ? -5.750 30.778 31.191 1.00 66.37 422 ALA A N 1
ATOM 3242 C CA . ALA A 1 422 ? -7.182 30.602 31.022 1.00 66.16 422 ALA A CA 1
ATOM 3243 C C . ALA A 1 422 ? -7.890 30.557 32.366 1.00 65.81 422 ALA A C 1
ATOM 3244 O O . ALA A 1 422 ? -8.823 31.321 32.598 1.00 65.53 422 ALA A O 1
ATOM 3246 N N . LYS A 1 423 ? -7.437 29.663 33.247 1.00 66.37 423 LYS A N 1
ATOM 3247 C CA . LYS A 1 423 ? -8.033 29.501 34.576 1.00 67.08 423 LYS A CA 1
ATOM 3248 C C . LYS A 1 423 ? -7.995 30.769 35.428 1.00 67.01 423 LYS A C 1
ATOM 3249 O O . LYS A 1 423 ? -8.944 31.063 36.156 1.00 67.21 423 LYS A O 1
ATOM 3255 N N . LEU A 1 424 ? -6.899 31.514 35.345 1.00 67.25 424 LEU A N 1
ATOM 3256 C CA . LEU A 1 424 ? -6.778 32.750 36.106 1.00 67.25 424 LEU A CA 1
ATOM 3257 C C . LEU A 1 424 ? -7.757 33.790 35.579 1.00 67.32 424 LEU A C 1
ATOM 3258 O O . LEU A 1 424 ? -8.419 34.467 36.358 1.00 67.22 424 LEU A O 1
ATOM 3263 N N . VAL A 1 425 ? -7.847 33.917 34.257 1.00 68.07 425 VAL A N 1
ATOM 3264 C CA . VAL A 1 425 ? -8.757 34.888 33.654 1.00 68.89 425 VAL A CA 1
ATOM 3265 C C . VAL A 1 425 ? -10.194 34.515 33.980 1.00 69.59 425 VAL A C 1
ATOM 3266 O O . VAL A 1 425 ? -11.069 35.377 34.004 1.00 69.69 425 VAL A O 1
ATOM 3270 N N . GLN A 1 426 ? -10.427 33.228 34.235 1.00 70.66 426 GLN A N 1
ATOM 3271 C CA . GLN A 1 426 ? -11.754 32.723 34.583 1.00 71.70 426 GLN A CA 1
ATOM 3272 C C . GLN A 1 426 ? -12.159 33.175 35.980 1.00 71.14 426 GLN A C 1
ATOM 3273 O O . GLN A 1 426 ? -13.245 33.712 36.177 1.00 71.32 426 GLN A O 1
ATOM 3279 N N . HIS A 1 427 ? -11.278 32.939 36.947 1.00 70.34 427 HIS A N 1
ATOM 3280 C CA . HIS A 1 427 ? -11.537 33.305 38.332 1.00 70.28 427 HIS A CA 1
ATOM 3281 C C . HIS A 1 427 ? -11.668 34.809 38.551 1.00 69.50 427 HIS A C 1
ATOM 3282 O O . HIS A 1 427 ? -12.426 35.250 39.414 1.00 69.51 427 HIS A O 1
ATOM 3289 N N . ALA A 1 428 ? -10.926 35.597 37.781 1.00 68.01 428 ALA A N 1
ATOM 3290 C CA . ALA A 1 428 ? -10.966 37.048 37.933 1.00 66.75 428 ALA A CA 1
ATOM 3291 C C . ALA A 1 428 ? -12.136 37.671 37.197 1.00 65.43 428 ALA A C 1
ATOM 3292 O O . ALA A 1 428 ? -12.422 38.858 37.360 1.00 65.17 428 ALA A O 1
ATOM 3294 N N . HIS A 1 429 ? -12.819 36.861 36.397 1.00 64.67 429 HIS A N 1
ATOM 3295 C CA . HIS A 1 429 ? -13.948 37.339 35.616 1.00 63.69 429 HIS A CA 1
ATOM 3296 C C . HIS A 1 429 ? -13.520 38.566 34.832 1.00 63.89 429 HIS A C 1
ATOM 3297 O O . HIS A 1 429 ? -14.155 39.618 34.889 1.00 63.71 429 HIS A O 1
ATOM 3304 N N . ILE A 1 430 ? -12.422 38.414 34.102 1.00 64.81 430 ILE A N 1
ATOM 3305 C CA . ILE A 1 430 ? -11.872 39.488 33.290 1.00 66.07 430 ILE A CA 1
ATOM 3306 C C . ILE A 1 430 ? -12.516 39.443 31.912 1.00 67.18 430 ILE A C 1
ATOM 3307 O O . ILE A 1 430 ? -12.477 38.411 31.239 1.00 66.95 430 ILE A O 1
ATOM 3312 N N . PRO A 1 431 ? -13.130 40.557 31.478 1.00 68.80 431 PRO A N 1
ATOM 3313 C CA . PRO A 1 431 ? -13.767 40.589 30.157 1.00 70.29 431 PRO A CA 1
ATOM 3314 C C . PRO A 1 431 ? -12.803 40.035 29.101 1.00 72.12 431 PRO A C 1
ATOM 3315 O O . PRO A 1 431 ? -11.590 39.982 29.330 1.00 72.55 431 PRO A O 1
ATOM 3319 N N . ALA A 1 432 ? -13.331 39.614 27.956 1.00 73.13 432 ALA A N 1
ATOM 3320 C CA . ALA A 1 432 ? -12.482 39.074 26.899 1.00 73.54 432 ALA A CA 1
ATOM 3321 C C . ALA A 1 432 ? -11.760 40.212 26.204 1.00 73.70 432 ALA A C 1
ATOM 3322 O O . ALA A 1 432 ? -10.717 40.015 25.583 1.00 74.14 432 ALA A O 1
ATOM 3324 N N . GLU A 1 433 ? -12.324 41.408 26.318 1.00 73.93 433 GLU A N 1
ATOM 3325 C CA . GLU A 1 433 ? -11.739 42.592 25.710 1.00 74.53 433 GLU A CA 1
ATOM 3326 C C . GLU A 1 433 ? -10.412 42.899 26.397 1.00 74.88 433 GLU A C 1
ATOM 3327 O O . GLU A 1 433 ? -9.407 43.172 25.737 1.00 75.21 433 GLU A O 1
ATOM 3333 N N . GLU A 1 434 ? -10.419 42.849 27.729 1.00 74.40 434 GLU A N 1
ATOM 3334 C CA . GLU A 1 434 ? -9.228 43.135 28.522 1.00 73.60 434 GLU A CA 1
ATOM 3335 C C . GLU A 1 434 ? -8.253 41.966 28.557 1.00 72.47 434 GLU A C 1
ATOM 3336 O O . GLU A 1 434 ? -7.054 42.156 28.725 1.00 73.30 434 GLU A O 1
ATOM 3342 N N . LYS A 1 435 ? -8.769 40.754 28.414 1.00 71.38 435 LYS A N 1
ATOM 3343 C CA . LYS A 1 435 ? -7.941 39.551 28.452 1.00 70.26 435 LYS A CA 1
ATOM 3344 C C . LYS A 1 435 ? -6.644 39.630 27.638 1.00 68.93 435 LYS A C 1
ATOM 3345 O O . LYS A 1 435 ? -5.589 39.193 28.100 1.00 68.31 435 LYS A O 1
ATOM 3351 N N . TRP A 1 436 ? -6.721 40.194 26.437 1.00 67.47 436 TRP A N 1
ATOM 3352 C CA . TRP A 1 436 ? -5.558 40.295 25.565 1.00 66.09 436 TRP A CA 1
ATOM 3353 C C . TRP A 1 436 ? -4.458 41.218 26.081 1.00 64.38 436 TRP A C 1
ATOM 3354 O O . TRP A 1 436 ? -3.339 41.209 25.572 1.00 63.95 436 TRP A O 1
ATOM 3365 N N . ILE A 1 437 ? -4.774 42.009 27.096 1.00 62.52 437 ILE A N 1
ATOM 3366 C CA . ILE A 1 437 ? -3.795 42.906 27.677 1.00 60.84 437 ILE A CA 1
ATOM 3367 C C . ILE A 1 437 ? -2.647 42.079 28.253 1.00 60.38 437 ILE A C 1
ATOM 3368 O O . ILE A 1 437 ? -1.483 42.448 28.121 1.00 59.47 437 ILE A O 1
ATOM 3373 N N . ILE A 1 438 ? -2.982 40.954 28.879 1.00 60.53 438 ILE A N 1
ATOM 3374 C CA . ILE A 1 438 ? -1.973 40.078 29.466 1.00 60.22 438 ILE A CA 1
ATOM 3375 C C . ILE A 1 438 ? -1.082 39.582 28.341 1.00 61.49 438 ILE A C 1
ATOM 3376 O O . ILE A 1 438 ? 0.135 39.806 28.329 1.00 61.63 438 ILE A O 1
ATOM 3381 N N . ASN A 1 439 ? -1.713 38.889 27.400 1.00 61.43 439 ASN A N 1
ATOM 3382 C CA . ASN A 1 439 ? -1.032 38.336 26.242 1.00 60.98 439 ASN A CA 1
ATOM 3383 C C . ASN A 1 439 ? -0.137 39.367 25.565 1.00 60.45 439 ASN A C 1
ATOM 3384 O O . ASN A 1 439 ? 1.036 39.111 25.318 1.00 60.44 439 ASN A O 1
ATOM 3389 N N . ASP A 1 440 ? -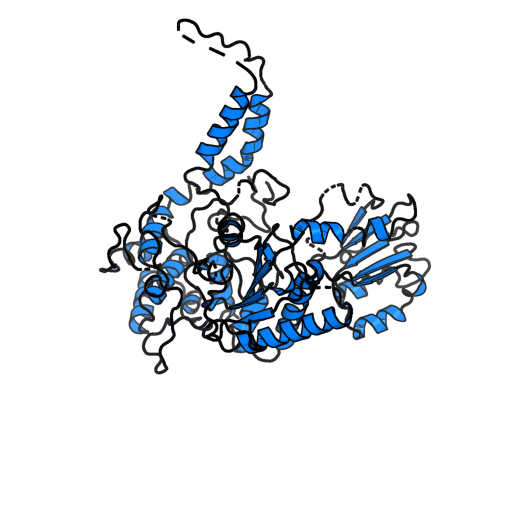0.684 40.539 25.269 1.00 60.06 440 ASP A N 1
ATOM 3390 C CA . ASP A 1 440 ? 0.094 41.554 24.568 1.00 59.96 440 ASP A CA 1
ATOM 3391 C C . ASP A 1 440 ? 1.367 42.017 25.272 1.00 59.83 440 ASP A C 1
ATOM 3392 O O . ASP A 1 440 ? 2.322 42.434 24.612 1.00 59.46 440 ASP A O 1
ATOM 3405 N N . GLN A 1 442 ? 3.511 40.522 26.024 1.00 59.21 442 GLN A N 1
ATOM 3406 C CA . GLN A 1 442 ? 4.546 39.729 25.377 1.00 59.58 442 GLN A CA 1
ATOM 3407 C C . GLN A 1 442 ? 5.264 40.424 24.234 1.00 59.43 442 GLN A C 1
ATOM 3408 O O . GLN A 1 442 ? 6.394 40.072 23.908 1.00 59.19 442 GLN A O 1
ATOM 3414 N N . ASN A 1 443 ? 4.620 41.409 23.625 1.00 59.32 443 ASN A N 1
ATOM 3415 C CA . ASN A 1 443 ? 5.241 42.123 22.521 1.00 59.54 443 ASN A CA 1
ATOM 3416 C C . ASN A 1 443 ? 6.395 42.995 22.989 1.00 60.08 443 ASN A C 1
ATOM 3417 O O . ASN A 1 443 ? 7.083 43.602 22.171 1.00 60.50 443 ASN A O 1
ATOM 3422 N N . LEU A 1 444 ? 6.601 43.081 24.299 1.00 59.95 444 LEU A N 1
ATOM 3423 C CA . LEU A 1 444 ? 7.683 43.906 24.819 1.00 59.08 444 LEU A CA 1
ATOM 3424 C C . LEU A 1 444 ? 8.892 43.079 25.189 1.00 58.66 444 LEU A C 1
ATOM 3425 O O . LEU A 1 444 ? 9.922 43.622 25.587 1.00 58.97 444 LEU A O 1
ATOM 3430 N N . GLY A 1 445 ? 8.759 41.764 25.052 1.00 58.41 445 GLY A N 1
ATOM 3431 C CA . GLY A 1 445 ? 9.855 40.869 25.354 1.00 58.50 445 GLY A CA 1
ATOM 3432 C C . GLY A 1 445 ? 9.683 40.127 26.657 1.00 59.79 445 GLY A C 1
ATOM 3433 O O . GLY A 1 445 ? 10.555 39.363 27.053 1.00 61.09 445 GLY A O 1
ATOM 3434 N N . VAL A 1 446 ? 8.565 40.342 27.333 1.00 60.34 446 VAL A N 1
ATOM 3435 C CA . VAL A 1 446 ? 8.321 39.672 28.605 1.00 61.23 446 VAL A CA 1
ATOM 3436 C C . VAL A 1 446 ? 7.725 38.294 28.380 1.00 62.71 446 VAL A C 1
ATOM 3437 O O . VAL A 1 446 ? 6.766 38.143 27.633 1.00 62.43 446 VAL A O 1
ATOM 3441 N N . PRO A 1 447 ? 8.292 37.263 29.021 1.00 64.58 447 PRO A N 1
ATOM 3442 C CA . PRO A 1 447 ? 7.799 35.891 28.876 1.00 65.89 447 PRO A CA 1
ATOM 3443 C C . PRO A 1 447 ? 6.509 35.707 29.646 1.00 67.92 447 PRO A C 1
ATOM 3444 O O . PRO A 1 447 ? 6.520 35.792 30.865 1.00 68.40 447 PRO A O 1
ATOM 3448 N N . ILE A 1 448 ? 5.403 35.466 28.949 1.00 70.68 448 ILE A N 1
ATOM 3449 C CA . ILE A 1 448 ? 4.127 35.242 29.624 1.00 73.36 448 ILE A CA 1
ATOM 3450 C C . ILE A 1 448 ? 3.490 33.906 29.228 1.00 74.91 448 ILE A C 1
ATOM 3451 O O . ILE A 1 448 ? 2.812 33.280 30.035 1.00 74.52 448 ILE A O 1
ATOM 3456 N N . ILE A 1 449 ? 3.719 33.461 27.995 1.00 77.54 449 ILE A N 1
ATOM 3457 C CA . ILE A 1 449 ? 3.188 32.177 27.542 1.00 80.14 449 ILE A CA 1
ATOM 3458 C C . ILE A 1 449 ? 4.323 31.148 27.564 1.00 82.45 449 ILE A C 1
ATOM 3459 O O . ILE A 1 449 ? 5.144 31.102 26.654 1.00 81.87 449 ILE A O 1
ATOM 3464 N N . GLN A 1 450 ? 4.342 30.339 28.621 1.00 86.03 450 GLN A N 1
ATOM 3465 C CA . GLN A 1 450 ? 5.340 29.293 28.879 1.00 90.48 450 GLN A CA 1
ATOM 3466 C C . GLN A 1 450 ? 6.285 28.864 27.743 1.00 93.04 450 GLN A C 1
ATOM 3467 O O . GLN A 1 450 ? 7.093 29.665 27.261 1.00 94.08 450 GLN A O 1
ATOM 3473 N N . ASP A 1 451 ? 6.193 27.593 27.344 1.00 95.27 451 ASP A N 1
ATOM 3474 C CA . ASP A 1 451 ? 7.046 27.021 26.299 1.00 97.32 451 ASP A CA 1
ATOM 3475 C C . ASP A 1 451 ? 7.302 27.968 25.131 1.00 98.08 451 ASP A C 1
ATOM 3476 O O . ASP A 1 451 ? 8.455 28.256 24.796 1.00 98.08 451 ASP A O 1
ATOM 3481 N N . GLY A 1 452 ? 6.228 28.452 24.515 1.00 98.77 452 GLY A N 1
ATOM 3482 C CA . GLY A 1 452 ? 6.375 29.359 23.392 1.00 99.53 452 GLY A CA 1
ATOM 3483 C C . GLY A 1 452 ? 7.217 28.750 22.287 1.00 100.04 452 GLY A C 1
ATOM 3484 O O . GLY A 1 452 ? 7.566 29.432 21.321 1.00 100.27 452 GLY A O 1
ATOM 3485 N N . GLY A 1 453 ? 7.548 27.467 22.443 1.00 99.99 453 GLY A N 1
ATOM 3486 C CA . GLY A 1 453 ? 8.341 26.752 21.457 1.00 100.16 453 GLY A CA 1
ATOM 3487 C C . GLY A 1 453 ? 9.591 27.457 20.960 1.00 100.58 453 GLY A C 1
ATOM 3488 O O . GLY A 1 453 ? 10.261 26.957 20.053 1.00 100.74 453 GLY A O 1
ATOM 3489 N N . ARG A 1 454 ? 9.910 28.610 21.545 1.00 100.64 454 ARG A N 1
ATOM 3490 C CA . ARG A 1 454 ? 11.087 29.379 21.145 1.00 100.40 454 ARG A CA 1
ATOM 3491 C C . ARG A 1 454 ? 12.211 29.235 22.168 1.00 99.62 454 ARG A C 1
ATOM 3492 O O . ARG A 1 454 ? 12.414 28.153 22.723 1.00 99.77 454 ARG A O 1
ATOM 3500 N N . ARG A 1 455 ? 12.932 30.325 22.420 1.00 98.20 455 ARG A N 1
ATOM 3501 C CA . ARG A 1 455 ? 14.044 30.304 23.367 1.00 96.56 455 ARG A CA 1
ATOM 3502 C C . ARG A 1 455 ? 13.738 31.048 24.674 1.00 94.30 455 ARG A C 1
ATOM 3503 O O . ARG A 1 455 ? 12.685 31.679 24.814 1.00 94.20 455 ARG A O 1
ATOM 3511 N N . LYS A 1 456 ? 14.675 30.957 25.620 1.00 91.16 456 LYS A N 1
ATOM 3512 C CA . LYS A 1 456 ? 14.577 31.592 26.941 1.00 87.70 456 LYS A CA 1
ATOM 3513 C C . LYS A 1 456 ? 14.722 33.118 26.925 1.00 84.47 456 LYS A C 1
ATOM 3514 O O . LYS A 1 456 ? 15.750 33.656 26.500 1.00 83.83 456 LYS A O 1
ATOM 3520 N N . ILE A 1 457 ? 13.700 33.815 27.411 1.00 80.06 457 ILE A N 1
ATOM 3521 C CA . ILE A 1 457 ? 13.748 35.270 27.459 1.00 75.55 457 ILE A CA 1
ATOM 3522 C C . ILE A 1 457 ? 14.292 35.723 28.809 1.00 71.67 457 ILE A C 1
ATOM 3523 O O . ILE A 1 457 ? 13.671 35.492 29.848 1.00 71.36 457 ILE A O 1
ATOM 3528 N N . PRO A 1 458 ? 15.463 36.372 28.815 1.00 67.86 458 PRO A N 1
ATOM 3529 C CA . PRO A 1 458 ? 16.045 36.838 30.074 1.00 64.36 458 PRO A CA 1
ATOM 3530 C C . PRO A 1 458 ? 15.175 37.833 30.838 1.00 61.35 458 PRO A C 1
ATOM 3531 O O . PRO A 1 458 ? 14.425 38.622 30.251 1.00 60.03 458 PRO A O 1
ATOM 3535 N N . GLN A 1 459 ? 15.266 37.778 32.159 1.00 57.09 459 GLN A N 1
ATOM 3536 C CA . GLN A 1 459 ? 14.510 38.694 32.992 1.00 54.12 459 GLN A CA 1
ATOM 3537 C C . GLN A 1 459 ? 15.501 39.426 33.906 1.00 51.69 459 GLN A C 1
ATOM 3538 O O . GLN A 1 459 ? 15.576 39.151 35.101 1.00 52.06 459 GLN A O 1
ATOM 3544 N N . PRO A 1 460 ? 16.286 40.363 33.340 1.00 49.26 460 PRO A N 1
ATOM 3545 C CA . PRO A 1 460 ? 17.292 41.160 34.057 1.00 47.52 460 PRO A CA 1
ATOM 3546 C C . PRO A 1 460 ? 16.758 41.919 35.262 1.00 45.06 460 PRO A C 1
ATOM 3547 O O . PRO A 1 460 ? 17.505 42.216 36.181 1.00 45.60 460 PRO A O 1
ATOM 3551 N N . TYR A 1 461 ? 15.469 42.232 35.238 1.00 41.96 461 TYR A N 1
ATOM 3552 C CA . TYR A 1 461 ? 14.823 42.988 36.297 1.00 40.33 461 TYR A CA 1
ATOM 3553 C C . TYR A 1 461 ? 14.479 42.212 37.555 1.00 39.48 461 TYR A C 1
ATOM 3554 O O . TYR A 1 461 ? 14.102 42.818 38.557 1.00 39.76 461 TYR A O 1
ATOM 3563 N N . HIS A 1 462 ? 14.581 40.887 37.524 1.00 37.70 462 HIS A N 1
ATOM 3564 C CA . HIS A 1 462 ? 14.278 40.127 38.735 1.00 37.98 462 HIS A CA 1
ATOM 3565 C C . HIS A 1 462 ? 15.379 40.308 39.785 1.00 35.58 462 HIS A C 1
ATOM 3566 O O . HIS A 1 462 ? 16.554 40.382 39.466 1.00 36.21 462 HIS A O 1
ATOM 3573 N N . THR A 1 463 ? 14.984 40.383 41.041 1.00 35.43 463 THR A N 1
ATOM 3574 C CA . THR A 1 463 ? 15.933 40.573 42.130 1.00 35.18 463 THR A CA 1
ATOM 3575 C C . THR A 1 463 ? 17.031 39.501 42.205 1.00 37.63 463 THR A C 1
ATOM 3576 O O . THR A 1 463 ? 18.197 39.830 42.412 1.00 36.40 463 THR A O 1
ATOM 3580 N N . HIS A 1 464 ? 16.676 38.228 42.027 1.00 40.13 464 HIS A N 1
ATOM 3581 C CA . HIS A 1 464 ? 17.690 37.170 42.071 1.00 41.58 464 HIS A CA 1
ATOM 3582 C C . HIS A 1 464 ? 18.728 37.270 40.952 1.00 42.38 464 HIS A C 1
ATOM 3583 O O . HIS A 1 464 ? 19.665 36.479 40.904 1.00 42.29 464 HIS A O 1
ATOM 3590 N N . ASN A 1 465 ? 18.557 38.235 40.049 1.00 43.29 465 ASN A N 1
ATOM 3591 C CA . ASN A 1 465 ? 19.492 38.441 38.938 1.00 43.25 465 ASN A CA 1
ATOM 3592 C C . ASN A 1 465 ? 20.172 39.802 39.060 1.00 42.95 465 ASN A C 1
ATOM 3593 O O . ASN A 1 465 ? 20.953 40.200 38.196 1.00 42.46 465 ASN A O 1
ATOM 3598 N N . ARG A 1 466 ? 19.861 40.521 40.127 1.00 44.00 466 ARG A N 1
ATOM 3599 C CA . ARG A 1 466 ? 20.422 41.851 40.337 1.00 45.09 466 ARG A CA 1
ATOM 3600 C C . ARG A 1 466 ? 21.385 41.863 41.528 1.00 47.00 466 ARG A C 1
ATOM 3601 O O . ARG A 1 466 ? 21.478 40.889 42.280 1.00 48.15 466 ARG A O 1
ATOM 3609 N N . LYS A 1 467 ? 22.108 42.966 41.687 1.00 47.67 467 LYS A N 1
ATOM 3610 C CA . LYS A 1 467 ? 23.050 43.110 42.788 1.00 47.59 467 LYS A CA 1
ATOM 3611 C C . LYS A 1 467 ? 22.268 43.038 44.095 1.00 48.93 467 LYS A C 1
ATOM 3612 O O . LYS A 1 467 ? 21.096 43.417 44.148 1.00 49.07 467 LYS A O 1
ATOM 3618 N N . GLU A 1 468 ? 22.918 42.552 45.146 1.00 49.83 468 GLU A N 1
ATOM 3619 C CA . GLU A 1 468 ? 22.278 42.436 46.447 1.00 50.44 468 GLU A CA 1
ATOM 3620 C C . GLU A 1 468 ? 21.956 43.804 47.035 1.00 50.86 468 GLU A C 1
ATOM 3621 O O . GLU A 1 468 ? 22.684 44.764 46.826 1.00 50.25 468 GLU A O 1
ATOM 3627 N N . ARG A 1 469 ? 20.854 43.881 47.771 1.00 52.00 469 ARG A N 1
ATOM 3628 C CA . ARG A 1 469 ? 20.435 45.117 48.408 1.00 54.11 469 ARG A CA 1
ATOM 3629 C C . ARG A 1 469 ? 19.986 44.712 49.805 1.00 56.06 469 ARG A C 1
ATOM 3630 O O . ARG A 1 469 ? 19.547 43.588 50.001 1.00 56.17 469 ARG A O 1
ATOM 3638 N N . GLN A 1 470 ? 20.110 45.601 50.784 1.00 59.50 470 GLN A N 1
ATOM 3639 C CA . GLN A 1 470 ? 19.723 45.239 52.147 1.00 63.05 470 GLN A CA 1
ATOM 3640 C C . GLN A 1 470 ? 18.263 44.821 52.224 1.00 63.95 470 GLN A C 1
ATOM 3641 O O . GLN A 1 470 ? 17.386 45.480 51.661 1.00 62.82 470 GLN A O 1
ATOM 3647 N N . ALA A 1 471 ? 18.013 43.722 52.929 1.00 65.59 471 ALA A N 1
ATOM 3648 C CA . ALA A 1 471 ? 16.662 43.199 53.083 1.00 67.68 471 ALA A CA 1
ATOM 3649 C C . ALA A 1 471 ? 16.015 43.743 54.348 1.00 68.66 471 ALA A C 1
ATOM 3650 O O . ALA A 1 471 ? 15.244 43.049 55.009 1.00 69.35 471 ALA A O 1
ATOM 3652 N N . ASP A 1 472 ? 16.334 44.993 54.670 1.00 69.75 472 ASP A N 1
ATOM 3653 C CA . ASP A 1 472 ? 15.802 45.663 55.853 1.00 70.66 472 ASP A CA 1
ATOM 3654 C C . ASP A 1 472 ? 15.109 46.919 55.363 1.00 70.05 472 ASP A C 1
ATOM 3655 O O . ASP A 1 472 ? 15.715 47.983 55.235 1.00 70.95 472 ASP A O 1
ATOM 3660 N N . HIS A 1 473 ? 13.824 46.773 55.085 1.00 68.82 473 HIS A N 1
ATOM 3661 C CA . HIS A 1 473 ? 13.012 47.847 54.554 1.00 66.95 473 HIS A CA 1
ATOM 3662 C C . HIS A 1 473 ? 12.204 48.553 55.634 1.00 66.77 473 HIS A C 1
ATOM 3663 O O . HIS A 1 473 ? 11.679 47.911 56.548 1.00 67.52 473 HIS A O 1
ATOM 3670 N N . THR A 1 474 ? 12.108 49.876 55.525 1.00 65.41 474 THR A N 1
ATOM 3671 C CA . THR A 1 474 ? 11.357 50.679 56.484 1.00 64.64 474 THR A CA 1
ATOM 3672 C C . THR A 1 474 ? 9.884 50.283 56.478 1.00 63.91 474 THR A C 1
ATOM 3673 O O . THR A 1 474 ? 9.233 50.252 57.523 1.00 65.20 474 THR A O 1
ATOM 3677 N N . TYR A 1 475 ? 9.358 49.999 55.292 1.00 62.48 475 TYR A N 1
ATOM 3678 C CA . TYR A 1 475 ? 7.964 49.593 55.141 1.00 60.75 475 TYR A CA 1
ATOM 3679 C C . TYR A 1 475 ? 7.913 48.284 54.372 1.00 59.41 475 TYR A C 1
ATOM 3680 O O . TYR A 1 475 ? 8.545 48.146 53.326 1.00 58.95 475 TYR A O 1
ATOM 3689 N N . GLN A 1 476 ? 7.156 47.326 54.892 1.00 58.43 476 GLN A N 1
ATOM 3690 C CA . GLN A 1 476 ? 7.032 46.031 54.243 1.00 57.20 476 GLN A CA 1
ATOM 3691 C C . GLN A 1 476 ? 6.334 46.152 52.889 1.00 55.41 476 GLN A C 1
ATOM 3692 O O . GLN A 1 476 ? 6.623 45.390 51.962 1.00 54.67 476 GLN A O 1
ATOM 3706 N N . SER A 1 478 ? 6.732 48.377 50.762 1.00 48.45 478 SER A N 1
ATOM 3707 C CA . SER A 1 478 ? 7.579 49.100 49.820 1.00 46.56 478 SER A CA 1
ATOM 3708 C C . SER A 1 478 ? 9.009 48.576 49.835 1.00 45.73 478 SER A C 1
ATOM 3709 O O . SER A 1 478 ? 9.926 49.324 50.155 1.00 47.45 478 SER A O 1
ATOM 3712 N N . ARG A 1 479 ? 9.208 47.314 49.466 1.00 44.18 479 ARG A N 1
ATOM 3713 C CA . ARG A 1 479 ? 10.547 46.716 49.452 1.00 42.03 479 ARG A CA 1
ATOM 3714 C C . ARG A 1 479 ? 11.180 46.778 48.058 1.00 41.19 479 ARG A C 1
ATOM 3715 O O . ARG A 1 479 ? 12.416 46.735 47.893 1.00 40.74 479 ARG A O 1
ATOM 3723 N N . TRP A 1 480 ? 10.337 46.849 47.043 1.00 38.79 480 TRP A N 1
ATOM 3724 C CA . TRP A 1 480 ? 10.846 46.878 45.686 1.00 36.47 480 TRP A CA 1
ATOM 3725 C C . TRP A 1 480 ? 11.640 48.124 45.318 1.00 37.25 480 TRP A C 1
ATOM 3726 O O . TRP A 1 480 ? 11.315 49.240 45.729 1.00 38.37 480 TRP A O 1
ATOM 3737 N N . THR A 1 481 ? 12.672 47.914 44.515 1.00 36.28 481 THR A N 1
ATOM 3738 C CA . THR A 1 481 ? 13.502 48.984 44.030 1.00 36.95 481 THR A CA 1
ATOM 3739 C C . THR A 1 481 ? 13.497 48.852 42.517 1.00 37.22 481 THR A C 1
ATOM 3740 O O . THR A 1 481 ? 13.779 47.788 41.988 1.00 37.75 481 THR A O 1
ATOM 3744 N N . PRO A 1 482 ? 13.183 49.939 41.800 1.00 38.77 482 PRO A N 1
ATOM 3745 C CA . PRO A 1 482 ? 13.164 49.854 40.338 1.00 38.80 482 PRO A CA 1
ATOM 3746 C C . PRO A 1 482 ? 14.501 49.376 39.787 1.00 40.10 482 PRO A C 1
ATOM 3747 O O . PRO A 1 482 ? 15.558 49.751 40.289 1.00 41.61 482 PRO A O 1
ATOM 3751 N N . TYR A 1 483 ? 14.457 48.537 38.761 1.00 40.13 483 TYR A N 1
ATOM 3752 C CA . TYR A 1 483 ? 15.679 48.049 38.147 1.00 40.03 483 TYR A CA 1
ATOM 3753 C C . TYR A 1 483 ? 16.396 49.275 37.561 1.00 40.73 483 TYR A C 1
ATOM 3754 O O . TYR A 1 483 ? 17.633 49.311 37.459 1.00 39.93 483 TYR A O 1
ATOM 3771 N N . LYS A 1 485 ? 17.030 52.120 38.828 1.00 40.81 485 LYS A N 1
ATOM 3772 C CA . LYS A 1 485 ? 18.015 52.635 39.766 1.00 41.28 485 LYS A CA 1
ATOM 3773 C C . LYS A 1 485 ? 19.340 51.872 39.712 1.00 42.33 485 LYS A C 1
ATOM 3774 O O . LYS A 1 485 ? 20.405 52.479 39.813 1.00 41.88 485 LYS A O 1
ATOM 3780 N N . ASP A 1 486 ? 19.275 50.547 39.557 1.00 42.89 486 ASP A N 1
ATOM 3781 C CA . ASP A 1 486 ? 20.489 49.733 39.461 1.00 44.24 486 ASP A CA 1
ATOM 3782 C C . ASP A 1 486 ? 21.296 50.239 38.255 1.00 45.21 486 ASP A C 1
ATOM 3783 O O . ASP A 1 486 ? 22.528 50.409 38.311 1.00 44.72 486 ASP A O 1
ATOM 3788 N N . ILE A 1 487 ? 20.587 50.466 37.158 1.00 44.40 487 ILE A N 1
ATOM 3789 C CA . ILE A 1 487 ? 21.221 50.942 35.946 1.00 45.34 487 ILE A CA 1
ATOM 3790 C C . ILE A 1 487 ? 21.845 52.326 36.165 1.00 46.48 487 ILE A C 1
ATOM 3791 O O . ILE A 1 487 ? 23.010 52.555 35.820 1.00 46.08 487 ILE A O 1
ATOM 3804 N N . GLU A 1 489 ? 22.789 53.846 38.954 1.00 47.35 489 GLU A N 1
ATOM 3805 C CA . GLU A 1 489 ? 23.934 53.760 39.858 1.00 48.86 489 GLU A CA 1
ATOM 3806 C C . GLU A 1 489 ? 25.156 53.142 39.194 1.00 49.54 489 GLU A C 1
ATOM 3807 O O . GLU A 1 489 ? 26.263 53.632 39.365 1.00 50.89 489 GLU A O 1
ATOM 3813 N N . ALA A 1 490 ? 24.959 52.089 38.415 1.00 50.39 490 ALA A N 1
ATOM 3814 C CA . ALA A 1 490 ? 26.079 51.445 37.742 1.00 51.42 490 ALA A CA 1
ATOM 3815 C C . ALA A 1 490 ? 26.719 52.362 36.701 1.00 53.13 490 ALA A C 1
ATOM 3816 O O . ALA A 1 490 ? 27.954 52.439 36.599 1.00 53.39 490 ALA A O 1
ATOM 3818 N N . ALA A 1 491 ? 25.881 53.044 35.923 1.00 54.24 491 ALA A N 1
ATOM 3819 C CA . ALA A 1 491 ? 26.361 53.947 34.877 1.00 55.43 491 ALA A CA 1
ATOM 3820 C C . ALA A 1 491 ? 27.129 55.116 35.483 1.00 56.16 491 ALA A C 1
ATOM 3821 O O . ALA A 1 491 ? 28.146 55.553 34.949 1.00 55.71 491 ALA A O 1
ATOM 3823 N N . VAL A 1 492 ? 26.632 55.619 36.604 1.00 57.79 492 VAL A N 1
ATOM 3824 C CA . VAL A 1 492 ? 27.277 56.728 37.285 1.00 59.50 492 VAL A CA 1
ATOM 3825 C C . VAL A 1 492 ? 28.677 56.356 37.801 1.00 61.22 492 VAL A C 1
ATOM 3826 O O . VAL A 1 492 ? 29.497 57.230 38.081 1.00 62.29 492 VAL A O 1
ATOM 3830 N N . GLU A 1 493 ? 28.957 55.060 37.905 1.00 62.32 493 GLU A N 1
ATOM 3831 C CA . GLU A 1 493 ? 30.261 54.605 38.372 1.00 63.28 493 GLU A CA 1
ATOM 3832 C C . GLU A 1 493 ? 31.003 53.833 37.293 1.00 63.02 493 GLU A C 1
ATOM 3833 O O . GLU A 1 493 ? 31.876 53.030 37.595 1.00 63.00 493 GLU A O 1
ATOM 3839 N N . ASP A 1 494 ? 30.648 54.065 36.036 1.00 63.42 494 ASP A N 1
ATOM 3840 C CA . ASP A 1 494 ? 31.298 53.370 34.931 1.00 64.15 494 ASP A CA 1
ATOM 3841 C C . ASP A 1 494 ? 31.308 51.864 35.154 1.00 64.08 494 ASP A C 1
ATOM 3842 O O . ASP A 1 494 ? 32.306 51.189 34.906 1.00 64.54 494 ASP A O 1
ATOM 3847 N N . LYS A 1 495 ? 30.178 51.346 35.623 1.00 63.79 495 LYS A N 1
ATOM 3848 C CA . LYS A 1 495 ? 30.028 49.925 35.887 1.00 62.60 495 LYS A CA 1
ATOM 3849 C C . LYS A 1 495 ? 28.797 49.328 35.205 1.00 61.22 495 LYS A C 1
ATOM 3850 O O . LYS A 1 495 ? 28.284 48.302 35.646 1.00 60.96 495 LYS A O 1
ATOM 3856 N N . LEU A 1 496 ? 28.312 49.966 34.143 1.00 59.02 496 LEU A N 1
ATOM 3857 C CA . LEU A 1 496 ? 27.150 49.438 33.433 1.00 57.31 496 LEU A CA 1
ATOM 3858 C C . LEU A 1 496 ? 27.663 48.478 32.376 1.00 56.64 496 LEU A C 1
ATOM 3859 O O . LEU A 1 496 ? 28.287 48.894 31.409 1.00 57.68 496 LEU A O 1
ATOM 3864 N N . ASP A 1 497 ? 27.400 47.193 32.563 1.00 56.72 497 ASP A N 1
ATOM 3865 C CA . ASP A 1 497 ? 27.876 46.176 31.630 1.00 57.16 497 ASP A CA 1
ATOM 3866 C C . ASP A 1 497 ? 27.661 46.548 30.174 1.00 56.13 497 ASP A C 1
ATOM 3867 O O . ASP A 1 497 ? 26.535 46.759 29.741 1.00 57.06 497 ASP A O 1
ATOM 3872 N N . THR A 1 498 ? 28.744 46.606 29.413 1.00 56.09 498 THR A N 1
ATOM 3873 C CA . THR A 1 498 ? 28.644 46.950 28.001 1.00 55.64 498 THR A CA 1
ATOM 3874 C C . THR A 1 498 ? 28.139 45.772 27.199 1.00 56.55 498 THR A C 1
ATOM 3875 O O . THR A 1 498 ? 27.754 45.921 26.046 1.00 57.17 498 THR A O 1
ATOM 3879 N N . ARG A 1 499 ? 28.140 44.593 27.804 1.00 57.48 499 ARG A N 1
ATOM 3880 C CA . ARG A 1 499 ? 27.669 43.414 27.097 1.00 59.65 499 ARG A CA 1
ATOM 3881 C C . ARG A 1 499 ? 26.148 43.445 26.994 1.00 59.12 499 ARG A C 1
ATOM 3882 O O . ARG A 1 499 ? 25.557 42.760 26.169 1.00 59.13 499 ARG A O 1
ATOM 3890 N N . HIS A 1 500 ? 25.513 44.247 27.840 1.00 59.22 500 HIS A N 1
ATOM 3891 C CA . HIS A 1 500 ? 24.058 44.364 27.821 1.00 59.07 500 HIS A CA 1
ATOM 3892 C C . HIS A 1 500 ? 23.613 45.782 27.474 1.00 57.70 500 HIS A C 1
ATOM 3893 O O . HIS A 1 500 ? 22.487 45.993 27.011 1.00 56.95 500 HIS A O 1
ATOM 3900 N N . TYR A 1 501 ? 24.511 46.741 27.693 1.00 55.60 501 TYR A N 1
ATOM 3901 C CA . TYR A 1 501 ? 24.239 48.145 27.421 1.00 54.49 501 TYR A CA 1
ATOM 3902 C C . TYR A 1 501 ? 25.397 48.733 26.624 1.00 54.66 501 TYR A C 1
ATOM 3903 O O . TYR A 1 501 ? 26.063 49.657 27.071 1.00 54.82 501 TYR A O 1
ATOM 3912 N N . PRO A 1 502 ? 25.639 48.209 25.415 1.00 55.53 502 PRO A N 1
ATOM 3913 C CA . PRO A 1 502 ? 26.728 48.675 24.550 1.00 56.84 502 PRO A CA 1
ATOM 3914 C C . PRO A 1 502 ? 26.601 50.067 23.945 1.00 58.60 502 PRO A C 1
ATOM 3915 O O . PRO A 1 502 ? 25.516 50.641 23.876 1.00 59.14 502 PRO A O 1
ATOM 3919 N N . PHE A 1 503 ? 27.741 50.601 23.522 1.00 60.85 503 PHE A N 1
ATOM 3920 C CA . PHE A 1 503 ? 27.823 51.895 22.856 1.00 62.37 503 PHE A CA 1
ATOM 3921 C C . PHE A 1 503 ? 27.650 51.515 21.390 1.00 64.72 503 PHE A C 1
ATOM 3922 O O . PHE A 1 503 ? 28.220 50.518 20.953 1.00 65.33 503 PHE A O 1
ATOM 3930 N N . LEU A 1 504 ? 26.865 52.260 20.619 1.00 67.28 504 LEU A N 1
ATOM 3931 C CA . LEU A 1 504 ? 26.719 51.863 19.223 1.00 69.88 504 LEU A CA 1
ATOM 3932 C C . LEU A 1 504 ? 27.932 52.279 18.407 1.00 72.16 504 LEU A C 1
ATOM 3933 O O . LEU A 1 504 ? 28.037 51.950 17.228 1.00 73.09 504 LEU A O 1
ATOM 3938 N N . ASN A 1 505 ? 28.857 52.990 19.046 1.00 74.43 505 ASN A N 1
ATOM 3939 C CA . ASN A 1 505 ? 30.080 53.415 18.374 1.00 77.42 505 ASN A CA 1
ATOM 3940 C C . ASN A 1 505 ? 31.265 52.731 19.034 1.00 78.48 505 ASN A C 1
ATOM 3941 O O . ASN A 1 505 ? 32.418 53.079 18.773 1.00 79.29 505 ASN A O 1
ATOM 3946 N N . GLY A 1 506 ? 30.975 51.754 19.891 1.00 79.59 506 GLY A N 1
ATOM 3947 C CA . GLY A 1 506 ? 32.027 51.045 20.597 1.00 79.98 506 GLY A CA 1
ATOM 3948 C C . GLY A 1 506 ? 32.766 52.024 21.489 1.00 80.98 506 GLY A C 1
ATOM 3949 O O . GLY A 1 506 ? 32.651 53.240 21.310 1.00 80.76 506 GLY A O 1
ATOM 3950 N N . GLY A 1 507 ? 33.517 51.513 22.458 1.00 81.73 507 GLY A N 1
ATOM 3951 C CA . GLY A 1 507 ? 34.255 52.399 23.343 1.00 82.06 507 GLY A CA 1
ATOM 3952 C C . GLY A 1 507 ? 33.586 52.652 24.684 1.00 82.14 507 GLY A C 1
ATOM 3953 O O . GLY A 1 507 ? 32.966 51.748 25.253 1.00 82.14 507 GLY A O 1
ATOM 3954 N N . GLY A 1 508 ? 33.721 53.879 25.188 1.00 81.62 508 GLY A N 1
ATOM 3955 C CA . GLY A 1 508 ? 33.139 54.238 26.471 1.00 81.75 508 GLY A CA 1
ATOM 3956 C C . GLY A 1 508 ? 33.655 53.401 27.633 1.00 82.06 508 GLY A C 1
ATOM 3957 O O . GLY A 1 508 ? 33.343 53.656 28.804 1.00 82.16 508 GLY A O 1
ATOM 3958 N N . LYS A 1 534 ? 27.846 73.778 36.696 1.00 92.72 534 LYS A N 1
ATOM 3959 C CA . LYS A 1 534 ? 28.814 74.262 35.716 1.00 92.78 534 LYS A CA 1
ATOM 3960 C C . LYS A 1 534 ? 29.485 73.069 35.041 1.00 92.42 534 LYS A C 1
ATOM 3961 O O . LYS A 1 534 ? 30.505 73.209 34.353 1.00 92.97 534 LYS A O 1
ATOM 3967 N N . SER A 1 535 ? 28.899 71.891 35.245 1.00 91.08 535 SER A N 1
ATOM 3968 C CA . SER A 1 535 ? 29.422 70.663 34.660 1.00 89.43 535 SER A CA 1
ATOM 3969 C C . SER A 1 535 ? 28.574 69.459 35.057 1.00 87.07 535 SER A C 1
ATOM 3970 O O . SER A 1 535 ? 27.700 69.549 35.924 1.00 86.70 535 SER A O 1
ATOM 3973 N N . GLY A 1 536 ? 28.839 68.335 34.401 1.00 84.51 536 GLY A N 1
ATOM 3974 C CA . GLY A 1 536 ? 28.130 67.108 34.702 1.00 80.25 536 GLY A CA 1
ATOM 3975 C C . GLY A 1 536 ? 29.136 66.131 35.283 1.00 77.36 536 GLY A C 1
ATOM 3976 O O . GLY A 1 536 ? 29.728 66.404 36.329 1.00 78.08 536 GLY A O 1
ATOM 3977 N N . PRO A 1 537 ? 29.353 64.982 34.633 1.00 74.19 537 PRO A N 1
ATOM 3978 C CA . PRO A 1 537 ? 28.678 64.617 33.388 1.00 71.45 537 PRO A CA 1
ATOM 3979 C C . PRO A 1 537 ? 27.193 64.390 33.650 1.00 68.80 537 PRO A C 1
ATOM 3980 O O . PRO A 1 537 ? 26.748 64.335 34.802 1.00 67.58 537 PRO A O 1
ATOM 3984 N N . ARG A 1 538 ? 26.432 64.269 32.572 1.00 65.64 538 ARG A N 1
ATOM 3985 C CA . ARG A 1 538 ? 25.013 64.014 32.690 1.00 63.16 538 ARG A CA 1
ATOM 3986 C C . ARG A 1 538 ? 24.714 62.609 32.177 1.00 60.39 538 ARG A C 1
ATOM 3987 O O . ARG A 1 538 ? 25.335 62.136 31.219 1.00 59.65 538 ARG A O 1
ATOM 3995 N N . LEU A 1 539 ? 23.790 61.930 32.848 1.00 56.80 539 LEU A N 1
ATOM 3996 C CA . LEU A 1 539 ? 23.362 60.604 32.421 1.00 53.68 539 LEU A CA 1
ATOM 3997 C C . LEU A 1 539 ? 21.924 60.820 31.942 1.00 52.45 539 LEU A C 1
ATOM 3998 O O . LEU A 1 539 ? 21.016 61.054 32.746 1.00 51.34 539 LEU A O 1
ATOM 4003 N N . ILE A 1 540 ? 21.736 60.796 30.628 1.00 51.70 540 ILE A N 1
ATOM 4004 C CA . ILE A 1 540 ? 20.417 60.986 30.040 1.00 50.70 540 ILE A CA 1
ATOM 4005 C C . ILE A 1 540 ? 19.849 59.624 29.715 1.00 49.44 540 ILE A C 1
ATOM 4006 O O . ILE A 1 540 ? 20.380 58.909 28.862 1.00 49.73 540 ILE A O 1
ATOM 4011 N N . ILE A 1 541 ? 18.777 59.258 30.401 1.00 47.74 541 ILE A N 1
ATOM 4012 C CA . ILE A 1 541 ? 18.145 57.989 30.134 1.00 46.52 541 ILE A CA 1
ATOM 4013 C C . ILE A 1 541 ? 16.794 58.244 29.474 1.00 46.02 541 ILE A C 1
ATOM 4014 O O . ILE A 1 541 ? 15.987 59.056 29.924 1.00 45.37 541 ILE A O 1
ATOM 4019 N N . PHE A 1 542 ? 16.574 57.551 28.372 1.00 45.12 542 PHE A N 1
ATOM 4020 C CA . PHE A 1 542 ? 15.347 57.681 27.636 1.00 43.02 542 PHE A CA 1
ATOM 4021 C C . PHE A 1 542 ? 14.755 56.305 27.480 1.00 42.51 542 PHE A C 1
ATOM 4022 O O . PHE A 1 542 ? 15.432 55.368 27.056 1.00 39.80 542 PHE A O 1
ATOM 4030 N N . VAL A 1 543 ? 13.482 56.190 27.833 1.00 43.26 543 VAL A N 1
ATOM 4031 C CA . VAL A 1 543 ? 12.778 54.929 27.694 1.00 43.49 543 VAL A CA 1
ATOM 4032 C C . VAL A 1 543 ? 11.664 55.079 26.679 1.00 43.77 543 VAL A C 1
ATOM 4033 O O . VAL A 1 543 ? 10.764 55.896 26.849 1.00 43.32 543 VAL A O 1
ATOM 4037 N N . VAL A 1 544 ? 11.735 54.305 25.605 1.00 44.97 544 VAL A N 1
ATOM 4038 C CA . VAL A 1 544 ? 10.678 54.360 24.618 1.00 44.48 544 VAL A CA 1
ATOM 4039 C C . VAL A 1 544 ? 9.598 53.430 25.159 1.00 43.74 544 VAL A C 1
ATOM 4040 O O . VAL A 1 544 ? 9.799 52.231 25.299 1.00 43.38 544 VAL A O 1
ATOM 4044 N N . GLY A 1 545 ? 8.462 54.005 25.515 1.00 43.35 545 GLY A N 1
ATOM 4045 C CA . GLY A 1 545 ? 7.386 53.196 26.053 1.00 43.75 545 GLY A CA 1
ATOM 4046 C C . GLY A 1 545 ? 6.859 53.751 27.362 1.00 42.36 545 GLY A C 1
ATOM 4047 O O . GLY A 1 545 ? 5.928 53.199 27.939 1.00 43.09 545 GLY A O 1
ATOM 4048 N N . GLY A 1 546 ? 7.465 54.829 27.844 1.00 41.59 546 GLY A N 1
ATOM 4049 C CA . GLY A 1 546 ? 7.011 55.431 29.088 1.00 41.57 546 GLY A CA 1
ATOM 4050 C C . GLY A 1 546 ? 7.843 55.155 30.338 1.00 41.33 546 GLY A C 1
ATOM 4051 O O . GLY A 1 546 ? 8.524 54.126 30.446 1.00 40.75 546 GLY A O 1
ATOM 4052 N N . ILE A 1 547 ? 7.780 56.094 31.277 1.00 39.87 547 ILE A N 1
ATOM 4053 C CA . ILE A 1 547 ? 8.470 55.988 32.552 1.00 40.56 547 ILE A CA 1
ATOM 4054 C C . ILE A 1 547 ? 7.443 56.138 33.678 1.00 41.75 547 ILE A C 1
ATOM 4055 O O . ILE A 1 547 ? 6.511 56.943 33.579 1.00 43.91 547 ILE A O 1
ATOM 4060 N N . SER A 1 548 ? 7.603 55.350 34.733 1.00 40.60 548 SER A N 1
ATOM 4061 C CA . SER A 1 548 ? 6.697 55.397 35.879 1.00 40.09 548 SER A CA 1
ATOM 4062 C C . SER A 1 548 ? 7.152 56.497 36.822 1.00 39.84 548 SER A C 1
ATOM 4063 O O . SER A 1 548 ? 8.282 56.972 36.725 1.00 38.62 548 SER A O 1
ATOM 4066 N N . TYR A 1 549 ? 6.282 56.889 37.746 1.00 40.56 549 TYR A N 1
ATOM 4067 C CA . TYR A 1 549 ? 6.639 57.933 38.700 1.00 42.05 549 TYR A CA 1
ATOM 4068 C C . TYR A 1 549 ? 7.729 57.451 39.663 1.00 42.46 549 TYR A C 1
ATOM 4069 O O . TYR A 1 549 ? 8.497 58.258 40.183 1.00 42.76 549 TYR A O 1
ATOM 4078 N N . SER A 1 550 ? 7.811 56.136 39.870 1.00 42.60 550 SER A N 1
ATOM 4079 C CA . SER A 1 550 ? 8.824 55.561 40.753 1.00 42.44 550 SER A CA 1
ATOM 4080 C C . SER A 1 550 ? 10.205 55.620 40.123 1.00 42.67 550 SER A C 1
ATOM 4081 O O . SER A 1 550 ? 11.214 55.696 40.826 1.00 43.78 550 SER A O 1
ATOM 4084 N N . GLU A 1 551 ? 10.260 55.582 38.796 1.00 42.74 551 GLU A N 1
ATOM 4085 C CA . GLU A 1 551 ? 11.536 55.666 38.102 1.00 42.04 551 GLU A CA 1
ATOM 4086 C C . GLU A 1 551 ? 11.969 57.127 38.049 1.00 41.55 551 GLU A C 1
ATOM 4087 O O . GLU A 1 551 ? 13.162 57.422 38.113 1.00 42.19 551 GLU A O 1
ATOM 4101 N N . ARG A 1 553 ? 11.266 59.201 40.353 1.00 41.39 553 ARG A N 1
ATOM 4102 C CA . ARG A 1 553 ? 11.747 59.369 41.723 1.00 43.63 553 ARG A CA 1
ATOM 4103 C C . ARG A 1 553 ? 13.214 58.906 41.802 1.00 45.39 553 ARG A C 1
ATOM 4104 O O . ARG A 1 553 ? 14.061 59.593 42.368 1.00 45.88 553 ARG A O 1
ATOM 4112 N N . SER A 1 554 ? 13.505 57.744 41.215 1.00 46.13 554 SER A N 1
ATOM 4113 C CA . SER A 1 554 ? 14.855 57.183 41.213 1.00 46.16 554 SER A CA 1
ATOM 4114 C C . SER A 1 554 ? 15.888 58.108 40.577 1.00 47.16 554 SER A C 1
ATOM 4115 O O . SER A 1 554 ? 17.068 58.065 40.931 1.00 46.39 554 SER A O 1
ATOM 4118 N N . ALA A 1 555 ? 15.461 58.912 39.609 1.00 48.37 555 ALA A N 1
ATOM 4119 C CA . ALA A 1 555 ? 16.384 59.819 38.932 1.00 48.55 555 ALA A CA 1
ATOM 4120 C C . ALA A 1 555 ? 16.909 60.798 39.967 1.00 48.79 555 ALA A C 1
ATOM 4121 O O . ALA A 1 555 ? 18.097 61.077 40.031 1.00 48.88 555 ALA A O 1
ATOM 4123 N N . TYR A 1 556 ? 16.006 61.304 40.789 1.00 51.19 556 TYR A N 1
ATOM 4124 C CA . TYR A 1 556 ? 16.371 62.250 41.834 1.00 53.94 556 TYR A CA 1
ATOM 4125 C C . TYR A 1 556 ? 17.236 61.577 42.900 1.00 54.30 556 TYR A C 1
ATOM 4126 O O . TYR A 1 556 ? 18.278 62.111 43.286 1.00 54.64 556 TYR A O 1
ATOM 4135 N N . GLU A 1 557 ? 16.814 60.402 43.359 1.00 53.51 557 GLU A N 1
ATOM 4136 C CA . GLU A 1 557 ? 17.564 59.681 44.374 1.00 53.68 557 GLU A CA 1
ATOM 4137 C C . GLU A 1 557 ? 19.038 59.454 44.001 1.00 54.15 557 GLU A C 1
ATOM 4138 O O . GLU A 1 557 ? 19.924 59.754 44.787 1.00 53.99 557 GLU A O 1
ATOM 4144 N N . VAL A 1 558 ? 19.304 58.931 42.810 1.00 55.81 558 VAL A N 1
ATOM 4145 C CA . VAL A 1 558 ? 20.678 58.674 42.395 1.00 57.90 558 VAL A CA 1
ATOM 4146 C C . VAL A 1 558 ? 21.454 59.966 42.207 1.00 61.01 558 VAL A C 1
ATOM 4147 O O . VAL A 1 558 ? 22.646 60.030 42.487 1.00 61.72 558 VAL A O 1
ATOM 4151 N N . THR A 1 559 ? 20.776 61.000 41.730 1.00 64.43 559 THR A N 1
ATOM 4152 C CA . THR A 1 559 ? 21.428 62.278 41.504 1.00 68.03 559 THR A CA 1
ATOM 4153 C C . THR A 1 559 ? 21.876 62.943 42.813 1.00 70.49 559 THR A C 1
ATOM 4154 O O . THR A 1 559 ? 23.040 63.311 42.957 1.00 70.69 559 THR A O 1
ATOM 4158 N N . GLN A 1 560 ? 20.963 63.079 43.769 1.00 73.45 560 GLN A N 1
ATOM 4159 C CA . GLN A 1 560 ? 21.286 63.721 45.040 1.00 77.49 560 GLN A CA 1
ATOM 4160 C C . GLN A 1 560 ? 21.914 62.797 46.070 1.00 79.75 560 GLN A C 1
ATOM 4161 O O . GLN A 1 560 ? 21.791 63.029 47.273 1.00 80.84 560 GLN A O 1
ATOM 4167 N N . THR A 1 561 ? 22.596 61.757 45.608 1.00 81.97 561 THR A N 1
ATOM 4168 C CA . THR A 1 561 ? 23.215 60.823 46.533 1.00 84.41 561 THR A CA 1
ATOM 4169 C C . THR A 1 561 ? 24.436 60.157 45.924 1.00 85.43 561 THR A C 1
ATOM 4170 O O . THR A 1 561 ? 25.569 60.498 46.258 1.00 86.21 561 THR A O 1
ATOM 4174 N N . ALA A 1 562 ? 24.202 59.191 45.042 1.00 86.60 562 ALA A N 1
ATOM 4175 C CA . ALA A 1 562 ? 25.300 58.487 44.396 1.00 87.41 562 ALA A CA 1
ATOM 4176 C C . ALA A 1 562 ? 25.929 59.435 43.381 1.00 87.76 562 ALA A C 1
ATOM 4177 O O . ALA A 1 562 ? 25.821 59.233 42.168 1.00 87.77 562 ALA A O 1
ATOM 4179 N N . LYS A 1 563 ? 26.591 60.475 43.878 1.00 87.86 563 LYS A N 1
ATOM 4180 C CA . LYS A 1 563 ? 27.194 61.424 42.970 1.00 87.77 563 LYS A CA 1
ATOM 4181 C C . LYS A 1 563 ? 28.701 61.399 42.813 1.00 86.78 563 LYS A C 1
ATOM 4182 O O . LYS A 1 563 ? 29.430 60.691 43.512 1.00 86.41 563 LYS A O 1
ATOM 4188 N N . ASN A 1 564 ? 29.119 62.186 41.829 1.00 85.84 564 ASN A N 1
ATOM 4189 C CA . ASN A 1 564 ? 30.496 62.415 41.421 1.00 84.40 564 ASN A CA 1
ATOM 4190 C C . ASN A 1 564 ? 30.322 63.613 40.491 1.00 82.35 564 ASN A C 1
ATOM 4191 O O . ASN A 1 564 ? 31.081 63.822 39.546 1.00 81.71 564 ASN A O 1
ATOM 4196 N N . ASN A 1 565 ? 29.274 64.376 40.799 1.00 80.22 565 ASN A N 1
ATOM 4197 C CA . ASN A 1 565 ? 28.844 65.565 40.076 1.00 77.98 565 ASN A CA 1
ATOM 4198 C C . ASN A 1 565 ? 27.945 65.163 38.907 1.00 75.87 565 ASN A C 1
ATOM 4199 O O . ASN A 1 565 ? 27.617 65.979 38.041 1.00 75.93 565 ASN A O 1
ATOM 4204 N N . TRP A 1 566 ? 27.537 63.895 38.905 1.00 72.42 566 TRP A N 1
ATOM 4205 C CA . TRP A 1 566 ? 26.664 63.360 37.869 1.00 68.29 566 TRP A CA 1
ATOM 4206 C C . TRP A 1 566 ? 25.235 63.853 38.040 1.00 66.80 566 TRP A C 1
ATOM 4207 O O . TRP A 1 566 ? 24.752 64.044 39.154 1.00 66.59 566 TRP A O 1
ATOM 4218 N N . GLU A 1 567 ? 24.559 64.059 36.921 1.00 64.94 567 GLU A N 1
ATOM 4219 C CA . GLU A 1 567 ? 23.181 64.497 36.952 1.00 63.22 567 GLU A CA 1
ATOM 4220 C C . GLU A 1 567 ? 22.422 63.536 36.068 1.00 60.62 567 GLU A C 1
ATOM 4221 O O . GLU A 1 567 ? 22.775 63.348 34.902 1.00 60.65 567 GLU A O 1
ATOM 4227 N N . VAL A 1 568 ? 21.398 62.906 36.630 1.00 57.60 568 VAL A N 1
ATOM 4228 C CA . VAL A 1 568 ? 20.602 61.960 35.868 1.00 54.50 568 VAL A CA 1
ATOM 4229 C C . VAL A 1 568 ? 19.329 62.610 35.368 1.00 52.59 568 VAL A C 1
ATOM 4230 O O . VAL A 1 568 ? 18.516 63.079 36.158 1.00 51.72 568 VAL A O 1
ATOM 4234 N N . ILE A 1 569 ? 19.174 62.649 34.051 1.00 51.03 569 ILE A N 1
ATOM 4235 C CA . ILE A 1 569 ? 17.974 63.203 33.432 1.00 49.51 569 ILE A CA 1
ATOM 4236 C C . ILE A 1 569 ? 17.246 62.024 32.788 1.00 47.89 569 ILE A C 1
ATOM 4237 O O . ILE A 1 569 ? 17.811 61.313 31.953 1.00 46.56 569 ILE A O 1
ATOM 4242 N N . LEU A 1 570 ? 16.003 61.804 33.195 1.00 45.37 570 LEU A N 1
ATOM 4243 C CA . LEU A 1 570 ? 15.221 60.706 32.654 1.00 44.02 570 LEU A CA 1
ATOM 4244 C C . LEU A 1 570 ? 14.120 61.251 31.779 1.00 44.29 570 LEU A C 1
ATOM 4245 O O . LEU A 1 570 ? 13.396 62.157 32.179 1.00 44.10 570 LEU A O 1
ATOM 4250 N N . GLY A 1 571 ? 14.002 60.694 30.580 1.00 45.10 571 GLY A N 1
ATOM 4251 C CA . GLY A 1 571 ? 12.983 61.133 29.648 1.00 45.22 571 GLY A CA 1
ATOM 4252 C C . GLY A 1 571 ? 12.309 59.940 29.018 1.00 45.87 571 GLY A C 1
ATOM 4253 O O . GLY A 1 571 ? 12.833 58.824 29.056 1.00 45.97 571 GLY A O 1
ATOM 4254 N N . SER A 1 572 ? 11.144 60.161 28.425 1.00 46.69 572 SER A N 1
ATOM 4255 C CA . SER A 1 572 ? 10.419 59.064 27.805 1.00 46.38 572 SER A CA 1
ATOM 4256 C C . SER A 1 572 ? 9.428 59.560 26.769 1.00 47.99 572 SER A C 1
ATOM 4257 O O . SER A 1 572 ? 9.197 60.756 26.618 1.00 47.02 572 SER A O 1
ATOM 4260 N N . THR A 1 573 ? 8.850 58.612 26.050 1.00 49.88 573 THR A N 1
ATOM 4261 C CA . THR A 1 573 ? 7.844 58.916 25.056 1.00 51.29 573 THR A CA 1
ATOM 4262 C C . THR A 1 573 ? 6.673 59.582 25.776 1.00 51.81 573 THR A C 1
ATOM 4263 O O . THR A 1 573 ? 6.073 60.527 25.259 1.00 52.77 573 THR A O 1
ATOM 4267 N N . HIS A 1 574 ? 6.367 59.096 26.982 1.00 50.82 574 HIS A N 1
ATOM 4268 C CA . HIS A 1 574 ? 5.269 59.641 27.789 1.00 48.50 574 HIS A CA 1
ATOM 4269 C C . HIS A 1 574 ? 5.372 59.245 29.265 1.00 48.35 574 HIS A C 1
ATOM 4270 O O . HIS A 1 574 ? 6.210 58.437 29.639 1.00 48.75 574 HIS A O 1
ATOM 4277 N N . ILE A 1 575 ? 4.511 59.815 30.099 1.00 48.55 575 ILE A N 1
ATOM 4278 C CA . ILE A 1 575 ? 4.515 59.493 31.518 1.00 47.65 575 ILE A CA 1
ATOM 4279 C C . ILE A 1 575 ? 3.509 58.373 31.808 1.00 48.14 575 ILE A C 1
ATOM 4280 O O . ILE A 1 575 ? 2.320 58.491 31.508 1.00 48.02 575 ILE A O 1
ATOM 4285 N N . LEU A 1 576 ? 3.994 57.285 32.405 1.00 48.72 576 LEU A N 1
ATOM 4286 C CA . LEU A 1 576 ? 3.149 56.133 32.716 1.00 47.09 576 LEU A CA 1
ATOM 4287 C C . LEU A 1 576 ? 2.412 56.144 34.052 1.00 47.45 576 LEU A C 1
ATOM 4288 O O . LEU A 1 576 ? 2.830 56.764 35.027 1.00 48.19 576 LEU A O 1
ATOM 4293 N N . THR A 1 577 ? 1.306 55.416 34.067 1.00 46.57 577 THR A N 1
ATOM 4294 C CA . THR A 1 577 ? 0.468 55.229 35.235 1.00 45.33 577 THR A CA 1
ATOM 4295 C C . THR A 1 577 ? 0.267 53.719 35.124 1.00 44.68 577 THR A C 1
ATOM 4296 O O . THR A 1 577 ? 0.266 53.184 34.012 1.00 43.33 577 THR A O 1
ATOM 4300 N N . PRO A 1 578 ? 0.123 53.006 36.253 1.00 44.74 578 PRO A N 1
ATOM 4301 C CA . PRO A 1 578 ? -0.063 51.563 36.087 1.00 45.80 578 PRO A CA 1
ATOM 4302 C C . PRO A 1 578 ? -1.217 51.250 35.135 1.00 46.10 578 PRO A C 1
ATOM 4303 O O . PRO A 1 578 ? -1.076 50.445 34.224 1.00 47.20 578 PRO A O 1
ATOM 4307 N N . GLU A 1 579 ? -2.357 51.893 35.334 1.00 46.85 579 GLU A N 1
ATOM 4308 C CA . GLU A 1 579 ? -3.485 51.644 34.452 1.00 48.76 579 GLU A CA 1
ATOM 4309 C C . GLU A 1 579 ? -3.178 52.200 33.058 1.00 49.26 579 GLU A C 1
ATOM 4310 O O . GLU A 1 579 ? -3.602 51.641 32.040 1.00 48.53 579 GLU A O 1
ATOM 4316 N N . GLY A 1 580 ? -2.417 53.292 33.030 1.00 49.90 580 GLY A N 1
ATOM 4317 C CA . GLY A 1 580 ? -2.018 53.906 31.779 1.00 49.84 580 GLY A CA 1
ATOM 4318 C C . GLY A 1 580 ? -1.239 52.909 30.946 1.00 51.12 580 GLY A C 1
ATOM 4319 O O . GLY A 1 580 ? -1.390 52.863 29.717 1.00 51.37 580 GLY A O 1
ATOM 4320 N N . LEU A 1 581 ? -0.397 52.111 31.607 1.00 50.55 581 LEU A N 1
ATOM 4321 C CA . LEU A 1 581 ? 0.379 51.105 30.892 1.00 50.75 581 LEU A CA 1
ATOM 4322 C C . LEU A 1 581 ? -0.606 50.064 30.380 1.00 51.91 581 LEU A C 1
ATOM 4323 O O . LEU A 1 581 ? -0.568 49.678 29.213 1.00 51.55 581 LEU A O 1
ATOM 4328 N N . LEU A 1 582 ? -1.482 49.604 31.271 1.00 53.74 582 LEU A N 1
ATOM 4329 C CA . LEU A 1 582 ? -2.490 48.620 30.905 1.00 55.98 582 LEU A CA 1
ATOM 4330 C C . LEU A 1 582 ? -3.274 49.119 29.696 1.00 56.40 582 LEU A C 1
ATOM 4331 O O . LEU A 1 582 ? -3.597 48.343 28.805 1.00 56.60 582 LEU A O 1
ATOM 4336 N N . ARG A 1 583 ? -3.573 50.413 29.663 1.00 57.22 583 ARG A N 1
ATOM 4337 C CA . ARG A 1 583 ? -4.314 50.963 28.536 1.00 59.91 583 ARG A CA 1
ATOM 4338 C C . ARG A 1 583 ? -3.476 50.967 27.270 1.00 61.17 583 ARG A C 1
ATOM 4339 O O . ARG A 1 583 ? -4.013 50.917 26.164 1.00 61.78 583 ARG A O 1
ATOM 4347 N N . ASP A 1 584 ? -2.159 51.020 27.427 1.00 62.08 584 ASP A N 1
ATOM 4348 C CA . ASP A 1 584 ? -1.283 51.009 26.270 1.00 62.14 584 ASP A CA 1
ATOM 4349 C C . ASP A 1 584 ? -1.153 49.597 25.712 1.00 62.92 584 ASP A C 1
ATOM 4350 O O . ASP A 1 584 ? -1.019 49.408 24.508 1.00 63.39 584 ASP A O 1
ATOM 4355 N N . LEU A 1 585 ? -1.201 48.596 26.578 1.00 64.62 585 LEU A N 1
ATOM 4356 C CA . LEU A 1 585 ? -1.131 47.215 26.111 1.00 66.95 585 LEU A CA 1
ATOM 4357 C C . LEU A 1 585 ? -2.452 46.930 25.410 1.00 68.29 585 LEU A C 1
ATOM 4358 O O . LEU A 1 585 ? -2.547 46.090 24.516 1.00 67.95 585 LEU A O 1
ATOM 4363 N N . ARG A 1 586 ? -3.471 47.654 25.851 1.00 70.46 586 ARG A N 1
ATOM 4364 C CA . ARG A 1 586 ? -4.824 47.553 25.337 1.00 72.56 586 ARG A CA 1
ATOM 4365 C C . ARG A 1 586 ? -4.890 47.880 23.843 1.00 73.75 586 ARG A C 1
ATOM 4366 O O . ARG A 1 586 ? -5.375 47.074 23.039 1.00 73.77 586 ARG A O 1
ATOM 4374 N N . LYS A 1 587 ? -4.382 49.057 23.485 1.00 74.10 587 LYS A N 1
ATOM 4375 C CA . LYS A 1 587 ? -4.400 49.542 22.112 1.00 75.19 587 LYS A CA 1
ATOM 4376 C C . LYS A 1 587 ? -3.698 48.741 21.026 1.00 76.59 587 LYS A C 1
ATOM 4377 O O . LYS A 1 587 ? -3.685 49.170 19.875 1.00 77.41 587 LYS A O 1
ATOM 4383 N N . ILE A 1 588 ? -3.116 47.596 21.352 1.00 78.30 588 ILE A N 1
ATOM 4384 C CA . ILE A 1 588 ? -2.460 46.835 20.304 1.00 79.98 588 ILE A CA 1
ATOM 4385 C C . ILE A 1 588 ? -3.376 45.702 19.842 1.00 82.00 588 ILE A C 1
ATOM 4386 O O . ILE A 1 588 ? -3.009 44.896 18.984 1.00 81.99 588 ILE A O 1
ATOM 4391 N N . SER A 1 589 ? -4.593 45.665 20.378 1.00 84.49 589 SER A N 1
ATOM 4392 C CA . SER A 1 589 ? -5.547 44.617 20.006 1.00 86.40 589 SER A CA 1
ATOM 4393 C C . SER A 1 589 ? -6.987 45.082 20.151 1.00 88.23 589 SER A C 1
ATOM 4394 O O . SER A 1 589 ? -7.908 44.253 20.182 1.00 88.36 589 SER A O 1
ATOM 4397 N N . ASN A 1 590 ? -7.183 46.396 20.227 1.00 90.60 590 ASN A N 1
ATOM 4398 C CA . ASN A 1 590 ? -8.512 46.944 20.402 1.00 93.54 590 ASN A CA 1
ATOM 4399 C C . ASN A 1 590 ? -9.016 47.949 19.346 1.00 95.61 590 ASN A C 1
ATOM 4400 O O . ASN A 1 590 ? -9.234 49.139 19.640 1.00 95.99 590 ASN A O 1
ATOM 4405 N N . PRO A 1 591 ? -9.173 47.481 18.095 1.00 97.23 591 PRO A N 1
ATOM 4406 C CA . PRO A 1 591 ? -9.666 48.275 16.954 1.00 97.91 591 PRO A CA 1
ATOM 4407 C C . PRO A 1 591 ? -10.987 47.737 16.357 1.00 98.42 591 PRO A C 1
ATOM 4408 O O . PRO A 1 591 ? -12.029 48.423 16.463 1.00 98.89 591 PRO A O 1
#